Protein AF-0000000078685879 (afdb_homodimer)

Radius of gyration: 38.02 Å; Cα contacts (8 Å, |Δi|>4): 1335; chains: 2; bounding box: 64×116×94 Å

Foldseek 3Di:
DDDDPVLVQDQQNVVVVVVQVVQADPVGHGPDDCPVVAPDKDKWDFPDKDKDWDPDPPKTKIKMKTKTFPQDDPQKDFDWKKKKWFFHPDDPDPDDPDAQFWKKWKDKPPVPPVQIDIDDSVHGMDIGTPRVVVVVVCVVDNRGMDMMMMMMMTGGPDPPPDDDDPPPNVVPPDDDGRTDRIIMMTGIHGDPPVCQVVPVVVDVVLNVVQVVVVVVPPPPPPPPDPPPPCPPPFAKWKAWDKDAVVVVVCCQWFDPDRIDIQIWIGGDYDLRFHCQQVEHPVLNVLSVCVVVVPPPRDHWGKGADAAAWDWTWTDDDPDIDIDIGTRRHGDIIHTD/DDDDPVLVQDQQNVVVVVVQVVQADPVGHGPDDCPVVAPDKDKWDFPDKDKDWDPDPPKTKIKMKTKTFPQDDPQKDFDWKKKKWFFHPDDPDPDDPDAQFWKKWKDKPPVPPQQIDIDDSVHGMDIGTPRVVVVVVCVVDNRDMDIIMMMMMTGGPDPPPDDDDPPPNVVPVDDDGRTDRIIMMTGIHGDPPVCQVVDVVVDVVLNVVQVVVVVVPPPPPPPPDPPPPCPPPFAKWKAWDKDAVVVVVCCQWFDPDRIDIQIWIGGDYDLRFHCQQVEDPVLNVLSVCVVVVPPPRDHWGKGADAAAWDWTWTDDDPDIDIDIGTRRHGDIIHTD

pLDDT: mean 80.74, std 19.6, range [28.72, 98.44]

Structure (mmCIF, N/CA/C/O backbone):
data_AF-0000000078685879-model_v1
#
loop_
_entity.id
_entity.type
_entity.pdbx_description
1 polymer 'Bone morphogenetic protein 15'
#
loop_
_atom_site.group_PDB
_atom_site.id
_atom_site.type_symbol
_atom_site.label_atom_id
_atom_site.label_alt_id
_atom_site.label_comp_id
_atom_site.label_asym_id
_atom_site.label_entity_id
_atom_site.label_seq_id
_atom_site.pdbx_PDB_ins_code
_atom_site.Cartn_x
_atom_site.Cartn_y
_atom_site.Cartn_z
_atom_site.occupancy
_atom_site.B_iso_or_equiv
_atom_site.auth_seq_id
_atom_site.auth_comp_id
_atom_site.auth_asym_id
_atom_site.auth_atom_id
_atom_site.pdbx_PDB_model_num
ATOM 1 N N . ARG A 1 1 ? 10.625 -23.016 -23.234 1 69.62 1 ARG A N 1
ATOM 2 C CA . ARG A 1 1 ? 11.07 -24.219 -23.906 1 69.62 1 ARG A CA 1
ATOM 3 C C . ARG A 1 1 ? 9.891 -25.141 -24.219 1 69.62 1 ARG A C 1
ATOM 5 O O . ARG A 1 1 ? 8.93 -25.203 -23.453 1 69.62 1 ARG A O 1
ATOM 12 N N . PRO A 1 2 ? 10.086 -25.703 -25.375 1 79.94 2 PRO A N 1
ATOM 13 C CA . PRO A 1 2 ? 9.016 -26.656 -25.688 1 79.94 2 PRO A CA 1
ATOM 14 C C . PRO A 1 2 ? 8.992 -27.859 -24.734 1 79.94 2 PRO A C 1
ATOM 16 O O . PRO A 1 2 ? 10.023 -28.203 -24.141 1 79.94 2 PRO A O 1
ATOM 19 N N . LEU A 1 3 ? 7.852 -28.359 -24.578 1 85.19 3 LEU A N 1
ATOM 20 C CA . LEU A 1 3 ? 7.691 -29.531 -23.719 1 85.19 3 LEU A CA 1
ATOM 21 C C . LEU A 1 3 ? 8.43 -30.734 -24.297 1 85.19 3 LEU A C 1
ATOM 23 O O . LEU A 1 3 ? 8.438 -30.938 -25.516 1 85.19 3 LEU A O 1
ATOM 27 N N . THR A 1 4 ? 9.086 -31.516 -23.422 1 84.56 4 THR A N 1
ATOM 28 C CA . THR A 1 4 ? 9.719 -32.781 -23.828 1 84.56 4 THR A CA 1
ATOM 29 C C . THR A 1 4 ? 8.664 -33.812 -24.203 1 84.56 4 THR A C 1
ATOM 31 O O . THR A 1 4 ? 7.48 -33.625 -23.891 1 84.56 4 THR A O 1
ATOM 34 N N . ASP A 1 5 ? 9.047 -34.844 -24.875 1 85.25 5 ASP A N 1
ATOM 35 C CA . ASP A 1 5 ? 8.133 -35.906 -25.266 1 85.25 5 ASP A CA 1
ATOM 36 C C . ASP A 1 5 ? 7.535 -36.594 -24.047 1 85.25 5 ASP A C 1
ATOM 38 O O . ASP A 1 5 ? 6.363 -36.969 -24.062 1 85.25 5 ASP A O 1
ATOM 42 N N . GLU A 1 6 ? 8.383 -36.719 -23.078 1 84.19 6 GLU A N 1
ATOM 43 C CA . GLU A 1 6 ? 7.91 -37.344 -21.844 1 84.19 6 GLU A CA 1
ATOM 44 C C . GLU A 1 6 ? 6.824 -36.5 -21.188 1 84.19 6 GLU A C 1
ATOM 46 O O . GLU A 1 6 ? 5.828 -37.031 -20.688 1 84.19 6 GLU A O 1
ATOM 51 N N . GLN A 1 7 ? 7.074 -35.188 -21.297 1 85.31 7 GLN A N 1
ATOM 52 C CA . GLN A 1 7 ? 6.113 -34.281 -20.703 1 85.31 7 GLN A CA 1
ATOM 53 C C . GLN A 1 7 ? 4.816 -34.25 -21.5 1 85.31 7 GLN A C 1
ATOM 55 O O . GLN A 1 7 ? 3.729 -34.125 -20.938 1 85.31 7 GLN A O 1
ATOM 60 N N . LYS A 1 8 ? 4.914 -34.406 -22.719 1 86.12 8 LYS A N 1
ATOM 61 C CA . LYS A 1 8 ? 3.74 -34.406 -23.578 1 86.12 8 LYS A CA 1
ATOM 62 C C . LYS A 1 8 ? 2.898 -35.656 -23.359 1 86.12 8 LYS A C 1
ATOM 64 O O . LYS A 1 8 ? 1.674 -35.625 -23.5 1 86.12 8 LYS A O 1
ATOM 69 N N . ALA A 1 9 ? 3.543 -36.688 -22.969 1 86.5 9 ALA A N 1
ATOM 70 C CA . ALA A 1 9 ? 2.863 -37.938 -22.781 1 86.5 9 ALA A CA 1
ATOM 71 C C . ALA A 1 9 ? 2.279 -38.062 -21.375 1 86.5 9 ALA A C 1
ATOM 73 O O . ALA A 1 9 ? 1.441 -38.938 -21.109 1 86.5 9 ALA A O 1
ATOM 74 N N . ASP A 1 10 ? 2.693 -37.219 -20.516 1 90.56 10 ASP A N 1
ATOM 75 C CA . ASP A 1 10 ? 2.234 -37.25 -19.125 1 90.56 10 ASP A CA 1
ATOM 76 C C . ASP A 1 10 ? 0.831 -36.656 -19 1 90.56 10 ASP A C 1
ATOM 78 O O . ASP A 1 10 ? 0.648 -35.438 -19.109 1 90.56 10 ASP A O 1
ATOM 82 N N . GLN A 1 11 ? -0.161 -37.531 -18.688 1 92.75 11 GLN A N 1
ATOM 83 C CA . GLN A 1 11 ? -1.556 -37.125 -18.625 1 92.75 11 GLN A CA 1
ATOM 84 C C . GLN A 1 11 ? -1.784 -36.156 -17.469 1 92.75 11 GLN A C 1
ATOM 86 O O . GLN A 1 11 ? -2.645 -35.281 -17.531 1 92.75 11 GLN A O 1
ATOM 91 N N . ASN A 1 12 ? -0.999 -36.344 -16.406 1 94.81 12 ASN A N 1
ATOM 92 C CA . ASN A 1 12 ? -1.114 -35.438 -15.289 1 94.81 12 ASN A CA 1
ATOM 93 C C . ASN A 1 12 ? -0.731 -34 -15.688 1 94.81 12 ASN A C 1
ATOM 95 O O . ASN A 1 12 ? -1.427 -33.031 -15.336 1 94.81 12 ASN A O 1
ATOM 99 N N . LEU A 1 13 ? 0.373 -33.938 -16.375 1 94.81 13 LEU A N 1
ATOM 100 C CA . LEU A 1 13 ? 0.833 -32.625 -16.828 1 94.81 13 LEU A CA 1
ATOM 101 C C . LEU A 1 13 ? -0.151 -32.031 -17.812 1 94.81 13 LEU A C 1
ATOM 103 O O . LEU A 1 13 ? -0.404 -30.812 -17.781 1 94.81 13 LEU A O 1
ATOM 107 N N . GLN A 1 14 ? -0.696 -32.844 -18.688 1 94.75 14 GLN A N 1
ATOM 108 C CA . GLN A 1 14 ? -1.674 -32.344 -19.656 1 94.75 14 GLN A CA 1
ATOM 109 C C . GLN A 1 14 ? -2.914 -31.797 -18.953 1 94.75 14 GLN A C 1
ATOM 111 O O . GLN A 1 14 ? -3.461 -30.766 -19.344 1 94.75 14 GLN A O 1
ATOM 116 N N . PHE A 1 15 ? -3.336 -32.5 -17.969 1 96.88 15 PHE A N 1
ATOM 117 C CA . PHE A 1 15 ? -4.465 -32.062 -17.156 1 96.88 15 PHE A CA 1
ATOM 118 C C . PHE A 1 15 ? -4.176 -30.688 -16.547 1 96.88 15 PHE A C 1
ATOM 120 O O . PHE A 1 15 ? -4.973 -29.75 -16.688 1 96.88 15 PHE A O 1
ATOM 127 N N . MET A 1 16 ? -3.014 -30.562 -15.93 1 97.88 16 MET A N 1
ATOM 128 C CA . MET A 1 16 ? -2.656 -29.312 -15.25 1 97.88 16 MET A CA 1
ATOM 129 C C . MET A 1 16 ? -2.42 -28.188 -16.266 1 97.88 16 MET A C 1
ATOM 131 O O . MET A 1 16 ? -2.703 -27.031 -15.977 1 97.88 16 MET A O 1
ATOM 135 N N . MET A 1 17 ? -1.888 -28.531 -17.406 1 96.31 17 MET A N 1
ATOM 136 C CA . MET A 1 17 ? -1.727 -27.547 -18.469 1 96.31 17 MET A CA 1
ATOM 137 C C . MET A 1 17 ? -3.08 -27 -18.922 1 96.31 17 MET A C 1
ATOM 139 O O . MET A 1 17 ? -3.221 -25.812 -19.188 1 96.31 17 MET A O 1
ATOM 143 N N . SER A 1 18 ? -4.031 -27.922 -19.047 1 96.31 18 SER A N 1
ATOM 144 C CA . SER A 1 18 ? -5.383 -27.5 -19.391 1 96.31 18 SER A CA 1
ATOM 145 C C . SER A 1 18 ? -5.953 -26.562 -18.328 1 96.31 18 SER A C 1
ATOM 147 O O . SER A 1 18 ? -6.586 -25.562 -18.656 1 96.31 18 SER A O 1
ATOM 149 N N . LEU A 1 19 ? -5.723 -26.969 -17.109 1 97.19 19 LEU A N 1
ATOM 150 C CA . LEU A 1 19 ? -6.148 -26.125 -15.992 1 97.19 19 LEU A CA 1
ATOM 151 C C . LEU A 1 19 ? -5.477 -24.75 -16.062 1 97.19 19 LEU A C 1
ATOM 153 O O . LEU A 1 19 ? -6.137 -23.719 -15.914 1 97.19 19 LEU A O 1
ATOM 157 N N . TYR A 1 20 ? -4.215 -24.672 -16.266 1 97.31 20 TYR A N 1
ATOM 158 C CA . TYR A 1 20 ? -3.449 -23.438 -16.391 1 97.31 20 TYR A CA 1
ATOM 159 C C . TYR A 1 20 ? -4 -22.562 -17.5 1 97.31 20 TYR A C 1
ATOM 161 O O . TYR A 1 20 ? -4.215 -21.375 -17.312 1 97.31 20 TYR A O 1
ATOM 169 N N . ARG A 1 21 ? -4.254 -23.188 -18.688 1 97.06 21 ARG A N 1
ATOM 170 C CA . ARG A 1 21 ? -4.727 -22.453 -19.844 1 97.06 21 ARG A CA 1
ATOM 171 C C . ARG A 1 21 ? -6.102 -21.844 -19.594 1 97.06 21 ARG A C 1
ATOM 173 O O . ARG A 1 21 ? -6.441 -20.797 -20.141 1 97.06 21 ARG A O 1
ATOM 180 N N . SER A 1 22 ? -6.848 -22.422 -18.766 1 97.12 22 SER A N 1
ATOM 181 C CA . SER A 1 22 ? -8.164 -21.891 -18.438 1 97.12 22 SER A CA 1
ATOM 182 C C . SER A 1 22 ? -8.07 -20.703 -17.484 1 97.12 22 SER A C 1
ATOM 184 O O . SER A 1 22 ? -8.984 -19.891 -17.422 1 97.12 22 SER A O 1
ATOM 186 N N . ALA A 1 23 ? -6.938 -20.609 -16.781 1 97.62 23 ALA A N 1
ATOM 187 C CA . ALA A 1 23 ? -6.863 -19.641 -15.711 1 97.62 23 ALA A CA 1
ATOM 188 C C . ALA A 1 23 ? -5.867 -18.531 -16.047 1 97.62 23 ALA A C 1
ATOM 190 O O . ALA A 1 23 ? -5.859 -17.484 -15.391 1 97.62 23 ALA A O 1
ATOM 191 N N . ALA A 1 24 ? -5.031 -18.734 -17 1 97.44 24 ALA A N 1
ATOM 192 C CA . ALA A 1 24 ? -3.967 -17.781 -17.266 1 97.44 24 ALA A CA 1
ATOM 193 C C . ALA A 1 24 ? -3.875 -17.469 -18.766 1 97.44 24 ALA A C 1
ATOM 195 O O . ALA A 1 24 ? -4.129 -18.344 -19.594 1 97.44 24 ALA A O 1
ATOM 196 N N . GLU A 1 25 ? -3.535 -16.234 -19.109 1 95.94 25 GLU A N 1
ATOM 197 C CA . GLU A 1 25 ? -3.176 -15.859 -20.469 1 95.94 25 GLU A CA 1
ATOM 198 C C . GLU A 1 25 ? -1.838 -16.469 -20.875 1 95.94 25 GLU A C 1
ATOM 200 O O . GLU A 1 25 ? -1.084 -16.953 -20.031 1 95.94 25 GLU A O 1
ATOM 205 N N . PRO A 1 26 ? -1.512 -16.531 -22.141 1 92.38 26 PRO A N 1
ATOM 206 C CA . PRO A 1 26 ? -0.262 -17.141 -22.609 1 92.38 26 PRO A CA 1
ATOM 207 C C . PRO A 1 26 ? 0.973 -16.5 -21.984 1 92.38 26 PRO A C 1
ATOM 209 O O . PRO A 1 26 ? 2.014 -17.156 -21.859 1 92.38 26 PRO A O 1
ATOM 212 N N . ASP A 1 27 ? 0.774 -15.234 -21.516 1 90.44 27 ASP A N 1
ATOM 213 C CA . ASP A 1 27 ? 1.92 -14.555 -20.922 1 90.44 27 ASP A CA 1
ATOM 214 C C . ASP A 1 27 ? 1.957 -14.758 -19.406 1 90.44 27 ASP A C 1
ATOM 216 O O . ASP A 1 27 ? 2.844 -14.242 -18.734 1 90.44 27 ASP A O 1
ATOM 220 N N . GLY A 1 28 ? 1.027 -15.484 -18.891 1 94.81 28 GLY A N 1
ATOM 221 C CA . GLY A 1 28 ? 1.036 -15.82 -17.484 1 94.81 28 GLY A CA 1
ATOM 222 C C . GLY A 1 28 ? 0.093 -14.961 -16.656 1 94.81 28 GLY A C 1
ATOM 223 O O . GLY A 1 28 ? -0.086 -15.203 -15.461 1 94.81 28 GLY A O 1
ATOM 224 N N . ARG A 1 29 ? -0.523 -13.969 -17.297 1 94.88 29 ARG A N 1
ATOM 225 C CA . ARG A 1 29 ? -1.464 -13.125 -16.562 1 94.88 29 ARG A CA 1
ATOM 226 C C . ARG A 1 29 ? -2.725 -13.898 -16.188 1 94.88 29 ARG A C 1
ATOM 228 O O . ARG A 1 29 ? -3.334 -14.547 -17.047 1 94.88 29 ARG A O 1
ATOM 235 N N . PRO A 1 30 ? -3.035 -13.797 -14.891 1 96.75 30 PRO A N 1
ATOM 236 C CA . PRO A 1 30 ? -4.27 -14.492 -14.531 1 96.75 30 PRO A CA 1
ATOM 237 C C . PRO A 1 30 ? -5.504 -13.906 -15.211 1 96.75 30 PRO A C 1
ATOM 239 O O . PRO A 1 30 ? -5.648 -12.68 -15.289 1 96.75 30 PRO A O 1
ATOM 242 N N . LYS A 1 31 ? -6.348 -14.734 -15.797 1 96.69 31 LYS A N 1
ATOM 243 C CA . LYS A 1 31 ? -7.582 -14.281 -16.422 1 96.69 31 LYS A CA 1
ATOM 244 C C . LYS A 1 31 ? -8.562 -13.742 -15.383 1 96.69 31 LYS A C 1
ATOM 246 O O . LYS A 1 31 ? -9.273 -12.766 -15.648 1 96.69 31 LYS A O 1
ATOM 251 N N . GLN A 1 32 ? -8.594 -14.391 -14.242 1 94.75 32 GLN A N 1
ATOM 252 C CA . GLN A 1 32 ? -9.414 -14.023 -13.094 1 94.75 32 GLN A CA 1
ATOM 253 C C . GLN A 1 32 ? -8.68 -14.281 -11.781 1 94.75 32 GLN A C 1
ATOM 255 O O . GLN A 1 32 ? -8.023 -15.312 -11.633 1 94.75 32 GLN A O 1
ATOM 260 N N . HIS A 1 33 ? -8.797 -13.195 -10.977 1 91.69 33 HIS A N 1
ATOM 261 C CA . HIS A 1 33 ? -8.156 -13.352 -9.672 1 91.69 33 HIS A CA 1
ATOM 262 C C . HIS A 1 33 ? -8.758 -14.523 -8.906 1 91.69 33 HIS A C 1
ATOM 264 O O . HIS A 1 33 ? -9.969 -14.578 -8.688 1 91.69 33 HIS A O 1
ATOM 270 N N . ARG A 1 34 ? -7.918 -15.43 -8.562 1 92.5 34 ARG A N 1
ATOM 271 C CA . ARG A 1 34 ? -8.32 -16.594 -7.785 1 92.5 34 ARG A CA 1
ATOM 272 C C . ARG A 1 34 ? -9.5 -17.312 -8.445 1 92.5 34 ARG A C 1
ATOM 274 O O . ARG A 1 34 ? -10.516 -17.578 -7.793 1 92.5 34 ARG A O 1
ATOM 281 N N . LYS A 1 35 ? -9.312 -17.625 -9.609 1 94.12 35 LYS A N 1
ATOM 282 C CA . LYS A 1 35 ? -10.344 -18.281 -10.414 1 94.12 35 LYS A CA 1
ATOM 283 C C . LYS A 1 35 ? -10.852 -19.547 -9.742 1 94.12 35 LYS A C 1
ATOM 285 O O . LYS A 1 35 ? -12.039 -19.859 -9.789 1 94.12 35 LYS A O 1
ATOM 290 N N . PHE A 1 36 ? -10.047 -20.312 -9.078 1 94.94 36 PHE A N 1
ATOM 291 C CA . PHE A 1 36 ? -10.398 -21.609 -8.5 1 94.94 36 PHE A CA 1
ATOM 292 C C . PHE A 1 36 ? -10.734 -21.453 -7.02 1 94.94 36 PHE A C 1
ATOM 294 O O . PHE A 1 36 ? -10.859 -22.453 -6.309 1 94.94 36 PHE A O 1
ATOM 301 N N . GLY A 1 37 ? -10.797 -20.188 -6.531 1 93.5 37 GLY A N 1
ATOM 302 C CA . GLY A 1 37 ? -11.055 -19.953 -5.121 1 93.5 37 GLY A CA 1
ATOM 303 C C . GLY A 1 37 ? -9.812 -20.062 -4.262 1 93.5 37 GLY A C 1
ATOM 304 O O . GLY A 1 37 ? -9.883 -19.953 -3.035 1 93.5 37 GLY A O 1
ATOM 305 N N . SER A 1 38 ? -8.734 -20.469 -4.887 1 94.06 38 SER A N 1
ATOM 306 C CA . SER A 1 38 ? -7.438 -20.609 -4.227 1 94.06 38 SER A CA 1
ATOM 307 C C . SER A 1 38 ? -6.312 -20.047 -5.094 1 94.06 38 SER A C 1
ATOM 309 O O . SER A 1 38 ? -6.496 -19.828 -6.289 1 94.06 38 SER A O 1
ATOM 311 N N . ASN A 1 39 ? -5.168 -19.828 -4.473 1 93.06 39 ASN A N 1
ATOM 312 C CA . ASN A 1 39 ? -4.039 -19.297 -5.234 1 93.06 39 ASN A CA 1
ATOM 313 C C . ASN A 1 39 ? -3.092 -20.406 -5.68 1 93.06 39 ASN A C 1
ATOM 315 O O . ASN A 1 39 ? -2.174 -20.172 -6.465 1 93.06 39 ASN A O 1
ATOM 319 N N . THR A 1 40 ? -3.328 -21.578 -5.133 1 93.31 40 THR A N 1
ATOM 320 C CA . THR A 1 40 ? -2.484 -22.719 -5.488 1 93.31 40 THR A CA 1
ATOM 321 C C . THR A 1 40 ? -3.33 -23.953 -5.762 1 93.31 40 THR A C 1
ATOM 323 O O . THR A 1 40 ? -4.281 -24.234 -5.027 1 93.31 40 THR A O 1
ATOM 326 N N . VAL A 1 41 ? -3.107 -24.578 -6.855 1 96.31 41 VAL A N 1
ATOM 327 C CA . VAL A 1 41 ? -3.666 -25.891 -7.176 1 96.31 41 VAL A CA 1
ATOM 328 C C . VAL A 1 41 ? -2.537 -26.906 -7.336 1 96.31 41 VAL A C 1
ATOM 330 O O . VAL A 1 41 ? -1.657 -26.734 -8.18 1 96.31 41 VAL A O 1
ATOM 333 N N . ARG A 1 42 ? -2.57 -27.953 -6.543 1 95.25 42 ARG A N 1
ATOM 334 C CA . ARG A 1 42 ? -1.479 -28.922 -6.512 1 95.25 42 ARG A CA 1
ATOM 335 C C . ARG A 1 42 ? -1.972 -30.312 -6.891 1 95.25 42 ARG A C 1
ATOM 337 O O . ARG A 1 42 ? -2.902 -30.844 -6.273 1 95.25 42 ARG A O 1
ATOM 344 N N . LEU A 1 43 ? -1.432 -30.828 -7.914 1 97.12 43 LEU A N 1
ATOM 345 C CA . LEU A 1 43 ? -1.705 -32.219 -8.289 1 97.12 43 LEU A CA 1
ATOM 346 C C . LEU A 1 43 ? -0.648 -33.156 -7.715 1 97.12 43 LEU A C 1
ATOM 348 O O . LEU A 1 43 ? 0.55 -32.938 -7.926 1 97.12 43 LEU A O 1
ATOM 352 N N . LEU A 1 44 ? -1.059 -34.156 -6.961 1 95.56 44 LEU A N 1
ATOM 353 C CA . LEU A 1 44 ? -0.169 -35.125 -6.363 1 95.56 44 LEU A CA 1
ATOM 354 C C . LEU A 1 44 ? -0.278 -36.469 -7.086 1 95.56 44 LEU A C 1
ATOM 356 O O . LEU A 1 44 ? -1.362 -37.062 -7.16 1 95.56 44 LEU A O 1
ATOM 360 N N . LYS A 1 45 ? 0.823 -36.844 -7.602 1 95.19 45 LYS A N 1
ATOM 361 C CA . LYS A 1 45 ? 0.892 -38.219 -8.07 1 95.19 45 LYS A CA 1
ATOM 362 C C . LYS A 1 45 ? 1.032 -39.188 -6.898 1 95.19 45 LYS A C 1
ATOM 364 O O . LYS A 1 45 ? 1.62 -38.844 -5.871 1 95.19 45 LYS A O 1
ATOM 369 N N . PRO A 1 46 ? 0.458 -40.312 -7.059 1 95.19 46 PRO A N 1
ATOM 370 C CA . PRO A 1 46 ? 0.509 -41.25 -5.93 1 95.19 46 PRO A CA 1
ATOM 371 C C . PRO A 1 46 ? 1.928 -41.75 -5.621 1 95.19 46 PRO A C 1
ATOM 373 O O . PRO A 1 46 ? 2.734 -41.906 -6.535 1 95.19 46 PRO A O 1
ATOM 376 N N . SER A 1 47 ? 2.203 -41.938 -4.309 1 92.94 47 SER A N 1
ATOM 377 C CA . SER A 1 47 ? 3.486 -42.438 -3.861 1 92.94 47 SER A CA 1
ATOM 378 C C . SER A 1 47 ? 3.58 -43.969 -4.102 1 92.94 47 SER A C 1
ATOM 380 O O . SER A 1 47 ? 4.668 -44.5 -4.32 1 92.94 47 SER A O 1
ATOM 382 N N . ALA A 1 48 ? 2.473 -44.594 -3.957 1 94.5 48 ALA A N 1
ATOM 383 C CA . ALA A 1 48 ? 2.34 -46.031 -4.227 1 94.5 48 ALA A CA 1
ATOM 384 C C . ALA A 1 48 ? 1.015 -46.312 -4.922 1 94.5 48 ALA A C 1
ATOM 386 O O . ALA A 1 48 ? -0 -45.688 -4.648 1 94.5 48 ALA A O 1
ATOM 387 N N . SER A 1 49 ? 1.098 -47.219 -5.871 1 95.38 49 SER A N 1
ATOM 388 C CA . SER A 1 49 ? -0.125 -47.594 -6.574 1 95.38 49 SER A CA 1
ATOM 389 C C . SER A 1 49 ? -0.096 -49.062 -6.992 1 95.38 49 SER A C 1
ATOM 391 O O . SER A 1 49 ? 0.978 -49.625 -7.176 1 95.38 49 SER A O 1
ATOM 393 N N . SER A 1 50 ? -1.289 -49.688 -6.988 1 95.31 50 SER A N 1
ATOM 394 C CA . SER A 1 50 ? -1.498 -51.031 -7.52 1 95.31 50 SER A CA 1
ATOM 395 C C . SER A 1 50 ? -2.779 -51.125 -8.344 1 95.31 50 SER A C 1
ATOM 397 O O . SER A 1 50 ? -3.729 -50.375 -8.094 1 95.31 50 SER A O 1
ATOM 399 N N . VAL A 1 51 ? -2.713 -51.875 -9.312 1 92.56 51 VAL A N 1
ATOM 400 C CA . VAL A 1 51 ? -3.885 -52.031 -10.172 1 92.56 51 VAL A CA 1
ATOM 401 C C . VAL A 1 51 ? -4.188 -53.5 -10.391 1 92.56 51 VAL A C 1
ATOM 403 O O . VAL A 1 51 ? -3.271 -54.312 -10.562 1 92.56 51 VAL A O 1
ATOM 406 N N . SER A 1 52 ? -5.422 -53.844 -10.172 1 90.31 52 SER A N 1
ATOM 407 C CA . SER A 1 52 ? -5.918 -55.156 -10.555 1 90.31 52 SER A CA 1
ATOM 408 C C . SER A 1 52 ? -6.879 -55.062 -11.734 1 90.31 52 SER A C 1
ATOM 410 O O . SER A 1 52 ? -7.711 -54.156 -11.797 1 90.31 52 SER A O 1
ATOM 412 N N . TYR A 1 53 ? -6.633 -55.875 -12.727 1 88 53 TYR A N 1
ATOM 413 C CA . TYR A 1 53 ? -7.457 -55.906 -13.93 1 88 53 TYR A CA 1
ATOM 414 C C . TYR A 1 53 ? -8.203 -57.219 -14.055 1 88 53 TYR A C 1
ATOM 416 O O . TYR A 1 53 ? -7.613 -58.281 -13.898 1 88 53 TYR A O 1
ATOM 424 N N . LEU A 1 54 ? -9.438 -57.156 -14.086 1 81.12 54 LEU A N 1
ATOM 425 C CA . LEU A 1 54 ? -10.273 -58.344 -14.328 1 81.12 54 LEU A CA 1
ATOM 426 C C . LEU A 1 54 ? -11.039 -58.188 -15.641 1 81.12 54 LEU A C 1
ATOM 428 O O . LEU A 1 54 ? -11.977 -57.375 -15.727 1 81.12 54 LEU A O 1
ATOM 432 N N . PRO A 1 55 ? -10.539 -58.969 -16.703 1 75 55 PRO A N 1
ATOM 433 C CA . PRO A 1 55 ? -11.336 -58.938 -17.938 1 75 55 PRO A CA 1
ATOM 434 C C . PRO A 1 55 ? -12.719 -59.562 -17.781 1 75 55 PRO A C 1
ATOM 436 O O . PRO A 1 55 ? -12.836 -60.625 -17.172 1 75 55 PRO A O 1
ATOM 439 N N . ALA A 1 56 ? -13.727 -58.906 -17.5 1 64.31 56 ALA A N 1
ATOM 440 C CA . ALA A 1 56 ? -15.055 -59.5 -17.5 1 64.31 56 ALA A CA 1
ATOM 441 C C . ALA A 1 56 ? -15.766 -59.281 -18.828 1 64.31 56 ALA A C 1
ATOM 443 O O . ALA A 1 56 ? -16.031 -58.125 -19.203 1 64.31 56 ALA A O 1
ATOM 444 N N . SER A 1 57 ? -15.641 -59.969 -19.953 1 62.19 57 SER A N 1
ATOM 445 C CA . SER A 1 57 ? -16.328 -59.781 -21.234 1 62.19 57 SER A CA 1
ATOM 446 C C . SER A 1 57 ? -17.781 -59.406 -21.031 1 62.19 57 SER A C 1
ATOM 448 O O . SER A 1 57 ? -18.5 -60.031 -20.25 1 62.19 57 SER A O 1
ATOM 450 N N . PRO A 1 58 ? -18.172 -58.312 -21.734 1 65.44 58 PRO A N 1
ATOM 451 C CA . PRO A 1 58 ? -17.516 -57.375 -22.625 1 65.44 58 PRO A CA 1
ATOM 452 C C . PRO A 1 58 ? -16.891 -56.188 -21.891 1 65.44 58 PRO A C 1
ATOM 454 O O . PRO A 1 58 ? -16.312 -55.312 -22.516 1 65.44 58 PRO A O 1
ATOM 457 N N . ASP A 1 59 ? -17 -56.25 -20.656 1 77.44 59 ASP A N 1
ATOM 458 C CA . ASP A 1 59 ? -16.562 -55.094 -19.859 1 77.44 59 ASP A CA 1
ATOM 459 C C . ASP A 1 59 ? -15.164 -55.312 -19.281 1 77.44 59 ASP A C 1
ATOM 461 O O . ASP A 1 59 ? -14.703 -56.469 -19.188 1 77.44 59 ASP A O 1
ATOM 465 N N . HIS A 1 60 ? -14.469 -54.219 -19.188 1 85.56 60 HIS A N 1
ATOM 466 C CA . HIS A 1 60 ? -13.195 -54.25 -18.484 1 85.56 60 HIS A CA 1
ATOM 467 C C . HIS A 1 60 ? -13.336 -53.656 -17.094 1 85.56 60 HIS A C 1
ATOM 469 O O . HIS A 1 60 ? -13.953 -52.594 -16.922 1 85.56 60 HIS A O 1
ATOM 475 N N . GLN A 1 61 ? -12.898 -54.406 -16.078 1 89.5 61 GLN A N 1
ATOM 476 C CA . GLN A 1 61 ? -12.953 -53.906 -14.719 1 89.5 61 GLN A CA 1
ATOM 477 C C . GLN A 1 61 ? -11.555 -53.656 -14.172 1 89.5 61 GLN A C 1
ATOM 479 O O . GLN A 1 61 ? -10.648 -54.469 -14.336 1 89.5 61 GLN A O 1
ATOM 484 N N . TYR A 1 62 ? -11.398 -52.469 -13.68 1 91.25 62 TYR A N 1
ATOM 485 C CA . TYR A 1 62 ? -10.141 -52.094 -13.055 1 91.25 62 TYR A CA 1
ATOM 486 C C . TYR A 1 62 ? -10.344 -51.75 -11.586 1 91.25 62 TYR A C 1
ATOM 488 O O . TYR A 1 62 ? -11.336 -51.125 -11.227 1 91.25 62 TYR A O 1
ATOM 496 N N . HIS A 1 63 ? -9.43 -52.188 -10.711 1 92.56 63 HIS A N 1
ATOM 497 C CA . HIS A 1 63 ? -9.383 -51.781 -9.312 1 92.56 63 HIS A CA 1
ATOM 498 C C . HIS A 1 63 ? -8.039 -51.156 -8.961 1 92.56 63 HIS A C 1
ATOM 500 O O . HIS A 1 63 ? -7 -51.812 -9.031 1 92.56 63 HIS A O 1
ATOM 506 N N . PHE A 1 64 ? -8.125 -49.906 -8.633 1 94.88 64 PHE A N 1
ATOM 507 C CA . PHE A 1 64 ? -6.914 -49.188 -8.281 1 94.88 64 PHE A CA 1
ATOM 508 C C . PHE A 1 64 ? -6.828 -48.969 -6.773 1 94.88 64 PHE A C 1
ATOM 510 O O . PHE A 1 64 ? -7.832 -48.656 -6.125 1 94.88 64 PHE A O 1
ATOM 517 N N . SER A 1 65 ? -5.668 -49.25 -6.199 1 95.38 65 SER A N 1
ATOM 518 C CA . SER A 1 65 ? -5.312 -48.812 -4.855 1 95.38 65 SER A CA 1
ATOM 519 C C . SER A 1 65 ? -4.16 -47.812 -4.883 1 95.38 65 SER A C 1
ATOM 521 O O . SER A 1 65 ? -3.074 -48.125 -5.383 1 95.38 65 SER A O 1
ATOM 523 N N . VAL A 1 66 ? -4.453 -46.625 -4.387 1 95.62 66 VAL A N 1
ATOM 524 C CA . VAL A 1 66 ? -3.461 -45.562 -4.5 1 95.62 66 VAL A CA 1
ATOM 525 C C . VAL A 1 66 ? -3.238 -44.906 -3.135 1 95.62 66 VAL A C 1
ATOM 527 O O . VAL A 1 66 ? -4.164 -44.812 -2.324 1 95.62 66 VAL A O 1
ATOM 530 N N . GLN A 1 67 ? -1.965 -44.5 -2.949 1 94.62 67 GLN A N 1
ATOM 531 C CA . GLN A 1 67 ? -1.579 -43.812 -1.716 1 94.62 67 GLN A CA 1
ATOM 532 C C . GLN A 1 67 ? -0.931 -42.469 -2.012 1 94.62 67 GLN A C 1
ATOM 534 O O . GLN A 1 67 ? -0.097 -42.344 -2.912 1 94.62 67 GLN A O 1
ATOM 539 N N . TYR A 1 68 ? -1.412 -41.469 -1.306 1 93.69 68 TYR A N 1
ATOM 540 C CA . TYR A 1 68 ? -0.848 -40.125 -1.458 1 93.69 68 TYR A CA 1
ATOM 541 C C . TYR A 1 68 ? -0.241 -39.625 -0.148 1 93.69 68 TYR A C 1
ATOM 543 O O . TYR A 1 68 ? -0.798 -39.875 0.927 1 93.69 68 TYR A O 1
ATOM 551 N N . HIS A 1 69 ? 0.863 -38.938 -0.268 1 88.81 69 HIS A N 1
ATOM 552 C CA . HIS A 1 69 ? 1.416 -38.25 0.889 1 88.81 69 HIS A CA 1
ATOM 553 C C . HIS A 1 69 ? 0.931 -36.781 0.947 1 88.81 69 HIS A C 1
ATOM 555 O O . HIS A 1 69 ? 1.255 -36 0.07 1 88.81 69 HIS A O 1
ATOM 561 N N . LEU A 1 70 ? 0.165 -36.531 2 1 85.62 70 LEU A N 1
ATOM 562 C CA . LEU A 1 70 ? -0.373 -35.188 2.137 1 85.62 70 LEU A CA 1
ATOM 563 C C . LEU A 1 70 ? 0.599 -34.281 2.895 1 85.62 70 LEU A C 1
ATOM 565 O O . LEU A 1 70 ? 0.436 -34.062 4.098 1 85.62 70 LEU A O 1
ATOM 569 N N . ASP A 1 71 ? 1.703 -33.938 2.273 1 73.19 71 ASP A N 1
ATOM 570 C CA . ASP A 1 71 ? 2.652 -33.031 2.941 1 73.19 71 ASP A CA 1
ATOM 571 C C . ASP A 1 71 ? 2.207 -31.594 2.842 1 73.19 71 ASP A C 1
ATOM 573 O O . ASP A 1 71 ? 2.801 -30.797 2.1 1 73.19 71 ASP A O 1
ATOM 577 N N . THR A 1 72 ? 1.125 -31.328 3.48 1 69.19 72 THR A N 1
ATOM 578 C CA . THR A 1 72 ? 0.634 -29.953 3.459 1 69.19 72 THR A CA 1
ATOM 579 C C . THR A 1 72 ? 1.28 -29.125 4.57 1 69.19 72 THR A C 1
ATOM 581 O O . THR A 1 72 ? 1.477 -29.625 5.68 1 69.19 72 THR A O 1
ATOM 584 N N . LEU A 1 73 ? 1.73 -27.969 4.215 1 68.88 73 LEU A N 1
ATOM 585 C CA . LEU A 1 73 ? 2.33 -27.047 5.172 1 68.88 73 LEU A CA 1
ATOM 586 C C . LEU A 1 73 ? 1.258 -26.359 6.008 1 68.88 73 LEU A C 1
ATOM 588 O O . LEU A 1 73 ? 0.115 -26.219 5.566 1 68.88 73 LEU A O 1
ATOM 592 N N . PRO A 1 74 ? 1.66 -26.016 7.188 1 68.62 74 PRO A N 1
ATOM 593 C CA . PRO A 1 74 ? 0.719 -25.297 8.047 1 68.62 74 PRO A CA 1
ATOM 594 C C . PRO A 1 74 ? 0.157 -24.047 7.391 1 68.62 74 PRO A C 1
ATOM 596 O O . PRO A 1 74 ? -0.983 -23.656 7.664 1 68.62 74 PRO A O 1
ATOM 599 N N . SER A 1 75 ? 0.889 -23.469 6.484 1 73 75 SER A N 1
ATOM 600 C CA . SER A 1 75 ? 0.487 -22.219 5.855 1 73 75 SER A CA 1
ATOM 601 C C . SER A 1 75 ? -0.517 -22.453 4.734 1 73 75 SER A C 1
ATOM 603 O O . SER A 1 75 ? -1.095 -21.5 4.195 1 73 75 SER A O 1
ATOM 605 N N . GLU A 1 76 ? -0.762 -23.688 4.566 1 83.81 76 GLU A N 1
ATOM 606 C CA . GLU A 1 76 ? -1.668 -24.031 3.475 1 83.81 76 GLU A CA 1
ATOM 607 C C . GLU A 1 76 ? -3.043 -24.422 4 1 83.81 76 GLU A C 1
ATOM 609 O O . GLU A 1 76 ? -3.148 -25.219 4.938 1 83.81 76 GLU A O 1
ATOM 614 N N . GLN A 1 77 ? -3.988 -23.734 3.482 1 87.94 77 GLN A N 1
ATOM 615 C CA . GLN A 1 77 ? -5.363 -24.078 3.826 1 87.94 77 GLN A CA 1
ATOM 616 C C . GLN A 1 77 ? -6.055 -24.797 2.676 1 87.94 77 GLN A C 1
ATOM 618 O O . GLN A 1 77 ? -6.066 -24.312 1.543 1 87.94 77 GLN A O 1
ATOM 623 N N . LEU A 1 78 ? -6.668 -26 3.018 1 92.75 78 LEU A N 1
ATOM 624 C CA . LEU A 1 78 ? -7.359 -26.781 1.998 1 92.75 78 LEU A CA 1
ATOM 625 C C . LEU A 1 78 ? -8.719 -26.156 1.674 1 92.75 78 LEU A C 1
ATOM 627 O O . LEU A 1 78 ? -9.555 -25.984 2.562 1 92.75 78 LEU A O 1
ATOM 631 N N . VAL A 1 79 ? -8.898 -25.797 0.48 1 94.94 79 VAL A N 1
ATOM 632 C CA . VAL A 1 79 ? -10.164 -25.25 0.022 1 94.94 79 VAL A CA 1
ATOM 633 C C . VAL A 1 79 ? -11.031 -26.359 -0.571 1 94.94 79 VAL A C 1
ATOM 635 O O . VAL A 1 79 ? -12.211 -26.484 -0.235 1 94.94 79 VAL A O 1
ATOM 638 N N . ARG A 1 80 ? -10.453 -27.141 -1.414 1 96.19 80 ARG A N 1
ATOM 639 C CA . ARG A 1 80 ? -11.133 -28.219 -2.129 1 96.19 80 ARG A CA 1
ATOM 640 C C . ARG A 1 80 ? -10.156 -29.328 -2.492 1 96.19 80 ARG A C 1
ATOM 642 O O . ARG A 1 80 ? -8.953 -29.094 -2.621 1 96.19 80 ARG A O 1
ATOM 649 N N . ALA A 1 81 ? -10.68 -30.547 -2.6 1 95.62 81 ALA A N 1
ATOM 650 C CA . ALA A 1 81 ? -9.891 -31.703 -3.043 1 95.62 81 ALA A CA 1
ATOM 651 C C . ALA A 1 81 ? -10.664 -32.531 -4.055 1 95.62 81 ALA A C 1
ATOM 653 O O . ALA A 1 81 ? -11.875 -32.719 -3.912 1 95.62 81 ALA A O 1
ATOM 654 N N . SER A 1 82 ? -9.969 -33 -5.031 1 96.25 82 SER A N 1
ATOM 655 C CA . SER A 1 82 ? -10.609 -33.812 -6.062 1 96.25 82 SER A CA 1
ATOM 656 C C . SER A 1 82 ? -9.758 -35 -6.414 1 96.25 82 SER A C 1
ATOM 658 O O . SER A 1 82 ? -8.523 -34.938 -6.402 1 96.25 82 SER A O 1
ATOM 660 N N . PHE A 1 83 ? -10.445 -36.094 -6.602 1 96.62 83 PHE A N 1
ATOM 661 C CA . PHE A 1 83 ? -9.844 -37.281 -7.176 1 96.62 83 PHE A CA 1
ATOM 662 C C . PHE A 1 83 ? -9.93 -37.25 -8.695 1 96.62 83 PHE A C 1
ATOM 664 O O . PHE A 1 83 ? -11.023 -37.219 -9.266 1 96.62 83 PHE A O 1
ATOM 671 N N . VAL A 1 84 ? -8.766 -37.312 -9.383 1 97.31 84 VAL A N 1
ATOM 672 C CA . VAL A 1 84 ? -8.742 -37.125 -10.828 1 97.31 84 VAL A CA 1
ATOM 673 C C . VAL A 1 84 ? -8.609 -38.469 -11.531 1 97.31 84 VAL A C 1
ATOM 675 O O . VAL A 1 84 ? -7.609 -39.156 -11.359 1 97.31 84 VAL A O 1
ATOM 678 N N . HIS A 1 85 ? -9.602 -38.75 -12.305 1 96.44 85 HIS A N 1
ATOM 679 C CA . HIS A 1 85 ? -9.586 -39.969 -13.141 1 96.44 85 HIS A CA 1
ATOM 680 C C . HIS A 1 85 ? -9 -39.656 -14.516 1 96.44 85 HIS A C 1
ATOM 682 O O . HIS A 1 85 ? -9.469 -38.75 -15.219 1 96.44 85 HIS A O 1
ATOM 688 N N . LEU A 1 86 ? -8.031 -40.438 -14.875 1 95.5 86 LEU A N 1
ATOM 689 C CA . LEU A 1 86 ? -7.285 -40.125 -16.078 1 95.5 86 LEU A CA 1
ATOM 690 C C . LEU A 1 86 ? -7.344 -41.25 -17.078 1 95.5 86 LEU A C 1
ATOM 692 O O . LEU A 1 86 ? -7.207 -42.438 -16.703 1 95.5 86 LEU A O 1
ATOM 696 N N . ARG A 1 87 ? -7.566 -40.844 -18.328 1 92.38 87 ARG A N 1
ATOM 697 C CA . ARG A 1 87 ? -7.48 -41.812 -19.422 1 92.38 87 ARG A CA 1
ATOM 698 C C . ARG A 1 87 ? -6.051 -41.938 -19.938 1 92.38 87 ARG A C 1
ATOM 700 O O . ARG A 1 87 ? -5.301 -40.969 -19.938 1 92.38 87 ARG A O 1
ATOM 707 N N . SER A 1 88 ? -5.668 -43.125 -20.359 1 87.19 88 SER A N 1
ATOM 708 C CA . SER A 1 88 ? -4.336 -43.312 -20.922 1 87.19 88 SER A CA 1
ATOM 709 C C . SER A 1 88 ? -4.203 -42.625 -22.266 1 87.19 88 SER A C 1
ATOM 711 O O . SER A 1 88 ? -5.172 -42.531 -23.016 1 87.19 88 SER A O 1
ATOM 713 N N . ALA A 1 89 ? -3.029 -41.906 -22.438 1 77.5 89 ALA A N 1
ATOM 714 C CA . ALA A 1 89 ? -2.781 -41.219 -23.719 1 77.5 89 ALA A CA 1
ATOM 715 C C . ALA A 1 89 ? -2.842 -42.219 -24.875 1 77.5 89 ALA A C 1
ATOM 717 O O . ALA A 1 89 ? -2.422 -43.375 -24.734 1 77.5 89 ALA A O 1
ATOM 718 N N . PRO A 1 90 ? -3.592 -41.656 -25.953 1 66.06 90 PRO A N 1
ATOM 719 C CA . PRO A 1 90 ? -3.633 -42.562 -27.109 1 66.06 90 PRO A CA 1
ATOM 720 C C . PRO A 1 90 ? -2.244 -42.906 -27.641 1 66.06 90 PRO A C 1
ATOM 722 O O . PRO A 1 90 ? -1.344 -42.062 -27.609 1 66.06 90 PRO A O 1
ATOM 725 N N . ALA A 1 91 ? -1.798 -44.031 -27.578 1 58.41 91 ALA A N 1
ATOM 726 C CA . ALA A 1 91 ? -0.539 -44.406 -28.203 1 58.41 91 ALA A CA 1
ATOM 727 C C . ALA A 1 91 ? -0.387 -43.75 -29.578 1 58.41 91 ALA A C 1
ATOM 729 O O . ALA A 1 91 ? -1.379 -43.5 -30.266 1 58.41 91 ALA A O 1
ATOM 730 N N . PRO A 1 92 ? 0.783 -42.875 -29.781 1 51.5 92 PRO A N 1
ATOM 731 C CA . PRO A 1 92 ? 0.935 -42.344 -31.141 1 51.5 92 PRO A CA 1
ATOM 732 C C . PRO A 1 92 ? 0.333 -43.25 -32.188 1 51.5 92 PRO A C 1
ATOM 734 O O . PRO A 1 92 ? 0.398 -44.5 -32.062 1 51.5 92 PRO A O 1
ATOM 737 N N . PHE A 1 93 ? -0.606 -42.719 -32.969 1 44.34 93 PHE A N 1
ATOM 738 C CA . PHE A 1 93 ? -1.29 -43.406 -34.031 1 44.34 93 PHE A CA 1
ATOM 739 C C . PHE A 1 93 ? -0.287 -44.094 -34.969 1 44.34 93 PHE A C 1
ATOM 741 O O . PHE A 1 93 ? 0.469 -43.406 -35.656 1 44.34 93 PHE A O 1
ATOM 748 N N . ASN A 1 94 ? 0.352 -45.031 -35 1 39.91 94 ASN A N 1
ATOM 749 C CA . ASN A 1 94 ? 0.206 -45.625 -36.312 1 39.91 94 ASN A CA 1
ATOM 750 C C . ASN A 1 94 ? -1.208 -45.438 -36.875 1 39.91 94 ASN A C 1
ATOM 752 O O . ASN A 1 94 ? -2.15 -45.25 -36.094 1 39.91 94 ASN A O 1
ATOM 756 N N . SER A 1 95 ? -1.585 -45.375 -38.25 1 38.44 95 SER A N 1
ATOM 757 C CA . SER A 1 95 ? -2.695 -45.062 -39.156 1 38.44 95 SER A CA 1
ATOM 758 C C . SER A 1 95 ? -4.023 -45.5 -38.562 1 38.44 95 SER A C 1
ATOM 760 O O . SER A 1 95 ? -5.09 -45.156 -39.062 1 38.44 95 SER A O 1
ATOM 762 N N . SER A 1 96 ? -4.25 -46.875 -38.312 1 41.66 96 SER A N 1
ATOM 763 C CA . SER A 1 96 ? -5.535 -47.438 -38.719 1 41.66 96 SER A CA 1
ATOM 764 C C . SER A 1 96 ? -6.676 -46.844 -37.906 1 41.66 96 SER A C 1
ATOM 766 O O . SER A 1 96 ? -6.445 -46.219 -36.844 1 41.66 96 SER A O 1
ATOM 768 N N . GLN A 1 97 ? -8.062 -47.219 -38.219 1 46.38 97 GLN A N 1
ATOM 769 C CA . GLN A 1 97 ? -9.484 -47.031 -37.906 1 46.38 97 GLN A CA 1
ATOM 770 C C . GLN A 1 97 ? -9.75 -47.125 -36.406 1 46.38 97 GLN A C 1
ATOM 772 O O . GLN A 1 97 ? -10.156 -48.188 -35.938 1 46.38 97 GLN A O 1
ATOM 777 N N . GLY A 1 98 ? -8.969 -46.812 -35.469 1 52.19 98 GLY A N 1
ATOM 778 C CA . GLY A 1 98 ? -8.938 -47.219 -34.094 1 52.19 98 GLY A CA 1
ATOM 779 C C . GLY A 1 98 ? -10.234 -46.906 -33.344 1 52.19 98 GLY A C 1
ATOM 780 O O . GLY A 1 98 ? -10.914 -45.938 -33.656 1 52.19 98 GLY A O 1
ATOM 781 N N . ALA A 1 99 ? -10.953 -47.812 -32.75 1 62.38 99 ALA A N 1
ATOM 782 C CA . ALA A 1 99 ? -12.188 -47.812 -31.969 1 62.38 99 ALA A CA 1
ATOM 783 C C . ALA A 1 99 ? -12.133 -46.75 -30.875 1 62.38 99 ALA A C 1
ATOM 785 O O . ALA A 1 99 ? -11.07 -46.469 -30.312 1 62.38 99 ALA A O 1
ATOM 786 N N . PRO A 1 100 ? -13.203 -45.906 -30.875 1 75 100 PRO A N 1
ATOM 787 C CA . PRO A 1 100 ? -13.305 -44.938 -29.781 1 75 100 PRO A CA 1
ATOM 788 C C . PRO A 1 100 ? -13.031 -45.531 -28.422 1 75 100 PRO A C 1
ATOM 790 O O . PRO A 1 100 ? -13.305 -46.719 -28.203 1 75 100 PRO A O 1
ATOM 793 N N . PRO A 1 101 ? -12.352 -44.781 -27.594 1 82.56 101 PRO A N 1
ATOM 794 C CA . PRO A 1 101 ? -12.125 -45.312 -26.25 1 82.56 101 PRO A CA 1
ATOM 795 C C . PRO A 1 101 ? -13.414 -45.719 -25.547 1 82.56 101 PRO A C 1
ATOM 797 O O . PRO A 1 101 ? -14.492 -45.188 -25.875 1 82.56 101 PRO A O 1
ATOM 800 N N . PRO A 1 102 ? -13.336 -46.562 -24.625 1 87.5 102 PRO A N 1
ATOM 801 C CA . PRO A 1 102 ? -14.531 -47.031 -23.922 1 87.5 102 PRO A CA 1
ATOM 802 C C . PRO A 1 102 ? -15.078 -46.031 -22.922 1 87.5 102 PRO A C 1
ATOM 804 O O . PRO A 1 102 ? -14.352 -45.125 -22.5 1 87.5 102 PRO A O 1
ATOM 807 N N . ARG A 1 103 ? -16.359 -46.156 -22.719 1 92.19 103 ARG A N 1
ATOM 808 C CA . ARG A 1 103 ? -16.984 -45.406 -21.625 1 92.19 103 ARG A CA 1
ATOM 809 C C . ARG A 1 103 ? -16.672 -46.062 -20.281 1 92.19 103 ARG A C 1
ATOM 811 O O . ARG A 1 103 ? -16.844 -47.281 -20.125 1 92.19 103 ARG A O 1
ATOM 818 N N . CYS A 1 104 ? -16.172 -45.25 -19.391 1 93.19 104 CYS A N 1
ATOM 819 C CA . CYS A 1 104 ? -15.773 -45.844 -18.109 1 93.19 104 CYS A CA 1
ATOM 820 C C . CYS A 1 104 ? -16.562 -45.219 -16.953 1 93.19 104 CYS A C 1
ATOM 822 O O . CYS A 1 104 ? -16.719 -44 -16.922 1 93.19 104 CYS A O 1
ATOM 824 N N . ARG A 1 105 ? -17.109 -46.031 -16.078 1 93.25 105 ARG A N 1
ATOM 825 C CA . ARG A 1 105 ? -17.719 -45.594 -14.828 1 93.25 105 ARG A CA 1
ATOM 826 C C . ARG A 1 105 ? -16.781 -45.812 -13.641 1 93.25 105 ARG A C 1
ATOM 828 O O . ARG A 1 105 ? -16.188 -46.875 -13.516 1 93.25 105 ARG A O 1
ATOM 835 N N . ALA A 1 106 ? -16.656 -44.781 -12.883 1 94.19 106 ALA A N 1
ATOM 836 C CA . ALA A 1 106 ? -15.703 -44.875 -11.781 1 94.19 106 ALA A CA 1
ATOM 837 C C . ALA A 1 106 ? -16.375 -44.562 -10.445 1 94.19 106 ALA A C 1
ATOM 839 O O . ALA A 1 106 ? -17.266 -43.719 -10.359 1 94.19 106 ALA A O 1
ATOM 840 N N . ARG A 1 107 ? -15.93 -45.281 -9.414 1 93.44 107 ARG A N 1
ATOM 841 C CA . ARG A 1 107 ? -16.344 -45.062 -8.031 1 93.44 107 ARG A CA 1
ATOM 842 C C . ARG A 1 107 ? -15.141 -45.031 -7.098 1 93.44 107 ARG A C 1
ATOM 844 O O . ARG A 1 107 ? -14.203 -45.812 -7.273 1 93.44 107 ARG A O 1
ATOM 851 N N . VAL A 1 108 ? -15.156 -44.062 -6.23 1 92.94 108 VAL A N 1
ATOM 852 C CA . VAL A 1 108 ? -14.062 -43.938 -5.277 1 92.94 108 VAL A CA 1
ATOM 853 C C . VAL A 1 108 ? -14.516 -44.438 -3.9 1 92.94 108 VAL A C 1
ATOM 855 O O . VAL A 1 108 ? -15.523 -43.938 -3.377 1 92.94 108 VAL A O 1
ATOM 858 N N . ALA A 1 109 ? -13.836 -45.375 -3.424 1 80.06 109 ALA A N 1
ATOM 859 C CA . ALA A 1 109 ? -14.102 -45.812 -2.049 1 80.06 109 ALA A CA 1
ATOM 860 C C . ALA A 1 109 ? -13.375 -44.906 -1.051 1 80.06 109 ALA A C 1
ATOM 862 O O . ALA A 1 109 ? -12.258 -44.438 -1.318 1 80.06 109 ALA A O 1
ATOM 863 N N . PRO A 1 110 ? -14.023 -44.438 0.15 1 74.69 110 PRO A N 1
ATOM 864 C CA . PRO A 1 110 ? -15.234 -44.969 0.779 1 74.69 110 PRO A CA 1
ATOM 865 C C . PRO A 1 110 ? -16.484 -44.156 0.459 1 74.69 110 PRO A C 1
ATOM 867 O O . PRO A 1 110 ? -17.547 -44.406 1.015 1 74.69 110 PRO A O 1
ATOM 870 N N . LEU A 1 111 ? -16.422 -43.094 -0.448 1 81.38 111 LEU A N 1
ATOM 871 C CA . LEU A 1 111 ? -17.547 -42.188 -0.657 1 81.38 111 LEU A CA 1
ATOM 872 C C . LEU A 1 111 ? -18.766 -42.969 -1.171 1 81.38 111 LEU A C 1
ATOM 874 O O . LEU A 1 111 ? -19.891 -42.438 -1.106 1 81.38 111 LEU A O 1
ATOM 878 N N . GLY A 1 112 ? -18.641 -44.094 -1.556 1 76.38 112 GLY A N 1
ATOM 879 C CA . GLY A 1 112 ? -19.75 -44.938 -1.977 1 76.38 112 GLY A CA 1
ATOM 880 C C . GLY A 1 112 ? -20.359 -44.5 -3.303 1 76.38 112 GLY A C 1
ATOM 881 O O . GLY A 1 112 ? -19.625 -44.125 -4.223 1 76.38 112 GLY A O 1
ATOM 882 N N . ARG A 1 113 ? -21.703 -44.531 -3.492 1 78 113 ARG A N 1
ATOM 883 C CA . ARG A 1 113 ? -22.406 -44.312 -4.754 1 78 113 ARG A CA 1
ATOM 884 C C . ARG A 1 113 ? -22.422 -42.812 -5.125 1 78 113 ARG A C 1
ATOM 886 O O . ARG A 1 113 ? -22.562 -42.469 -6.301 1 78 113 ARG A O 1
ATOM 893 N N . GLU A 1 114 ? -22.25 -42.031 -4.148 1 80.31 114 GLU A N 1
ATOM 894 C CA . GLU A 1 114 ? -22.297 -40.594 -4.371 1 80.31 114 GLU A CA 1
ATOM 895 C C . GLU A 1 114 ? -21.078 -40.125 -5.172 1 80.31 114 GLU A C 1
ATOM 897 O O . GLU A 1 114 ? -21.094 -39.031 -5.762 1 80.31 114 GLU A O 1
ATOM 902 N N . SER A 1 115 ? -20.109 -41.062 -5.242 1 83.12 115 SER A N 1
ATOM 903 C CA . SER A 1 115 ? -18.875 -40.656 -5.914 1 83.12 115 SER A CA 1
ATOM 904 C C . SER A 1 115 ? -18.875 -41.094 -7.375 1 83.12 115 SER A C 1
ATOM 906 O O . SER A 1 115 ? -17.906 -40.844 -8.102 1 83.12 115 SER A O 1
ATOM 908 N N . LEU A 1 116 ? -19.969 -41.688 -7.828 1 88.38 116 LEU A N 1
ATOM 909 C CA . LEU A 1 116 ? -19.984 -42.25 -9.172 1 88.38 116 LEU A CA 1
ATOM 910 C C . LEU A 1 116 ? -19.812 -41.156 -10.219 1 88.38 116 LEU A C 1
ATOM 912 O O . LEU A 1 116 ? -20.516 -40.156 -10.18 1 88.38 116 LEU A O 1
ATOM 916 N N . VAL A 1 117 ? -18.812 -41.406 -11.055 1 93.81 117 VAL A N 1
ATOM 917 C CA . VAL A 1 117 ? -18.578 -40.469 -12.172 1 93.81 117 VAL A CA 1
ATOM 918 C C . VAL A 1 117 ? -18.359 -41.25 -13.461 1 93.81 117 VAL A C 1
ATOM 920 O O . VAL A 1 117 ? -18.062 -42.469 -13.414 1 93.81 117 VAL A O 1
ATOM 923 N N . VAL A 1 118 ? -18.594 -40.594 -14.578 1 94.38 118 VAL A N 1
ATOM 924 C CA . VAL A 1 118 ? -18.453 -41.25 -15.875 1 94.38 118 VAL A CA 1
ATOM 925 C C . VAL A 1 118 ? -17.375 -40.531 -16.688 1 94.38 118 VAL A C 1
ATOM 927 O O . VAL A 1 118 ? -17.359 -39.312 -16.781 1 94.38 118 VAL A O 1
ATOM 930 N N . LEU A 1 119 ? -16.516 -41.344 -17.141 1 94.12 119 LEU A N 1
ATOM 931 C CA . LEU A 1 119 ? -15.523 -40.875 -18.109 1 94.12 119 LEU A CA 1
ATOM 932 C C . LEU A 1 119 ? -15.953 -41.219 -19.531 1 94.12 119 LEU A C 1
ATOM 934 O O . LEU A 1 119 ? -15.797 -42.375 -19.969 1 94.12 119 LEU A O 1
ATOM 938 N N . GLU A 1 120 ? -16.469 -40.188 -20.234 1 92.69 120 GLU A N 1
ATOM 939 C CA . GLU A 1 120 ? -16.953 -40.375 -21.594 1 92.69 120 GLU A CA 1
ATOM 940 C C . GLU A 1 120 ? -15.789 -40.625 -22.562 1 92.69 120 GLU A C 1
ATOM 942 O O . GLU A 1 120 ? -14.664 -40.188 -22.297 1 92.69 120 GLU A O 1
ATOM 947 N N . PRO A 1 121 ? -16.062 -41.188 -23.672 1 87.81 121 PRO A N 1
ATOM 948 C CA . PRO A 1 121 ? -14.992 -41.531 -24.625 1 87.81 121 PRO A CA 1
ATOM 949 C C . PRO A 1 121 ? -14.195 -40.312 -25.062 1 87.81 121 PRO A C 1
ATOM 951 O O . PRO A 1 121 ? -12.992 -40.406 -25.297 1 87.81 121 PRO A O 1
ATOM 954 N N . HIS A 1 122 ? -14.844 -39.156 -25.047 1 89.06 122 HIS A N 1
ATOM 955 C CA . HIS A 1 122 ? -14.164 -37.969 -25.547 1 89.06 122 HIS A CA 1
ATOM 956 C C . HIS A 1 122 ? -13.406 -37.25 -24.422 1 89.06 122 HIS A C 1
ATOM 958 O O . HIS A 1 122 ? -12.625 -36.344 -24.688 1 89.06 122 HIS A O 1
ATOM 964 N N . GLN A 1 123 ? -13.68 -37.688 -23.234 1 92.44 123 GLN A N 1
ATOM 965 C CA . GLN A 1 123 ? -13.062 -37.031 -22.078 1 92.44 123 GLN A CA 1
ATOM 966 C C . GLN A 1 123 ? -11.727 -37.688 -21.734 1 92.44 123 GLN A C 1
ATOM 968 O O . GLN A 1 123 ? -11.609 -38.906 -21.688 1 92.44 123 GLN A O 1
ATOM 973 N N . ARG A 1 124 ? -10.781 -36.844 -21.531 1 93.19 124 ARG A N 1
ATOM 974 C CA . ARG A 1 124 ? -9.469 -37.344 -21.141 1 93.19 124 ARG A CA 1
ATOM 975 C C . ARG A 1 124 ? -9.359 -37.5 -19.625 1 93.19 124 ARG A C 1
ATOM 977 O O . ARG A 1 124 ? -8.508 -38.25 -19.125 1 93.19 124 ARG A O 1
ATOM 984 N N . TRP A 1 125 ? -10.148 -36.812 -18.922 1 95.88 125 TRP A N 1
ATOM 985 C CA . TRP A 1 125 ? -10.141 -36.844 -17.453 1 95.88 125 TRP A CA 1
ATOM 986 C C . TRP A 1 125 ? -11.492 -36.438 -16.891 1 95.88 125 TRP A C 1
ATOM 988 O O . TRP A 1 125 ? -12.336 -35.875 -17.609 1 95.88 125 TRP A O 1
ATOM 998 N N . THR A 1 126 ? -11.766 -36.75 -15.711 1 95.5 126 THR A N 1
ATOM 999 C CA . THR A 1 126 ? -12.906 -36.312 -14.914 1 95.5 126 THR A CA 1
ATOM 1000 C C . THR A 1 126 ? -12.555 -36.281 -13.43 1 95.5 126 THR A C 1
ATOM 1002 O O . THR A 1 126 ? -11.531 -36.844 -13.023 1 95.5 126 THR A O 1
ATOM 1005 N N . GLU A 1 127 ? -13.336 -35.531 -12.695 1 95.88 127 GLU A N 1
ATOM 1006 C CA . GLU A 1 127 ? -12.992 -35.312 -11.297 1 95.88 127 GLU A CA 1
ATOM 1007 C C . GLU A 1 127 ? -14.117 -35.781 -10.375 1 95.88 127 GLU A C 1
ATOM 1009 O O . GLU A 1 127 ? -15.289 -35.719 -10.734 1 95.88 127 GLU A O 1
ATOM 1014 N N . THR A 1 128 ? -13.727 -36.312 -9.25 1 95.5 128 THR A N 1
ATOM 1015 C CA . THR A 1 128 ? -14.641 -36.594 -8.148 1 95.5 128 THR A CA 1
ATOM 1016 C C . THR A 1 128 ? -14.289 -35.781 -6.926 1 95.5 128 THR A C 1
ATOM 1018 O O . THR A 1 128 ? -13.148 -35.781 -6.465 1 95.5 128 THR A O 1
ATOM 1021 N N . ASP A 1 129 ? -15.266 -35.031 -6.43 1 94.75 129 ASP A N 1
ATOM 1022 C CA . ASP A 1 129 ? -15.031 -34.219 -5.246 1 94.75 129 ASP A CA 1
ATOM 1023 C C . ASP A 1 129 ? -14.867 -35.094 -4.004 1 94.75 129 ASP A C 1
ATOM 1025 O O . ASP A 1 129 ? -15.758 -35.875 -3.656 1 94.75 129 ASP A O 1
ATOM 1029 N N . ILE A 1 130 ? -13.75 -34.969 -3.383 1 94.56 130 ILE A N 1
ATOM 1030 C CA . ILE A 1 130 ? -13.508 -35.781 -2.18 1 94.56 130 ILE A CA 1
ATOM 1031 C C . ILE A 1 130 ? -13.078 -34.844 -1.038 1 94.56 130 ILE A C 1
ATOM 1033 O O . ILE A 1 130 ? -12.266 -35.25 -0.195 1 94.56 130 ILE A O 1
ATOM 1037 N N . THR A 1 131 ? -13.438 -33.594 -1.009 1 93.75 131 THR A N 1
ATOM 1038 C CA . THR A 1 131 ? -13.047 -32.562 -0.052 1 93.75 131 THR A CA 1
ATOM 1039 C C . THR A 1 131 ? -13.328 -33 1.377 1 93.75 131 THR A C 1
ATOM 1041 O O . THR A 1 131 ? -12.461 -32.906 2.248 1 93.75 131 THR A O 1
ATOM 1044 N N . ALA A 1 132 ? -14.516 -33.469 1.607 1 91.31 132 ALA A N 1
ATOM 1045 C CA . ALA A 1 132 ? -14.922 -33.875 2.947 1 91.31 132 ALA A CA 1
ATOM 1046 C C . ALA A 1 132 ? -14.031 -35 3.48 1 91.31 132 ALA A C 1
ATOM 1048 O O . ALA A 1 132 ? -13.648 -34.969 4.652 1 91.31 132 ALA A O 1
ATOM 1049 N N . HIS A 1 133 ? -13.75 -35.906 2.607 1 90.62 133 HIS A N 1
ATOM 1050 C CA . HIS A 1 133 ? -12.938 -37.062 3.018 1 90.62 133 HIS A CA 1
ATOM 1051 C C . HIS A 1 133 ? -11.523 -36.625 3.385 1 90.62 133 HIS A C 1
ATOM 1053 O O . HIS A 1 133 ? -10.969 -37.062 4.391 1 90.62 133 HIS A O 1
ATOM 1059 N N . VAL A 1 134 ? -10.945 -35.812 2.539 1 91.12 134 VAL A N 1
ATOM 1060 C CA . VAL A 1 134 ? -9.586 -35.344 2.783 1 91.12 134 VAL A CA 1
ATOM 1061 C C . VAL A 1 134 ? -9.555 -34.5 4.062 1 91.12 134 VAL A C 1
ATOM 1063 O O . VAL A 1 134 ? -8.625 -34.625 4.863 1 91.12 134 VAL A O 1
ATOM 1066 N N . ARG A 1 135 ? -10.5 -33.656 4.293 1 89.56 135 ARG A N 1
ATOM 1067 C CA . ARG A 1 135 ? -10.57 -32.812 5.492 1 89.56 135 ARG A CA 1
ATOM 1068 C C . ARG A 1 135 ? -10.641 -33.688 6.75 1 89.56 135 ARG A C 1
ATOM 1070 O O . ARG A 1 135 ? -9.969 -33.406 7.742 1 89.56 135 ARG A O 1
ATOM 1077 N N . GLN A 1 136 ? -11.469 -34.625 6.664 1 86.56 136 GLN A N 1
ATOM 1078 C CA . GLN A 1 136 ? -11.617 -35.562 7.793 1 86.56 136 GLN A CA 1
ATOM 1079 C C . GLN A 1 136 ? -10.297 -36.25 8.109 1 86.56 136 GLN A C 1
ATOM 1081 O O . GLN A 1 136 ? -9.93 -36.406 9.281 1 86.56 136 GLN A O 1
ATOM 1086 N N . ARG A 1 137 ? -9.664 -36.625 7.09 1 84.5 137 ARG A N 1
ATOM 1087 C CA . ARG A 1 137 ? -8.391 -37.312 7.277 1 84.5 137 ARG A CA 1
ATOM 1088 C C . ARG A 1 137 ? -7.348 -36.375 7.871 1 84.5 137 ARG A C 1
ATOM 1090 O O . ARG A 1 137 ? -6.539 -36.781 8.711 1 84.5 137 ARG A O 1
ATOM 1097 N N . GLN A 1 138 ? -7.301 -35.188 7.398 1 83 138 GLN A N 1
ATOM 1098 C CA . GLN A 1 138 ? -6.355 -34.188 7.902 1 83 138 GLN A CA 1
ATOM 1099 C C . GLN A 1 138 ? -6.594 -33.906 9.383 1 83 138 GLN A C 1
ATOM 1101 O O . GLN A 1 138 ? -5.648 -33.656 10.133 1 83 138 GLN A O 1
ATOM 1106 N N . ASP A 1 139 ? -7.809 -33.875 9.727 1 79.5 139 ASP A N 1
ATOM 1107 C CA . ASP A 1 139 ? -8.164 -33.656 11.125 1 79.5 139 ASP A CA 1
ATOM 1108 C C . ASP A 1 139 ? -7.719 -34.812 12.008 1 79.5 139 ASP A C 1
ATOM 1110 O O . ASP A 1 139 ? -7.285 -34.594 13.148 1 79.5 139 ASP A O 1
ATOM 1114 N N . GLN A 1 140 ? -7.797 -35.969 11.516 1 79.12 140 GLN A N 1
ATOM 1115 C CA . GLN A 1 140 ? -7.5 -37.188 12.305 1 79.12 140 GLN A CA 1
ATOM 1116 C C . GLN A 1 140 ? -6 -37.438 12.375 1 79.12 140 GLN A C 1
ATOM 1118 O O . GLN A 1 140 ? -5.473 -37.812 13.422 1 79.12 140 GLN A O 1
ATOM 1123 N N . SER A 1 141 ? -5.301 -37.25 11.258 1 76.12 141 SER A N 1
ATOM 1124 C CA . SER A 1 141 ? -3.867 -37.5 11.18 1 76.12 141 SER A CA 1
ATOM 1125 C C . SER A 1 141 ? -3.182 -36.469 10.258 1 76.12 141 SER A C 1
ATOM 1127 O O . SER A 1 141 ? -2.953 -36.75 9.078 1 76.12 141 SER A O 1
ATOM 1129 N N . PRO A 1 142 ? -2.822 -35.406 10.914 1 70.12 142 PRO A N 1
ATOM 1130 C CA . PRO A 1 142 ? -2.146 -34.406 10.078 1 70.12 142 PRO A CA 1
ATOM 1131 C C . PRO A 1 142 ? -0.837 -34.938 9.484 1 70.12 142 PRO A C 1
ATOM 1133 O O . PRO A 1 142 ? -0.042 -35.562 10.188 1 70.12 142 PRO A O 1
ATOM 1136 N N . GLY A 1 143 ? -0.631 -34.781 8.203 1 68.88 143 GLY A N 1
ATOM 1137 C CA . GLY A 1 143 ? 0.6 -35.125 7.504 1 68.88 143 GLY A CA 1
ATOM 1138 C C . GLY A 1 143 ? 0.701 -36.594 7.148 1 68.88 143 GLY A C 1
ATOM 1139 O O . GLY A 1 143 ? 1.755 -37.062 6.711 1 68.88 143 GLY A O 1
ATOM 1140 N N . GLY A 1 144 ? -0.329 -37.281 7.258 1 76.69 144 GLY A N 1
ATOM 1141 C CA . GLY A 1 144 ? -0.237 -38.719 6.988 1 76.69 144 GLY A CA 1
ATOM 1142 C C . GLY A 1 144 ? -0.564 -39.062 5.551 1 76.69 144 GLY A C 1
ATOM 1143 O O . GLY A 1 144 ? -0.716 -38.188 4.707 1 76.69 144 GLY A O 1
ATOM 1144 N N . ALA A 1 145 ? -0.44 -40.344 5.301 1 87.25 145 ALA A N 1
ATOM 1145 C CA . ALA A 1 145 ? -0.732 -40.875 3.971 1 87.25 145 ALA A CA 1
ATOM 1146 C C . ALA A 1 145 ? -2.23 -41.094 3.785 1 87.25 145 ALA A C 1
ATOM 1148 O O . ALA A 1 145 ? -2.932 -41.469 4.73 1 87.25 145 ALA A O 1
ATOM 1149 N N . LEU A 1 146 ? -2.736 -40.688 2.701 1 91.19 146 LEU A N 1
ATOM 1150 C CA . LEU A 1 146 ? -4.121 -40.938 2.309 1 91.19 146 LEU A CA 1
ATOM 1151 C C . LEU A 1 146 ? -4.199 -42.094 1.322 1 91.19 146 LEU A C 1
ATOM 1153 O O . LEU A 1 146 ? -3.557 -42.062 0.271 1 91.19 146 LEU A O 1
ATOM 1157 N N . THR A 1 147 ? -4.926 -43.094 1.736 1 92 147 THR A N 1
ATOM 1158 C CA . THR A 1 147 ? -5.117 -44.25 0.854 1 92 147 THR A CA 1
ATOM 1159 C C . THR A 1 147 ? -6.527 -44.25 0.272 1 92 147 THR A C 1
ATOM 1161 O O . THR A 1 147 ? -7.508 -44.125 1.004 1 92 147 THR A O 1
ATOM 1164 N N . LEU A 1 148 ? -6.598 -44.375 -1.009 1 93.25 148 LEU A N 1
ATOM 1165 C CA . LEU A 1 148 ? -7.887 -44.406 -1.693 1 93.25 148 LEU A CA 1
ATOM 1166 C C . LEU A 1 148 ? -7.953 -45.625 -2.637 1 93.25 148 LEU A C 1
ATOM 1168 O O . LEU A 1 148 ? -6.922 -46.094 -3.102 1 93.25 148 LEU A O 1
ATOM 1172 N N . THR A 1 149 ? -9.125 -46.188 -2.803 1 94.06 149 THR A N 1
ATOM 1173 C CA . THR A 1 149 ? -9.375 -47.219 -3.781 1 94.06 149 THR A CA 1
ATOM 1174 C C . THR A 1 149 ? -10.445 -46.781 -4.781 1 94.06 149 THR A C 1
ATOM 1176 O O . THR A 1 149 ? -11.422 -46.156 -4.406 1 94.06 149 THR A O 1
ATOM 1179 N N . ALA A 1 150 ? -10.195 -47.031 -6 1 94.44 150 ALA A N 1
ATOM 1180 C CA . ALA A 1 150 ? -11.148 -46.688 -7.051 1 94.44 150 ALA A CA 1
ATOM 1181 C C . ALA A 1 150 ? -11.453 -47.906 -7.938 1 94.44 150 ALA A C 1
ATOM 1183 O O . ALA A 1 150 ? -10.555 -48.688 -8.258 1 94.44 150 ALA A O 1
ATOM 1184 N N . GLN A 1 151 ? -12.68 -48.031 -8.227 1 93.06 151 GLN A N 1
ATOM 1185 C CA . GLN A 1 151 ? -13.125 -49.094 -9.125 1 93.06 151 GLN A CA 1
ATOM 1186 C C . GLN A 1 151 ? -13.648 -48.5 -10.438 1 93.06 151 GLN A C 1
ATOM 1188 O O . GLN A 1 151 ? -14.391 -47.531 -10.438 1 93.06 151 GLN A O 1
ATOM 1193 N N . TYR A 1 152 ? -13.172 -49.125 -11.547 1 92.69 152 TYR A N 1
ATOM 1194 C CA . TYR A 1 152 ? -13.609 -48.688 -12.867 1 92.69 152 TYR A CA 1
ATOM 1195 C C . TYR A 1 152 ? -14.258 -49.844 -13.641 1 92.69 152 TYR A C 1
ATOM 1197 O O . TYR A 1 152 ? -13.789 -50.969 -13.578 1 92.69 152 TYR A O 1
ATOM 1205 N N . ARG A 1 153 ? -15.32 -49.5 -14.227 1 91.31 153 ARG A N 1
ATOM 1206 C CA . ARG A 1 153 ? -15.945 -50.406 -15.203 1 91.31 153 ARG A CA 1
ATOM 1207 C C . ARG A 1 153 ? -16.016 -49.719 -16.578 1 91.31 153 ARG A C 1
ATOM 1209 O O . ARG A 1 153 ? -16.734 -48.75 -16.75 1 91.31 153 ARG A O 1
ATOM 1216 N N . CYS A 1 154 ? -15.258 -50.281 -17.5 1 90.62 154 CYS A N 1
ATOM 1217 C CA . CYS A 1 154 ? -15.18 -49.688 -18.828 1 90.62 154 CYS A CA 1
ATOM 1218 C C . CYS A 1 154 ? -15.859 -50.594 -19.859 1 90.62 154 CYS A C 1
ATOM 1220 O O . CYS A 1 154 ? -15.539 -51.781 -19.953 1 90.62 154 CYS A O 1
ATOM 1222 N N . THR A 1 155 ? -16.781 -49.969 -20.562 1 87.12 155 THR A N 1
ATOM 1223 C CA . THR A 1 155 ? -17.547 -50.719 -21.547 1 87.12 155 THR A CA 1
ATOM 1224 C C . THR A 1 155 ? -17.25 -50.219 -22.953 1 87.12 155 THR A C 1
ATOM 1226 O O . THR A 1 155 ? -17.297 -49 -23.203 1 87.12 155 THR A O 1
ATOM 1229 N N . ALA A 1 156 ? -16.859 -51.094 -23.859 1 77.38 156 ALA A N 1
ATOM 1230 C CA . ALA A 1 156 ? -16.594 -50.719 -25.25 1 77.38 156 ALA A CA 1
ATOM 1231 C C . ALA A 1 156 ? -17.891 -50.375 -25.984 1 77.38 156 ALA A C 1
ATOM 1233 O O . ALA A 1 156 ? -18.953 -50.938 -25.672 1 77.38 156 ALA A O 1
ATOM 1234 N N . PRO A 1 157 ? -17.875 -49.219 -26.766 1 69.75 157 PRO A N 1
ATOM 1235 C CA . PRO A 1 157 ? -19.109 -48.906 -27.516 1 69.75 157 PRO A CA 1
ATOM 1236 C C . PRO A 1 157 ? -19.594 -50.094 -28.328 1 69.75 157 PRO A C 1
ATOM 1238 O O . PRO A 1 157 ? -18.797 -50.938 -28.766 1 69.75 157 PRO A O 1
ATOM 1241 N N . MET A 1 158 ? -20.797 -50.5 -28.016 1 56.22 158 MET A N 1
ATOM 1242 C CA . MET A 1 158 ? -21.406 -51.531 -28.812 1 56.22 158 MET A CA 1
ATOM 1243 C C . MET A 1 158 ? -21.172 -51.312 -30.297 1 56.22 158 MET A C 1
ATOM 1245 O O . MET A 1 158 ? -21.453 -50.219 -30.812 1 56.22 158 MET A O 1
ATOM 1249 N N . ALA A 1 159 ? -20.219 -51.75 -30.984 1 51.06 159 ALA A N 1
ATOM 1250 C CA . ALA A 1 159 ? -20.188 -51.75 -32.438 1 51.06 159 ALA A CA 1
ATOM 1251 C C . ALA A 1 159 ? -21.578 -52 -33.031 1 51.06 159 ALA A C 1
ATOM 1253 O O . ALA A 1 159 ? -22.359 -52.781 -32.469 1 51.06 159 ALA A O 1
ATOM 1254 N N . ALA A 1 160 ? -22.188 -51.062 -33.781 1 47.06 160 ALA A N 1
ATOM 1255 C CA . ALA A 1 160 ? -23.281 -51.5 -34.656 1 47.06 160 ALA A CA 1
ATOM 1256 C C . ALA A 1 160 ? -23.047 -52.906 -35.188 1 47.06 160 ALA A C 1
ATOM 1258 O O . ALA A 1 160 ? -21.922 -53.281 -35.5 1 47.06 160 ALA A O 1
ATOM 1259 N N . GLN A 1 161 ? -24.016 -53.844 -34.969 1 40.5 161 GLN A N 1
ATOM 1260 C CA . GLN A 1 161 ? -24.156 -55.156 -35.594 1 40.5 161 GLN A CA 1
ATOM 1261 C C . GLN A 1 161 ? -23.812 -55.094 -37.094 1 40.5 161 GLN A C 1
ATOM 1263 O O . GLN A 1 161 ? -24.234 -55.969 -37.875 1 40.5 161 GLN A O 1
ATOM 1268 N N . GLY A 1 162 ? -23.578 -54.031 -37.844 1 38.28 162 GLY A N 1
ATOM 1269 C CA . GLY A 1 162 ? -23.562 -54.531 -39.219 1 38.28 162 GLY A CA 1
ATOM 1270 C C . GLY A 1 162 ? -22.672 -55.75 -39.406 1 38.28 162 GLY A C 1
ATOM 1271 O O . GLY A 1 162 ? -22.125 -56.281 -38.438 1 38.28 162 GLY A O 1
ATOM 1272 N N . GLY A 1 163 ? -21.812 -55.875 -40.656 1 38.31 163 GLY A N 1
ATOM 1273 C CA . GLY A 1 163 ? -21.281 -57.062 -41.312 1 38.31 163 GLY A CA 1
ATOM 1274 C C . GLY A 1 163 ? -20.438 -57.906 -40.375 1 38.31 163 GLY A C 1
ATOM 1275 O O . GLY A 1 163 ? -20.094 -57.5 -39.281 1 38.31 163 GLY A O 1
ATOM 1276 N N . GLY A 1 164 ? -20.078 -59.312 -40.781 1 39.47 164 GLY A N 1
ATOM 1277 C CA . GLY A 1 164 ? -19.469 -60.594 -40.406 1 39.47 164 GLY A CA 1
ATOM 1278 C C . GLY A 1 164 ? -18.172 -60.438 -39.656 1 39.47 164 GLY A C 1
ATOM 1279 O O . GLY A 1 164 ? -17.547 -61.438 -39.312 1 39.47 164 GLY A O 1
ATOM 1280 N N . GLY A 1 165 ? -17.281 -59.562 -40.125 1 39.09 165 GLY A N 1
ATOM 1281 C CA . GLY A 1 165 ? -15.945 -59.812 -39.625 1 39.09 165 GLY A CA 1
ATOM 1282 C C . GLY A 1 165 ? -15.828 -59.594 -38.125 1 39.09 165 GLY A C 1
ATOM 1283 O O . GLY A 1 165 ? -16.453 -58.719 -37.562 1 39.09 165 GLY A O 1
ATOM 1284 N N . LEU A 1 166 ? -15.906 -60.781 -37.344 1 39.03 166 LEU A N 1
ATOM 1285 C CA . LEU A 1 166 ? -15.586 -60.844 -35.938 1 39.03 166 LEU A CA 1
ATOM 1286 C C . LEU A 1 166 ? -14.656 -59.688 -35.562 1 39.03 166 LEU A C 1
ATOM 1288 O O . LEU A 1 166 ? -13.57 -59.562 -36.125 1 39.03 166 LEU A O 1
ATOM 1292 N N . PRO A 1 167 ? -15.266 -58.562 -35.438 1 41.31 167 PRO A N 1
ATOM 1293 C CA . PRO A 1 167 ? -14.258 -57.625 -34.969 1 41.31 167 PRO A CA 1
ATOM 1294 C C . PRO A 1 167 ? -13.305 -58.219 -33.938 1 41.31 167 PRO A C 1
ATOM 1296 O O . PRO A 1 167 ? -13.688 -59.125 -33.219 1 41.31 167 PRO A O 1
ATOM 1299 N N . ARG A 1 168 ? -12.094 -58.625 -34.438 1 40.12 168 ARG A N 1
ATOM 1300 C CA . ARG A 1 168 ? -11.062 -59.062 -33.5 1 40.12 168 ARG A CA 1
ATOM 1301 C C . ARG A 1 168 ? -11.297 -58.469 -32.125 1 40.12 168 ARG A C 1
ATOM 1303 O O . ARG A 1 168 ? -11.586 -57.281 -31.984 1 40.12 168 ARG A O 1
ATOM 1310 N N . PRO A 1 169 ? -11.883 -59.438 -31.297 1 38.72 169 PRO A N 1
ATOM 1311 C CA . PRO A 1 169 ? -12.055 -59 -29.906 1 38.72 169 PRO A CA 1
ATOM 1312 C C . PRO A 1 169 ? -11.094 -57.875 -29.5 1 38.72 169 PRO A C 1
ATOM 1314 O O . PRO A 1 169 ? -9.93 -57.875 -29.906 1 38.72 169 PRO A O 1
ATOM 1317 N N . TRP A 1 170 ? -11.688 -56.719 -29.562 1 37.38 170 TRP A N 1
ATOM 1318 C CA . TRP A 1 170 ? -10.961 -55.719 -28.797 1 37.38 170 TRP A CA 1
ATOM 1319 C C . TRP A 1 170 ? -10.172 -56.344 -27.656 1 37.38 170 TRP A C 1
ATOM 1321 O O . TRP A 1 170 ? -9.508 -55.656 -26.891 1 37.38 170 TRP A O 1
ATOM 1331 N N . ALA A 1 171 ? -10.555 -57.688 -27.438 1 39.22 171 ALA A N 1
ATOM 1332 C CA . ALA A 1 171 ? -9.867 -58.406 -26.375 1 39.22 171 ALA A CA 1
ATOM 1333 C C . ALA A 1 171 ? -8.352 -58.344 -26.562 1 39.22 171 ALA A C 1
ATOM 1335 O O . ALA A 1 171 ? -7.602 -58.25 -25.578 1 39.22 171 ALA A O 1
ATOM 1336 N N . GLN A 1 172 ? -7.832 -58.969 -27.688 1 36.62 172 GLN A N 1
ATOM 1337 C CA . GLN A 1 172 ? -6.406 -59.25 -27.828 1 36.62 172 GLN A CA 1
ATOM 1338 C C . GLN A 1 172 ? -5.602 -57.938 -27.875 1 36.62 172 GLN A C 1
ATOM 1340 O O . GLN A 1 172 ? -4.379 -57.969 -28.047 1 36.62 172 GLN A O 1
ATOM 1345 N N . ARG A 1 173 ? -6.195 -57 -28.531 1 40.44 173 ARG A N 1
ATOM 1346 C CA . ARG A 1 173 ? -5.227 -55.938 -28.469 1 40.44 173 ARG A CA 1
ATOM 1347 C C . ARG A 1 173 ? -4.781 -55.656 -27.047 1 40.44 173 ARG A C 1
ATOM 1349 O O . ARG A 1 173 ? -5.605 -55.344 -26.172 1 40.44 173 ARG A O 1
ATOM 1356 N N . ARG A 1 174 ? -3.846 -56.312 -26.75 1 39.94 174 ARG A N 1
ATOM 1357 C CA . ARG A 1 174 ? -3.129 -56.469 -25.5 1 39.94 174 ARG A CA 1
ATOM 1358 C C . ARG A 1 174 ? -3.539 -55.406 -24.5 1 39.94 174 ARG A C 1
ATOM 1360 O O . ARG A 1 174 ? -4.34 -54.531 -24.812 1 39.94 174 ARG A O 1
ATOM 1367 N N . GLY A 1 175 ? -2.432 -54.969 -23.703 1 42.06 175 GLY A N 1
ATOM 1368 C CA . GLY A 1 175 ? -1.814 -54.438 -22.5 1 42.06 175 GLY A CA 1
ATOM 1369 C C . GLY A 1 175 ? -2.195 -53 -22.234 1 42.06 175 GLY A C 1
ATOM 1370 O O . GLY A 1 175 ? -1.603 -52.344 -21.375 1 42.06 175 GLY A O 1
ATOM 1371 N N . GLY A 1 176 ? -2.662 -52.25 -23.141 1 51.75 176 GLY A N 1
ATOM 1372 C CA . GLY A 1 176 ? -2.545 -50.812 -22.875 1 51.75 176 GLY A CA 1
ATOM 1373 C C . GLY A 1 176 ? -3.574 -50.312 -21.891 1 51.75 176 GLY A C 1
ATOM 1374 O O . GLY A 1 176 ? -4.762 -50.625 -22 1 51.75 176 GLY A O 1
ATOM 1375 N N . GLN A 1 177 ? -3.328 -50.219 -20.656 1 70.81 177 GLN A N 1
ATOM 1376 C CA . GLN A 1 177 ? -4.086 -49.625 -19.562 1 70.81 177 GLN A CA 1
ATOM 1377 C C . GLN A 1 177 ? -4.887 -48.406 -20.047 1 70.81 177 GLN A C 1
ATOM 1379 O O . GLN A 1 177 ? -4.34 -47.531 -20.703 1 70.81 177 GLN A O 1
ATOM 1384 N N . HIS A 1 178 ? -6.344 -48.656 -20.297 1 83.31 178 HIS A N 1
ATOM 1385 C CA . HIS A 1 178 ? -7.266 -47.594 -20.688 1 83.31 178 HIS A CA 1
ATOM 1386 C C . HIS A 1 178 ? -7.195 -46.406 -19.719 1 83.31 178 HIS A C 1
ATOM 1388 O O . HIS A 1 178 ? -7.598 -45.312 -20.062 1 83.31 178 HIS A O 1
ATOM 1394 N N . LEU A 1 179 ? -6.762 -46.812 -18.625 1 91.31 179 LEU A N 1
ATOM 1395 C CA . LEU A 1 179 ? -6.789 -45.812 -17.562 1 91.31 179 LEU A CA 1
ATOM 1396 C C . LEU A 1 179 ? -5.398 -45.625 -16.969 1 91.31 179 LEU A C 1
ATOM 1398 O O . LEU A 1 179 ? -4.59 -46.531 -16.922 1 91.31 179 LEU A O 1
ATOM 1402 N N . GLU A 1 180 ? -5.117 -44.375 -16.672 1 93.38 180 GLU A N 1
ATOM 1403 C CA . GLU A 1 180 ? -3.922 -44.031 -15.898 1 93.38 180 GLU A CA 1
ATOM 1404 C C . GLU A 1 180 ? -4.215 -44.031 -14.398 1 93.38 180 GLU A C 1
ATOM 1406 O O . GLU A 1 180 ? -5.371 -43.938 -13.992 1 93.38 180 GLU A O 1
ATOM 1411 N N . VAL A 1 181 ? -3.125 -44.219 -13.648 1 94.94 181 VAL A N 1
ATOM 1412 C CA . VAL A 1 181 ? -3.289 -44.156 -12.203 1 94.94 181 VAL A CA 1
ATOM 1413 C C . VAL A 1 181 ? -3.879 -42.812 -11.812 1 94.94 181 VAL A C 1
ATOM 1415 O O . VAL A 1 181 ? -3.391 -41.75 -12.25 1 94.94 181 VAL A O 1
ATOM 1418 N N . PRO A 1 182 ? -4.914 -42.75 -11.055 1 96.06 182 PRO A N 1
ATOM 1419 C CA . PRO A 1 182 ? -5.539 -41.5 -10.672 1 96.06 182 PRO A CA 1
ATOM 1420 C C . PRO A 1 182 ? -4.637 -40.625 -9.781 1 96.06 182 PRO A C 1
ATOM 1422 O O . PRO A 1 182 ? -3.76 -41.156 -9.094 1 96.06 182 PRO A O 1
ATOM 1425 N N . SER A 1 183 ? -4.859 -39.375 -9.852 1 97.19 183 SER A N 1
ATOM 1426 C CA . SER A 1 183 ? -4.09 -38.406 -9.055 1 97.19 183 SER A CA 1
ATOM 1427 C C . SER A 1 183 ? -4.996 -37.625 -8.109 1 97.19 183 SER A C 1
ATOM 1429 O O . SER A 1 183 ? -6.223 -37.719 -8.211 1 97.19 183 SER A O 1
ATOM 1431 N N . LEU A 1 184 ? -4.359 -37 -7.148 1 96.44 184 LEU A N 1
ATOM 1432 C CA . LEU A 1 184 ? -5.074 -36.188 -6.18 1 96.44 184 LEU A CA 1
ATOM 1433 C C . LEU A 1 184 ? -4.848 -34.688 -6.449 1 96.44 184 LEU A C 1
ATOM 1435 O O . LEU A 1 184 ? -3.707 -34.25 -6.574 1 96.44 184 LEU A O 1
ATOM 1439 N N . LEU A 1 185 ? -5.887 -34 -6.598 1 97.12 185 LEU A N 1
ATOM 1440 C CA . LEU A 1 185 ? -5.836 -32.562 -6.844 1 97.12 185 LEU A CA 1
ATOM 1441 C C . LEU A 1 185 ? -6.246 -31.781 -5.602 1 97.12 185 LEU A C 1
ATOM 1443 O O . LEU A 1 185 ? -7.344 -31.969 -5.074 1 97.12 185 LEU A O 1
ATOM 1447 N N . LEU A 1 186 ? -5.379 -30.922 -5.152 1 96.12 186 LEU A N 1
ATOM 1448 C CA . LEU A 1 186 ? -5.652 -30.125 -3.965 1 96.12 186 LEU A CA 1
ATOM 1449 C C . LEU A 1 186 ? -5.715 -28.641 -4.312 1 96.12 186 LEU A C 1
ATOM 1451 O O . LEU A 1 186 ? -4.797 -28.109 -4.941 1 96.12 186 LEU A O 1
ATOM 1455 N N . TYR A 1 187 ? -6.781 -28 -4 1 96.19 187 TYR A N 1
ATOM 1456 C CA . TYR A 1 187 ? -6.895 -26.531 -4.047 1 96.19 187 TYR A CA 1
ATOM 1457 C C . TYR A 1 187 ? -6.531 -25.922 -2.705 1 96.19 187 TYR A C 1
ATOM 1459 O O . TYR A 1 187 ? -7.223 -26.125 -1.708 1 96.19 187 TYR A O 1
ATOM 1467 N N . LEU A 1 188 ? -5.438 -25.141 -2.73 1 93.69 188 LEU A N 1
ATOM 1468 C CA . LEU A 1 188 ? -4.844 -24.672 -1.481 1 93.69 188 LEU A CA 1
ATOM 1469 C C . LEU A 1 188 ? -4.711 -23.156 -1.473 1 93.69 188 LEU A C 1
ATOM 1471 O O . LEU A 1 188 ? -4.453 -22.547 -2.514 1 93.69 188 LEU A O 1
ATOM 1475 N N . GLU A 1 189 ? -4.98 -22.609 -0.345 1 91.5 189 GLU A N 1
ATOM 1476 C CA . GLU A 1 189 ? -4.672 -21.203 -0.107 1 91.5 189 GLU A CA 1
ATOM 1477 C C . GLU A 1 189 ? -3.387 -21.047 0.701 1 91.5 189 GLU A C 1
ATOM 1479 O O . GLU A 1 189 ? -3.316 -21.469 1.854 1 91.5 189 GLU A O 1
ATOM 1484 N N . GLU A 1 190 ? -2.496 -20.578 0.02 1 83.69 190 GLU A N 1
ATOM 1485 C CA . GLU A 1 190 ? -1.216 -20.359 0.687 1 83.69 190 GLU A CA 1
ATOM 1486 C C . GLU A 1 190 ? -1.082 -18.922 1.159 1 83.69 190 GLU A C 1
ATOM 1488 O O . GLU A 1 190 ? -1.416 -17.984 0.425 1 83.69 190 GLU A O 1
ATOM 1493 N N . GLU A 1 191 ? -0.884 -18.844 2.439 1 74.38 191 GLU A N 1
ATOM 1494 C CA . GLU A 1 191 ? -0.681 -17.484 2.953 1 74.38 191 GLU A CA 1
ATOM 1495 C C . GLU A 1 191 ? 0.59 -16.859 2.383 1 74.38 191 GLU A C 1
ATOM 1497 O O . GLU A 1 191 ? 1.542 -17.578 2.055 1 74.38 191 GLU A O 1
ATOM 1502 N N . ARG A 1 192 ? 0.603 -15.594 2.098 1 59.69 192 ARG A N 1
ATOM 1503 C CA . ARG A 1 192 ? 1.464 -14.672 1.365 1 59.69 192 ARG A CA 1
ATOM 1504 C C . ARG A 1 192 ? 2.92 -14.82 1.795 1 59.69 192 ARG A C 1
ATOM 1506 O O . ARG A 1 192 ? 3.752 -13.961 1.497 1 59.69 192 ARG A O 1
ATOM 1513 N N . ASP A 1 193 ? 3.244 -15.992 2.375 1 55.91 193 ASP A N 1
ATOM 1514 C CA . ASP A 1 193 ? 4.652 -15.781 2.705 1 55.91 193 ASP A CA 1
ATOM 1515 C C . ASP A 1 193 ? 5.527 -15.859 1.457 1 55.91 193 ASP A C 1
ATOM 1517 O O . ASP A 1 193 ? 5.828 -16.953 0.97 1 55.91 193 ASP A O 1
ATOM 1521 N N . GLY A 1 194 ? 5.328 -14.961 0.413 1 50.91 194 GLY A N 1
ATOM 1522 C CA . GLY A 1 194 ? 5.918 -14.766 -0.902 1 50.91 194 GLY A CA 1
ATOM 1523 C C . GLY A 1 194 ? 7.227 -15.516 -1.089 1 50.91 194 GLY A C 1
ATOM 1524 O O . GLY A 1 194 ? 7.617 -15.82 -2.219 1 50.91 194 GLY A O 1
ATOM 1525 N N . ASN A 1 195 ? 8.062 -15.617 -0.06 1 54.53 195 ASN A N 1
ATOM 1526 C CA . ASN A 1 195 ? 9.461 -15.906 -0.35 1 54.53 195 ASN A CA 1
ATOM 1527 C C . ASN A 1 195 ? 9.742 -17.406 -0.286 1 54.53 195 ASN A C 1
ATOM 1529 O O . ASN A 1 195 ? 10.828 -17.859 -0.655 1 54.53 195 ASN A O 1
ATOM 1533 N N . VAL A 1 196 ? 8.758 -18.125 0.108 1 58.09 196 VAL A N 1
ATOM 1534 C CA . VAL A 1 196 ? 9.086 -19.516 0.369 1 58.09 196 VAL A CA 1
ATOM 1535 C C . VAL A 1 196 ? 9.305 -20.25 -0.953 1 58.09 196 VAL A C 1
ATOM 1537 O O . VAL A 1 196 ? 10.242 -21.031 -1.088 1 58.09 196 VAL A O 1
ATOM 1540 N N . TRP A 1 197 ? 8.523 -19.906 -1.933 1 59.56 197 TRP A N 1
ATOM 1541 C CA . TRP A 1 197 ? 8.609 -20.641 -3.189 1 59.56 197 TRP A CA 1
ATOM 1542 C C . TRP A 1 197 ? 9.938 -20.359 -3.891 1 59.56 197 TRP A C 1
ATOM 1544 O O . TRP A 1 197 ? 10.438 -21.203 -4.641 1 59.56 197 TRP A O 1
ATOM 1554 N N . MET A 1 198 ? 10.453 -19.141 -3.6 1 63.06 198 MET A N 1
ATOM 1555 C CA . MET A 1 198 ? 11.711 -18.781 -4.242 1 63.06 198 MET A CA 1
ATOM 1556 C C . MET A 1 198 ? 12.883 -19.516 -3.6 1 63.06 198 MET A C 1
ATOM 1558 O O . MET A 1 198 ? 13.891 -19.766 -4.254 1 63.06 198 MET A O 1
ATOM 1562 N N . GLY A 1 199 ? 12.656 -19.75 -2.318 1 60.38 199 GLY A N 1
ATOM 1563 C CA . GLY A 1 199 ? 13.688 -20.531 -1.65 1 60.38 199 GLY A CA 1
ATOM 1564 C C . GLY A 1 199 ? 13.969 -21.859 -2.338 1 60.38 199 GLY A C 1
ATOM 1565 O O . GLY A 1 199 ? 15.125 -22.266 -2.443 1 60.38 199 GLY A O 1
ATOM 1566 N N . ASP A 1 200 ? 12.93 -22.469 -2.754 1 59.81 200 ASP A N 1
ATOM 1567 C CA . ASP A 1 200 ? 13.094 -23.734 -3.441 1 59.81 200 ASP A CA 1
ATOM 1568 C C . ASP A 1 200 ? 13.805 -23.562 -4.777 1 59.81 200 ASP A C 1
ATOM 1570 O O . ASP A 1 200 ? 14.492 -24.469 -5.254 1 59.81 200 ASP A O 1
ATOM 1574 N N . LEU A 1 201 ? 13.625 -22.359 -5.227 1 61.94 201 LEU A N 1
ATOM 1575 C CA . LEU A 1 201 ? 14.203 -22.062 -6.531 1 61.94 201 LEU A CA 1
ATOM 1576 C C . LEU A 1 201 ? 15.664 -21.641 -6.398 1 61.94 201 LEU A C 1
ATOM 1578 O O . LEU A 1 201 ? 16.5 -22.031 -7.215 1 61.94 201 LEU A O 1
ATOM 1582 N N . LEU A 1 202 ? 15.914 -20.828 -5.387 1 63.31 202 LEU A N 1
ATOM 1583 C CA . LEU A 1 202 ? 17.25 -20.234 -5.254 1 63.31 202 LEU A CA 1
ATOM 1584 C C . LEU A 1 202 ? 18.188 -21.188 -4.531 1 63.31 202 LEU A C 1
ATOM 1586 O O . LEU A 1 202 ? 19.406 -21.016 -4.574 1 63.31 202 LEU A O 1
ATOM 1590 N N . GLY A 1 203 ? 17.719 -22.344 -4.117 1 58.16 203 GLY A N 1
ATOM 1591 C CA . GLY A 1 203 ? 18.562 -23.344 -3.465 1 58.16 203 GLY A CA 1
ATOM 1592 C C . GLY A 1 203 ? 18.5 -23.266 -1.951 1 58.16 203 GLY A C 1
ATOM 1593 O O . GLY A 1 203 ? 18.047 -22.266 -1.391 1 58.16 203 GLY A O 1
ATOM 1594 N N . PRO A 1 204 ? 18.797 -24.422 -1.286 1 55.97 204 PRO A N 1
ATOM 1595 C CA . PRO A 1 204 ? 18.688 -24.562 0.168 1 55.97 204 PRO A CA 1
ATOM 1596 C C . PRO A 1 204 ? 19.469 -23.5 0.923 1 55.97 204 PRO A C 1
ATOM 1598 O O . PRO A 1 204 ? 19.047 -23.047 1.991 1 55.97 204 PRO A O 1
ATOM 1601 N N . GLU A 1 205 ? 20.547 -23.172 0.476 1 53.59 205 GLU A N 1
ATOM 1602 C CA . GLU A 1 205 ? 21.375 -22.203 1.178 1 53.59 205 GLU A CA 1
ATOM 1603 C C . GLU A 1 205 ? 20.688 -20.844 1.257 1 53.59 205 GLU A C 1
ATOM 1605 O O . GLU A 1 205 ? 20.719 -20.188 2.299 1 53.59 205 GLU A O 1
ATOM 1610 N N . GLN A 1 206 ? 20.047 -20.547 0.185 1 56.47 206 GLN A N 1
ATOM 1611 C CA . GLN A 1 206 ? 19.391 -19.234 0.125 1 56.47 206 GLN A CA 1
ATOM 1612 C C . GLN A 1 206 ? 18.125 -19.219 0.961 1 56.47 206 GLN A C 1
ATOM 1614 O O . GLN A 1 206 ? 17.797 -18.219 1.589 1 56.47 206 GLN A O 1
ATOM 1619 N N . ARG A 1 207 ? 17.594 -20.422 1.139 1 57.81 207 ARG A N 1
ATOM 1620 C CA . ARG A 1 207 ? 16.406 -20.594 1.982 1 57.81 207 ARG A CA 1
ATOM 1621 C C . ARG A 1 207 ? 16.75 -20.391 3.453 1 57.81 207 ARG A C 1
ATOM 1623 O O . ARG A 1 207 ? 16.016 -19.734 4.188 1 57.81 207 ARG A O 1
ATOM 1630 N N . ARG A 1 208 ? 17.828 -21.047 3.805 1 55.03 208 ARG A N 1
ATOM 1631 C CA . ARG A 1 208 ? 18.266 -20.953 5.195 1 55.03 208 ARG A CA 1
ATOM 1632 C C . ARG A 1 208 ? 18.609 -19.516 5.559 1 55.03 208 ARG A C 1
ATOM 1634 O O . ARG A 1 208 ? 18.297 -19.047 6.656 1 55.03 208 ARG A O 1
ATOM 1641 N N . ARG A 1 209 ? 19.188 -18.906 4.652 1 55.19 209 ARG A N 1
ATOM 1642 C CA . ARG A 1 209 ? 19.641 -17.547 4.918 1 55.19 209 ARG A CA 1
ATOM 1643 C C . ARG A 1 209 ? 18.469 -16.578 5.016 1 55.19 209 ARG A C 1
ATOM 1645 O O . ARG A 1 209 ? 18.469 -15.672 5.852 1 55.19 209 ARG A O 1
ATOM 1652 N N . ARG A 1 210 ? 17.469 -16.797 4.332 1 56.47 210 ARG A N 1
ATOM 1653 C CA . ARG A 1 210 ? 16.312 -15.922 4.297 1 56.47 210 ARG A CA 1
ATOM 1654 C C . ARG A 1 210 ? 15.477 -16.078 5.566 1 56.47 210 ARG A C 1
ATOM 1656 O O . ARG A 1 210 ? 14.93 -15.086 6.078 1 56.47 210 ARG A O 1
ATOM 1663 N N . ARG A 1 211 ? 15.383 -17.344 6.074 1 54.34 211 ARG A N 1
ATOM 1664 C CA . ARG A 1 211 ? 14.641 -17.625 7.297 1 54.34 211 ARG A CA 1
ATOM 1665 C C . ARG A 1 211 ? 15.359 -17.062 8.516 1 54.34 211 ARG A C 1
ATOM 1667 O O . ARG A 1 211 ? 14.719 -16.594 9.461 1 54.34 211 ARG A O 1
ATOM 1674 N N . ARG A 1 212 ? 16.625 -17.281 8.609 1 49.91 212 ARG A N 1
ATOM 1675 C CA . ARG A 1 212 ? 17.406 -16.859 9.766 1 49.91 212 ARG A CA 1
ATOM 1676 C C . ARG A 1 212 ? 17.328 -15.352 9.953 1 49.91 212 ARG A C 1
ATOM 1678 O O . ARG A 1 212 ? 17.375 -14.859 11.086 1 49.91 212 ARG A O 1
ATOM 1685 N N . SER A 1 213 ? 17.234 -14.688 8.867 1 49.06 213 SER A N 1
ATOM 1686 C CA . SER A 1 213 ? 17.281 -13.234 8.992 1 49.06 213 SER A CA 1
ATOM 1687 C C . SER A 1 213 ? 15.969 -12.688 9.547 1 49.06 213 SER A C 1
ATOM 1689 O O . SER A 1 213 ? 15.922 -11.562 10.047 1 49.06 213 SER A O 1
ATOM 1691 N N . ASN A 1 214 ? 14.82 -13.43 9.328 1 46.28 214 ASN A N 1
ATOM 1692 C CA . ASN A 1 214 ? 13.609 -12.945 9.984 1 46.28 214 ASN A CA 1
ATOM 1693 C C . ASN A 1 214 ? 13.758 -12.922 11.5 1 46.28 214 ASN A C 1
ATOM 1695 O O . ASN A 1 214 ? 13.164 -12.086 12.172 1 46.28 214 ASN A O 1
ATOM 1699 N N . GLU A 1 215 ? 14.359 -13.953 12 1 43.09 215 GLU A N 1
ATOM 1700 C CA . GLU A 1 215 ? 14.547 -14 13.445 1 43.09 215 GLU A CA 1
ATOM 1701 C C . GLU A 1 215 ? 15.43 -12.852 13.93 1 43.09 215 GLU A C 1
ATOM 1703 O O . GLU A 1 215 ? 15.242 -12.336 15.031 1 43.09 215 GLU A O 1
ATOM 1708 N N . ASP A 1 216 ? 16.375 -12.57 13.172 1 38.16 216 ASP A N 1
ATOM 1709 C CA . ASP A 1 216 ? 17.344 -11.586 13.672 1 38.16 216 ASP A CA 1
ATOM 1710 C C . ASP A 1 216 ? 16.828 -10.164 13.469 1 38.16 216 ASP A C 1
ATOM 1712 O O . ASP A 1 216 ? 17.484 -9.195 13.852 1 38.16 216 ASP A O 1
ATOM 1716 N N . SER A 1 217 ? 15.891 -10.062 12.633 1 37.06 217 SER A N 1
ATOM 1717 C CA . SER A 1 217 ? 15.555 -8.664 12.414 1 37.06 217 SER A CA 1
ATOM 1718 C C . SER A 1 217 ? 14.875 -8.062 13.648 1 37.06 217 SER A C 1
ATOM 1720 O O . SER A 1 217 ? 14.305 -6.977 13.578 1 37.06 217 SER A O 1
ATOM 1722 N N . VAL A 1 218 ? 14.492 -8.898 14.672 1 31.59 218 VAL A N 1
ATOM 1723 C CA . VAL A 1 218 ? 14.25 -8.125 15.891 1 31.59 218 VAL A CA 1
ATOM 1724 C C . VAL A 1 218 ? 15.5 -7.309 16.234 1 31.59 218 VAL A C 1
ATOM 1726 O O . VAL A 1 218 ? 16.609 -7.836 16.234 1 31.59 218 VAL A O 1
ATOM 1729 N N . ILE A 1 219 ? 15.391 -6.008 16.375 1 33.16 219 ILE A N 1
ATOM 1730 C CA . ILE A 1 219 ? 16.359 -4.996 16.797 1 33.16 219 ILE A CA 1
ATOM 1731 C C . ILE A 1 219 ? 17.188 -5.523 17.969 1 33.16 219 ILE A C 1
ATOM 1733 O O . ILE A 1 219 ? 16.859 -5.262 19.125 1 33.16 219 ILE A O 1
ATOM 1737 N N . SER A 1 220 ? 17.266 -6.828 18.25 1 28.72 220 SER A N 1
ATOM 1738 C CA . SER A 1 220 ? 18.156 -6.918 19.391 1 28.72 220 SER A CA 1
ATOM 1739 C C . SER A 1 220 ? 19.516 -6.285 19.094 1 28.72 220 SER A C 1
ATOM 1741 O O . SER A 1 220 ? 20.031 -6.414 17.984 1 28.72 220 SER A O 1
ATOM 1743 N N . ASN A 1 221 ? 19.828 -5.176 19.875 1 29.55 221 ASN A N 1
ATOM 1744 C CA . ASN A 1 221 ? 21.125 -4.613 20.219 1 29.55 221 ASN A CA 1
ATOM 1745 C C . ASN A 1 221 ? 22.156 -5.711 20.516 1 29.55 221 ASN A C 1
ATOM 1747 O O . ASN A 1 221 ? 23 -5.562 21.406 1 29.55 221 ASN A O 1
ATOM 1751 N N . ILE A 1 222 ? 21.781 -6.984 20.422 1 28.72 222 ILE A N 1
ATOM 1752 C CA . ILE A 1 222 ? 22.828 -7.789 21.016 1 28.72 222 ILE A CA 1
ATOM 1753 C C . ILE A 1 222 ? 24.141 -7.617 20.234 1 28.72 222 ILE A C 1
ATOM 1755 O O . ILE A 1 222 ? 24.141 -7.711 19.016 1 28.72 222 ILE A O 1
ATOM 1759 N N . PRO A 1 223 ? 25.219 -7.195 21 1 31.22 223 PRO A N 1
ATOM 1760 C CA . PRO A 1 223 ? 26.609 -7.066 20.547 1 31.22 223 PRO A CA 1
ATOM 1761 C C . PRO A 1 223 ? 27.109 -8.32 19.844 1 31.22 223 PRO A C 1
ATOM 1763 O O . PRO A 1 223 ? 27.109 -9.406 20.438 1 31.22 223 PRO A O 1
ATOM 1766 N N . SER A 1 224 ? 26.656 -8.75 18.75 1 29.67 224 SER A N 1
ATOM 1767 C CA . SER A 1 224 ? 27.328 -9.898 18.156 1 29.67 224 SER A CA 1
ATOM 1768 C C . SER A 1 224 ? 28.844 -9.766 18.266 1 29.67 224 SER A C 1
ATOM 1770 O O . SER A 1 224 ? 29.391 -8.656 18.281 1 29.67 224 SER A O 1
ATOM 1772 N N . SER A 1 225 ? 29.516 -10.773 18.828 1 30.67 225 SER A N 1
ATOM 1773 C CA . SER A 1 225 ? 30.953 -10.984 18.781 1 30.67 225 SER A CA 1
ATOM 1774 C C . SER A 1 225 ? 31.516 -10.688 17.391 1 30.67 225 SER A C 1
ATOM 1776 O O . SER A 1 225 ? 30.797 -10.812 16.391 1 30.67 225 SER A O 1
ATOM 1778 N N . LYS A 1 226 ? 32.781 -10.07 17.234 1 33.31 226 LYS A N 1
ATOM 1779 C CA . LYS A 1 226 ? 33.688 -9.594 16.203 1 33.31 226 LYS A CA 1
ATOM 1780 C C . LYS A 1 226 ? 33.969 -10.68 15.172 1 33.31 226 LYS A C 1
ATOM 1782 O O . LYS A 1 226 ? 35.125 -11.109 15.008 1 33.31 226 LYS A O 1
ATOM 1787 N N . ARG A 1 227 ? 33.281 -11.789 15.062 1 33.31 227 ARG A N 1
ATOM 1788 C CA . ARG A 1 227 ? 33.906 -12.508 13.953 1 33.31 227 ARG A CA 1
ATOM 1789 C C . ARG A 1 227 ? 33.875 -11.672 12.68 1 33.31 227 ARG A C 1
ATOM 1791 O O . ARG A 1 227 ? 32.875 -10.992 12.406 1 33.31 227 ARG A O 1
ATOM 1798 N N . SER A 1 228 ? 34.969 -11.266 12.023 1 35.81 228 SER A N 1
ATOM 1799 C CA . SER A 1 228 ? 35.438 -10.461 10.898 1 35.81 228 SER A CA 1
ATOM 1800 C C . SER A 1 228 ? 34.594 -10.719 9.648 1 35.81 228 SER A C 1
ATOM 1802 O O . SER A 1 228 ? 35.031 -10.406 8.531 1 35.81 228 SER A O 1
ATOM 1804 N N . GLY A 1 229 ? 33.719 -11.648 9.609 1 36.62 229 GLY A N 1
ATOM 1805 C CA . GLY A 1 229 ? 33.125 -11.672 8.281 1 36.62 229 GLY A CA 1
ATOM 1806 C C . GLY A 1 229 ? 32.531 -10.344 7.867 1 36.62 229 GLY A C 1
ATOM 1807 O O . GLY A 1 229 ? 31.953 -9.641 8.688 1 36.62 229 GLY A O 1
ATOM 1808 N N . GLY A 1 230 ? 33.156 -9.633 6.844 1 37.5 230 GLY A N 1
ATOM 1809 C CA . GLY A 1 230 ? 32.812 -8.312 6.332 1 37.5 230 GLY A CA 1
ATOM 1810 C C . GLY A 1 230 ? 31.328 -8.07 6.25 1 37.5 230 GLY A C 1
ATOM 1811 O O . GLY A 1 230 ? 30.641 -8.727 5.473 1 37.5 230 GLY A O 1
ATOM 1812 N N . THR A 1 231 ? 30.656 -8.07 7.156 1 44.66 231 THR A N 1
ATOM 1813 C CA . THR A 1 231 ? 29.312 -7.488 7.043 1 44.66 231 THR A CA 1
ATOM 1814 C C . THR A 1 231 ? 29.328 -6.324 6.055 1 44.66 231 THR A C 1
ATOM 1816 O O . THR A 1 231 ? 30.047 -5.344 6.246 1 44.66 231 THR A O 1
ATOM 1819 N N . PRO A 1 232 ? 29.078 -6.617 4.719 1 51.78 232 PRO A N 1
ATOM 1820 C CA . PRO A 1 232 ? 29.281 -5.527 3.762 1 51.78 232 PRO A CA 1
ATOM 1821 C C . PRO A 1 232 ? 28.719 -4.195 4.258 1 51.78 232 PRO A C 1
ATOM 1823 O O . PRO A 1 232 ? 27.578 -4.133 4.719 1 51.78 232 PRO A O 1
ATOM 1826 N N . LYS A 1 233 ? 29.547 -3.184 4.781 1 59.81 233 LYS A N 1
ATOM 1827 C CA . LYS A 1 233 ? 29.531 -1.846 5.371 1 59.81 233 LYS A CA 1
ATOM 1828 C C . LYS A 1 233 ? 28.453 -0.979 4.723 1 59.81 233 LYS A C 1
ATOM 1830 O O . LYS A 1 233 ? 27.891 -0.093 5.367 1 59.81 233 LYS A O 1
ATOM 1835 N N . ASN A 1 234 ? 27.859 -1.345 3.516 1 86.19 234 ASN A N 1
ATOM 1836 C CA . ASN A 1 234 ? 26.938 -0.348 2.982 1 86.19 234 ASN A CA 1
ATOM 1837 C C . ASN A 1 234 ? 25.609 -0.98 2.545 1 86.19 234 ASN A C 1
ATOM 1839 O O . ASN A 1 234 ? 25.234 -0.899 1.373 1 86.19 234 ASN A O 1
ATOM 1843 N N . ARG A 1 235 ? 24.969 -1.663 3.693 1 92.19 235 ARG A N 1
ATOM 1844 C CA . ARG A 1 235 ? 23.688 -2.322 3.396 1 92.19 235 ARG A CA 1
ATOM 1845 C C . ARG A 1 235 ? 22.531 -1.336 3.467 1 92.19 235 ARG A C 1
ATOM 1847 O O . ARG A 1 235 ? 22.594 -0.341 4.191 1 92.19 235 ARG A O 1
ATOM 1854 N N . CYS A 1 236 ? 21.531 -1.678 2.744 1 96.56 236 CYS A N 1
ATOM 1855 C CA . CYS A 1 236 ? 20.297 -0.884 2.725 1 96.56 236 CYS A CA 1
ATOM 1856 C C . CYS A 1 236 ? 19.719 -0.741 4.129 1 96.56 236 CYS A C 1
ATOM 1858 O O . CYS A 1 236 ? 19.344 -1.733 4.754 1 96.56 236 CYS A O 1
ATOM 1860 N N . ARG A 1 237 ? 19.688 0.461 4.578 1 96.5 237 ARG A N 1
ATOM 1861 C CA . ARG A 1 237 ? 19.156 0.707 5.918 1 96.5 237 ARG A CA 1
ATOM 1862 C C . ARG A 1 237 ? 18.625 2.133 6.043 1 96.5 237 ARG A C 1
ATOM 1864 O O . ARG A 1 237 ? 18.844 2.961 5.156 1 96.5 237 ARG A O 1
ATOM 1871 N N . LEU A 1 238 ? 17.969 2.322 7.16 1 97 238 LEU A N 1
ATOM 1872 C CA . LEU A 1 238 ? 17.375 3.619 7.469 1 97 238 LEU A CA 1
ATOM 1873 C C . LEU A 1 238 ? 18.406 4.555 8.086 1 97 238 LEU A C 1
ATOM 1875 O O . LEU A 1 238 ? 19.172 4.145 8.961 1 97 238 LEU A O 1
ATOM 1879 N N . HIS A 1 239 ? 18.484 5.812 7.617 1 96.62 239 HIS A N 1
ATOM 1880 C CA . HIS A 1 239 ? 19.391 6.836 8.133 1 96.62 239 HIS A CA 1
ATOM 1881 C C . HIS A 1 239 ? 18.609 8.047 8.633 1 96.62 239 HIS A C 1
ATOM 1883 O O . HIS A 1 239 ? 17.531 8.352 8.141 1 96.62 239 HIS A O 1
ATOM 1889 N N . SER A 1 240 ? 19.109 8.688 9.617 1 94.56 240 SER A N 1
ATOM 1890 C CA . SER A 1 240 ? 18.516 9.906 10.148 1 94.56 240 SER A CA 1
ATOM 1891 C C . SER A 1 240 ? 19.156 11.148 9.539 1 94.56 240 SER A C 1
ATOM 1893 O O . SER A 1 240 ? 20.312 11.117 9.125 1 94.56 240 SER A O 1
ATOM 1895 N N . PHE A 1 241 ? 18.375 12.18 9.383 1 91.06 241 PHE A N 1
ATOM 1896 C CA . PHE A 1 241 ? 18.812 13.477 8.883 1 91.06 241 PHE A CA 1
ATOM 1897 C C . PHE A 1 241 ? 17.922 14.594 9.43 1 91.06 241 PHE A C 1
ATOM 1899 O O . PHE A 1 241 ? 16.766 14.727 9.023 1 91.06 241 PHE A O 1
ATOM 1906 N N . ARG A 1 242 ? 18.469 15.359 10.312 1 91.75 242 ARG A N 1
ATOM 1907 C CA . ARG A 1 242 ? 17.688 16.422 10.938 1 91.75 242 ARG A CA 1
ATOM 1908 C C . ARG A 1 242 ? 17.938 17.766 10.258 1 91.75 242 ARG A C 1
ATOM 1910 O O . ARG A 1 242 ? 19.078 18.094 9.938 1 91.75 242 ARG A O 1
ATOM 1917 N N . LEU A 1 243 ? 16.828 18.438 9.992 1 88.75 243 LEU A N 1
ATOM 1918 C CA . LEU A 1 243 ? 16.969 19.781 9.43 1 88.75 243 LEU A CA 1
ATOM 1919 C C . LEU A 1 243 ? 15.812 20.672 9.875 1 88.75 243 LEU A C 1
ATOM 1921 O O . LEU A 1 243 ? 14.781 20.172 10.344 1 88.75 243 LEU A O 1
ATOM 1925 N N . SER A 1 244 ? 16.094 21.969 9.758 1 87.56 244 SER A N 1
ATOM 1926 C CA . SER A 1 244 ? 15.023 22.922 9.992 1 87.56 244 SER A CA 1
ATOM 1927 C C . SER A 1 244 ? 14.359 23.344 8.68 1 87.56 244 SER A C 1
ATOM 1929 O O . SER A 1 244 ? 14.984 23.281 7.617 1 87.56 244 SER A O 1
ATOM 1931 N N . PHE A 1 245 ? 13.133 23.719 8.758 1 85 245 PHE A N 1
ATOM 1932 C CA . PHE A 1 245 ? 12.445 24.172 7.555 1 85 245 PHE A CA 1
ATOM 1933 C C . PHE A 1 245 ? 13.07 25.453 7.023 1 85 245 PHE A C 1
ATOM 1935 O O . PHE A 1 245 ? 12.938 25.781 5.844 1 85 245 PHE A O 1
ATOM 1942 N N . ASP A 1 246 ? 13.75 26.094 7.953 1 83.38 246 ASP A N 1
ATOM 1943 C CA . ASP A 1 246 ? 14.484 27.281 7.523 1 83.38 246 ASP A CA 1
ATOM 1944 C C . ASP A 1 246 ? 15.578 26.922 6.523 1 83.38 246 ASP A C 1
ATOM 1946 O O . ASP A 1 246 ? 15.836 27.672 5.578 1 83.38 246 ASP A O 1
ATOM 1950 N N . GLU A 1 247 ? 16.172 25.812 6.73 1 84.62 247 GLU A N 1
ATOM 1951 C CA . GLU A 1 247 ? 17.25 25.328 5.855 1 84.62 247 GLU A CA 1
ATOM 1952 C C . GLU A 1 247 ? 16.703 25 4.465 1 84.62 247 GLU A C 1
ATOM 1954 O O . GLU A 1 247 ? 17.453 25.031 3.484 1 84.62 247 GLU A O 1
ATOM 1959 N N . LEU A 1 248 ? 15.422 24.766 4.395 1 82.44 248 LEU A N 1
ATOM 1960 C CA . LEU A 1 248 ? 14.789 24.469 3.117 1 82.44 248 LEU A CA 1
ATOM 1961 C C . LEU A 1 248 ? 14.203 25.719 2.482 1 82.44 248 LEU A C 1
ATOM 1963 O O . LEU A 1 248 ? 13.641 25.672 1.385 1 82.44 248 LEU A O 1
ATOM 1967 N N . GLY A 1 249 ? 14.344 26.797 3.254 1 80.19 249 GLY A N 1
ATOM 1968 C CA . GLY A 1 249 ? 13.773 28.047 2.773 1 80.19 249 GLY A CA 1
ATOM 1969 C C . GLY A 1 249 ? 12.289 28.188 3.066 1 80.19 249 GLY A C 1
ATOM 1970 O O . GLY A 1 249 ? 11.617 29.047 2.496 1 80.19 249 GLY A O 1
ATOM 1971 N N . TRP A 1 250 ? 11.805 27.328 3.904 1 83.81 250 TRP A N 1
ATOM 1972 C CA . TRP A 1 250 ? 10.367 27.281 4.168 1 83.81 250 TRP A CA 1
ATOM 1973 C C . TRP A 1 250 ? 10.055 27.812 5.559 1 83.81 250 TRP A C 1
ATOM 1975 O O . TRP A 1 250 ? 8.93 27.656 6.055 1 83.81 250 TRP A O 1
ATOM 1985 N N . GLY A 1 251 ? 10.953 28.406 6.188 1 81.56 251 GLY A N 1
ATOM 1986 C CA . GLY A 1 251 ? 10.828 28.844 7.57 1 81.56 251 GLY A CA 1
ATOM 1987 C C . GLY A 1 251 ? 9.734 29.875 7.766 1 81.56 251 GLY A C 1
ATOM 1988 O O . GLY A 1 251 ? 9.18 30 8.859 1 81.56 251 GLY A O 1
ATOM 1989 N N . HIS A 1 252 ? 9.469 30.688 6.742 1 81.19 252 HIS A N 1
ATOM 1990 C CA . HIS A 1 252 ? 8.445 31.719 6.844 1 81.19 252 HIS A CA 1
ATOM 1991 C C . HIS A 1 252 ? 7.047 31.109 6.793 1 81.19 252 HIS A C 1
ATOM 1993 O O . HIS A 1 252 ? 6.074 31.75 7.207 1 81.19 252 HIS A O 1
ATOM 1999 N N . TYR A 1 253 ? 7.055 29.969 6.281 1 84 253 TYR A N 1
ATOM 2000 C CA . TYR A 1 253 ? 5.777 29.281 6.086 1 84 253 TYR A CA 1
ATOM 2001 C C . TYR A 1 253 ? 5.508 28.297 7.223 1 84 253 TYR A C 1
ATOM 2003 O O . TYR A 1 253 ? 4.402 28.266 7.762 1 84 253 TYR A O 1
ATOM 2011 N N . PHE A 1 254 ? 6.543 27.594 7.676 1 88.69 254 PHE A N 1
ATOM 2012 C CA . PHE A 1 254 ? 6.387 26.562 8.695 1 88.69 254 PHE A CA 1
ATOM 2013 C C . PHE A 1 254 ? 6.707 27.109 10.078 1 88.69 254 PHE A C 1
ATOM 2015 O O . PHE A 1 254 ? 7.781 27.672 10.289 1 88.69 254 PHE A O 1
ATOM 2022 N N . ILE A 1 255 ? 5.754 26.969 10.961 1 91.38 255 ILE A N 1
ATOM 2023 C CA . ILE A 1 255 ? 5.938 27.422 12.336 1 91.38 255 ILE A CA 1
ATOM 2024 C C . ILE A 1 255 ? 6.363 26.25 13.219 1 91.38 255 ILE A C 1
ATOM 2026 O O . ILE A 1 255 ? 7.234 26.406 14.078 1 91.38 255 ILE A O 1
ATOM 2030 N N . ALA A 1 256 ? 5.703 25.156 13.062 1 93.31 256 ALA A N 1
ATOM 2031 C CA . ALA A 1 256 ? 5.996 23.953 13.828 1 93.31 256 ALA A CA 1
ATOM 2032 C C . ALA A 1 256 ? 5.875 22.703 12.961 1 93.31 256 ALA A C 1
ATOM 2034 O O . ALA A 1 256 ? 5.07 22.656 12.031 1 93.31 256 ALA A O 1
ATOM 2035 N N . PRO A 1 257 ? 6.691 21.625 13.203 1 93.62 257 PRO A N 1
ATOM 2036 C CA . PRO A 1 257 ? 7.715 21.562 14.25 1 93.62 257 PRO A CA 1
ATOM 2037 C C . PRO A 1 257 ? 8.984 22.328 13.891 1 93.62 257 PRO A C 1
ATOM 2039 O O . PRO A 1 257 ? 9.188 22.672 12.719 1 93.62 257 PRO A O 1
ATOM 2042 N N . PRO A 1 258 ? 9.828 22.672 14.906 1 89.75 258 PRO A N 1
ATOM 2043 C CA . PRO A 1 258 ? 11.039 23.438 14.625 1 89.75 258 PRO A CA 1
ATOM 2044 C C . PRO A 1 258 ? 12.102 22.609 13.898 1 89.75 258 PRO A C 1
ATOM 2046 O O . PRO A 1 258 ? 12.914 23.156 13.156 1 89.75 258 PRO A O 1
ATOM 2049 N N . VAL A 1 259 ? 12.117 21.328 14.219 1 91 259 VAL A N 1
ATOM 2050 C CA . VAL A 1 259 ? 13.078 20.422 13.594 1 91 259 VAL A CA 1
ATOM 2051 C C . VAL A 1 259 ? 12.336 19.281 12.914 1 91 259 VAL A C 1
ATOM 2053 O O . VAL A 1 259 ? 11.367 18.75 13.461 1 91 259 VAL A O 1
ATOM 2056 N N . TYR A 1 260 ? 12.812 18.953 11.734 1 90.56 260 TYR A N 1
ATOM 2057 C CA . TYR A 1 260 ? 12.227 17.906 10.906 1 90.56 260 TYR A CA 1
ATOM 2058 C C . TYR A 1 260 ? 13.258 16.828 10.586 1 90.56 260 TYR A C 1
ATOM 2060 O O . TYR A 1 260 ? 14.367 17.141 10.141 1 90.56 260 TYR A O 1
ATOM 2068 N N . ASN A 1 261 ? 12.906 15.594 10.93 1 94.38 261 ASN A N 1
ATOM 2069 C CA . ASN A 1 261 ? 13.727 14.445 10.562 1 94.38 261 ASN A CA 1
ATOM 2070 C C . ASN A 1 261 ? 12.984 13.516 9.609 1 94.38 261 ASN A C 1
ATOM 2072 O O . ASN A 1 261 ? 12.297 12.586 10.039 1 94.38 261 ASN A O 1
ATOM 2076 N N . PRO A 1 262 ? 13.148 13.742 8.336 1 94.75 262 PRO A N 1
ATOM 2077 C CA . PRO A 1 262 ? 12.445 12.883 7.375 1 94.75 262 PRO A CA 1
ATOM 2078 C C . PRO A 1 262 ? 13.008 11.469 7.328 1 94.75 262 PRO A C 1
ATOM 2080 O O . PRO A 1 262 ? 12.32 10.539 6.914 1 94.75 262 PRO A O 1
ATOM 2083 N N . ARG A 1 263 ? 14.258 11.266 7.793 1 96.69 263 ARG A N 1
ATOM 2084 C CA . ARG A 1 263 ? 15 10.023 7.605 1 96.69 263 ARG A CA 1
ATOM 2085 C C . ARG A 1 263 ? 15.047 9.633 6.133 1 96.69 263 ARG A C 1
ATOM 2087 O O . ARG A 1 263 ? 14.43 10.281 5.289 1 96.69 263 ARG A O 1
ATOM 2094 N N . PHE A 1 264 ? 15.883 8.758 5.758 1 97 264 PHE A N 1
ATOM 2095 C CA . PHE A 1 264 ? 15.984 8.305 4.375 1 97 264 PHE A CA 1
ATOM 2096 C C . PHE A 1 264 ? 16.656 6.938 4.305 1 97 264 PHE A C 1
ATOM 2098 O O . PHE A 1 264 ? 17.281 6.5 5.266 1 97 264 PHE A O 1
ATOM 2105 N N . CYS A 1 265 ? 16.375 6.219 3.24 1 97.44 265 CYS A N 1
ATOM 2106 C CA . CYS A 1 265 ? 16.953 4.898 3.027 1 97.44 265 CYS A CA 1
ATOM 2107 C C . CYS A 1 265 ? 18.141 4.965 2.061 1 97.44 265 CYS A C 1
ATOM 2109 O O . CYS A 1 265 ? 18.062 5.656 1.043 1 97.44 265 CYS A O 1
ATOM 2111 N N . GLN A 1 266 ? 19.203 4.305 2.414 1 96.62 266 GLN A N 1
ATOM 2112 C CA . GLN A 1 266 ? 20.406 4.266 1.578 1 96.62 266 GLN A CA 1
ATOM 2113 C C . GLN A 1 266 ? 21.219 3.002 1.839 1 96.62 266 GLN A C 1
ATOM 2115 O O . GLN A 1 266 ? 21.188 2.461 2.947 1 96.62 266 GLN A O 1
ATOM 2120 N N . GLY A 1 267 ? 21.984 2.645 0.834 1 96.25 267 GLY A N 1
ATOM 2121 C CA . GLY A 1 267 ? 22.828 1.457 0.917 1 96.25 267 GLY A CA 1
ATOM 2122 C C . GLY A 1 267 ? 22.562 0.469 -0.206 1 96.25 267 GLY A C 1
ATOM 2123 O O . GLY A 1 267 ? 21.703 0.695 -1.053 1 96.25 267 GLY A O 1
ATOM 2124 N N . ASN A 1 268 ? 23.297 -0.642 -0.183 1 94.81 268 ASN A N 1
ATOM 2125 C CA . ASN A 1 268 ? 23.172 -1.658 -1.224 1 94.81 268 ASN A CA 1
ATOM 2126 C C . ASN A 1 268 ? 22.203 -2.768 -0.818 1 94.81 268 ASN A C 1
ATOM 2128 O O . ASN A 1 268 ? 22.203 -3.205 0.334 1 94.81 268 ASN A O 1
ATOM 2132 N N . CYS A 1 269 ? 21.359 -3.146 -1.757 1 95.19 269 CYS A N 1
ATOM 2133 C CA . CYS A 1 269 ? 20.516 -4.312 -1.543 1 95.19 269 CYS A CA 1
ATOM 2134 C C . CYS A 1 269 ? 21.312 -5.602 -1.679 1 95.19 269 CYS A C 1
ATOM 2136 O O . CYS A 1 269 ? 22.047 -5.781 -2.646 1 95.19 269 CYS A O 1
ATOM 2138 N N . PRO A 1 270 ? 21.156 -6.438 -0.75 1 89.94 270 PRO A N 1
ATOM 2139 C CA . PRO A 1 270 ? 21.938 -7.68 -0.793 1 89.94 270 PRO A CA 1
ATOM 2140 C C . PRO A 1 270 ? 21.438 -8.648 -1.868 1 89.94 270 PRO A C 1
ATOM 2142 O O . PRO A 1 270 ? 20.344 -8.477 -2.398 1 89.94 270 PRO A O 1
ATOM 2145 N N . ARG A 1 271 ? 22.266 -9.617 -2.111 1 84.62 271 ARG A N 1
ATOM 2146 C CA . ARG A 1 271 ? 21.922 -10.641 -3.1 1 84.62 271 ARG A CA 1
ATOM 2147 C C . ARG A 1 271 ? 20.734 -11.477 -2.643 1 84.62 271 ARG A C 1
ATOM 2149 O O . ARG A 1 271 ? 19.906 -11.891 -3.459 1 84.62 271 ARG A O 1
ATOM 2156 N N . VAL A 1 272 ? 20.766 -11.719 -1.372 1 83.12 272 VAL A N 1
ATOM 2157 C CA . VAL A 1 272 ? 19.641 -12.43 -0.783 1 83.12 272 VAL A CA 1
ATOM 2158 C C . VAL A 1 272 ? 18.766 -11.445 -0.004 1 83.12 272 VAL A C 1
ATOM 2160 O O . VAL A 1 272 ? 19.172 -10.938 1.043 1 83.12 272 VAL A O 1
ATOM 2163 N N . LEU A 1 273 ? 17.562 -11.25 -0.597 1 87.19 273 LEU A N 1
ATOM 2164 C CA . LEU A 1 273 ? 16.641 -10.336 0.052 1 87.19 273 LEU A CA 1
ATOM 2165 C C . LEU A 1 273 ? 15.844 -11.047 1.142 1 87.19 273 LEU A C 1
ATOM 2167 O O . LEU A 1 273 ? 14.914 -11.805 0.846 1 87.19 273 LEU A O 1
ATOM 2171 N N . HIS A 1 274 ? 16.203 -10.797 2.32 1 80.62 274 HIS A N 1
ATOM 2172 C CA . HIS A 1 274 ? 15.539 -11.453 3.436 1 80.62 274 HIS A CA 1
ATOM 2173 C C . HIS A 1 274 ? 14.141 -10.883 3.65 1 80.62 274 HIS A C 1
ATOM 2175 O O . HIS A 1 274 ? 13.805 -9.828 3.098 1 80.62 274 HIS A O 1
ATOM 2181 N N . TYR A 1 275 ? 13.359 -11.555 4.559 1 79.88 275 TYR A N 1
ATOM 2182 C CA . TYR A 1 275 ? 11.969 -11.195 4.777 1 79.88 275 TYR A CA 1
ATOM 2183 C C . TYR A 1 275 ? 11.844 -9.812 5.398 1 79.88 275 TYR A C 1
ATOM 2185 O O . TYR A 1 275 ? 10.859 -9.109 5.172 1 79.88 275 TYR A O 1
ATOM 2193 N N . GLY A 1 276 ? 12.812 -9.359 6.059 1 83.69 276 GLY A N 1
ATOM 2194 C CA . GLY A 1 276 ? 12.781 -8.078 6.742 1 83.69 276 GLY A CA 1
ATOM 2195 C C . GLY A 1 276 ? 12.664 -6.902 5.793 1 83.69 276 GLY A C 1
ATOM 2196 O O . GLY A 1 276 ? 12.211 -5.824 6.184 1 83.69 276 GLY A O 1
ATOM 2197 N N . TYR A 1 277 ? 13.055 -7.094 4.547 1 90.69 277 TYR A N 1
ATOM 2198 C CA . TYR A 1 277 ? 12.977 -6.027 3.557 1 90.69 277 TYR A CA 1
ATOM 2199 C C . TYR A 1 277 ? 11.57 -5.93 2.971 1 90.69 277 TYR A C 1
ATOM 2201 O O . TYR A 1 277 ? 11.242 -4.949 2.301 1 90.69 277 TYR A O 1
ATOM 2209 N N . HIS A 1 278 ? 10.797 -6.945 3.242 1 90.5 278 HIS A N 1
ATOM 2210 C CA . HIS A 1 278 ? 9.445 -6.949 2.695 1 90.5 278 HIS A CA 1
ATOM 2211 C C . HIS A 1 278 ? 9.461 -6.699 1.189 1 90.5 278 HIS A C 1
ATOM 2213 O O . HIS A 1 278 ? 8.625 -5.957 0.671 1 90.5 278 HIS A O 1
ATOM 2219 N N . SER A 1 279 ? 10.43 -7.227 0.541 1 93.38 279 SER A N 1
ATOM 2220 C CA . SER A 1 279 ? 10.578 -7.008 -0.895 1 93.38 279 SER A CA 1
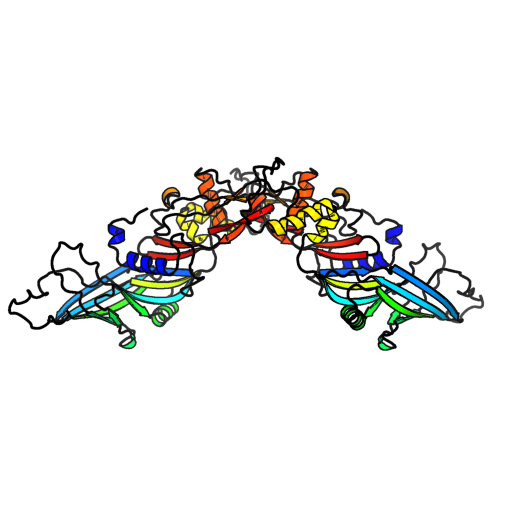ATOM 2221 C C . SER A 1 279 ? 9.562 -7.832 -1.686 1 93.38 279 SER A C 1
ATOM 2223 O O . SER A 1 279 ? 9.258 -8.969 -1.318 1 93.38 279 SER A O 1
ATOM 2225 N N . PRO A 1 280 ? 9.016 -7.219 -2.777 1 93.44 280 PRO A N 1
ATOM 2226 C CA . PRO A 1 280 ? 8.148 -8 -3.658 1 93.44 280 PRO A CA 1
ATOM 2227 C C . PRO A 1 280 ? 8.898 -9.094 -4.406 1 93.44 280 PRO A C 1
ATOM 2229 O O . PRO A 1 280 ? 10.133 -9.07 -4.477 1 93.44 280 PRO A O 1
ATOM 2232 N N . ASN A 1 281 ? 8.18 -10.109 -4.926 1 89.81 281 ASN A N 1
ATOM 2233 C CA . ASN A 1 281 ? 8.781 -11.156 -5.75 1 89.81 281 ASN A CA 1
ATOM 2234 C C . ASN A 1 281 ? 9.562 -10.562 -6.918 1 89.81 281 ASN A C 1
ATOM 2236 O O . ASN A 1 281 ? 10.609 -11.094 -7.297 1 89.81 281 ASN A O 1
ATOM 2240 N N . HIS A 1 282 ? 9.039 -9.508 -7.426 1 94.88 282 HIS A N 1
ATOM 2241 C CA . HIS A 1 282 ? 9.695 -8.828 -8.539 1 94.88 282 HIS A CA 1
ATOM 2242 C C . HIS A 1 282 ? 11.125 -8.445 -8.18 1 94.88 282 HIS A C 1
ATOM 2244 O O . HIS A 1 282 ? 12.039 -8.617 -8.992 1 94.88 282 HIS A O 1
ATOM 2250 N N . ALA A 1 283 ? 11.32 -7.941 -6.965 1 95.5 283 ALA A N 1
ATOM 2251 C CA . ALA A 1 283 ? 12.641 -7.504 -6.535 1 95.5 283 ALA A CA 1
ATOM 2252 C C . ALA A 1 283 ? 13.602 -8.688 -6.434 1 95.5 283 ALA A C 1
ATOM 2254 O O . ALA A 1 283 ? 14.789 -8.555 -6.742 1 95.5 283 ALA A O 1
ATOM 2255 N N . ILE A 1 284 ? 13.141 -9.742 -5.961 1 89.56 284 ILE A N 1
ATOM 2256 C CA . ILE A 1 284 ? 13.961 -10.953 -5.863 1 89.56 284 ILE A CA 1
ATOM 2257 C C . ILE A 1 284 ? 14.406 -11.391 -7.254 1 89.56 284 ILE A C 1
ATOM 2259 O O . ILE A 1 284 ? 15.586 -11.664 -7.48 1 89.56 284 ILE A O 1
ATOM 2263 N N . ILE A 1 285 ? 13.453 -11.43 -8.156 1 89.62 285 ILE A N 1
ATOM 2264 C CA . ILE A 1 285 ? 13.75 -11.836 -9.523 1 89.62 285 ILE A CA 1
ATOM 2265 C C . ILE A 1 285 ? 14.711 -10.844 -10.164 1 89.62 285 ILE A C 1
ATOM 2267 O O . ILE A 1 285 ? 15.664 -11.242 -10.844 1 89.62 285 ILE A O 1
ATOM 2271 N N . GLN A 1 286 ? 14.414 -9.578 -9.953 1 93.75 286 GLN A N 1
ATOM 2272 C CA . GLN A 1 286 ? 15.289 -8.547 -10.492 1 93.75 286 GLN A CA 1
ATOM 2273 C C . GLN A 1 286 ? 16.719 -8.703 -9.969 1 93.75 286 GLN A C 1
ATOM 2275 O O . GLN A 1 286 ? 17.672 -8.453 -10.695 1 93.75 286 GLN A O 1
ATOM 2280 N N . THR A 1 287 ? 16.875 -9.008 -8.695 1 92.25 287 THR A N 1
ATOM 2281 C CA . THR A 1 287 ? 18.188 -9.25 -8.109 1 92.25 287 THR A CA 1
ATOM 2282 C C . THR A 1 287 ? 18.906 -10.391 -8.828 1 92.25 287 THR A C 1
ATOM 2284 O O . THR A 1 287 ? 20.078 -10.266 -9.18 1 92.25 287 THR A O 1
ATOM 2287 N N . VAL A 1 288 ? 18.188 -11.453 -9.055 1 88.06 288 VAL A N 1
ATOM 2288 C CA . VAL A 1 288 ? 18.766 -12.617 -9.719 1 88.06 288 VAL A CA 1
ATOM 2289 C C . VAL A 1 288 ? 19.203 -12.242 -11.133 1 88.06 288 VAL A C 1
ATOM 2291 O O . VAL A 1 288 ? 20.297 -12.578 -11.562 1 88.06 288 VAL A O 1
ATOM 2294 N N . ILE A 1 289 ? 18.344 -11.57 -11.859 1 91.56 289 ILE A N 1
ATOM 2295 C CA . ILE A 1 289 ? 18.625 -11.18 -13.234 1 91.56 289 ILE A CA 1
ATOM 2296 C C . ILE A 1 289 ? 19.859 -10.289 -13.273 1 91.56 289 ILE A C 1
ATOM 2298 O O . ILE A 1 289 ? 20.766 -10.492 -14.102 1 91.56 289 ILE A O 1
ATOM 2302 N N . SER A 1 290 ? 19.812 -9.297 -12.398 1 92.44 290 SER A N 1
ATOM 2303 C CA . SER A 1 290 ? 20.953 -8.375 -12.344 1 92.44 290 SER A CA 1
ATOM 2304 C C . SER A 1 290 ? 22.25 -9.109 -12.023 1 92.44 290 SER A C 1
ATOM 2306 O O . SER A 1 290 ? 23.297 -8.82 -12.617 1 92.44 290 SER A O 1
ATOM 2308 N N . ASP A 1 291 ? 22.25 -10.039 -11.125 1 88.69 291 ASP A N 1
ATOM 2309 C CA . ASP A 1 291 ? 23.422 -10.805 -10.711 1 88.69 291 ASP A CA 1
ATOM 2310 C C . ASP A 1 291 ? 23.938 -11.664 -11.859 1 88.69 291 ASP A C 1
ATOM 2312 O O . ASP A 1 291 ? 25.156 -11.875 -11.984 1 88.69 291 ASP A O 1
ATOM 2316 N N . LEU A 1 292 ? 23.016 -12.18 -12.633 1 87.38 292 LEU A N 1
ATOM 2317 C CA . LEU A 1 292 ? 23.375 -13.016 -13.766 1 87.38 292 LEU A CA 1
ATOM 2318 C C . LEU A 1 292 ? 23.922 -12.18 -14.922 1 87.38 292 LEU A C 1
ATOM 2320 O O . LEU A 1 292 ? 24.562 -12.703 -15.828 1 87.38 292 LEU A O 1
ATOM 2324 N N . GLY A 1 293 ? 23.594 -10.859 -14.875 1 87 293 GLY A N 1
ATOM 2325 C CA . GLY A 1 293 ? 24.078 -9.969 -15.922 1 87 293 GLY A CA 1
ATOM 2326 C C . GLY A 1 293 ? 23.328 -10.117 -17.234 1 87 293 GLY A C 1
ATOM 2327 O O . GLY A 1 293 ? 23.891 -9.922 -18.297 1 87 293 GLY A O 1
ATOM 2328 N N . VAL A 1 294 ? 22.141 -10.641 -17.016 1 81.38 294 VAL A N 1
ATOM 2329 C CA . VAL A 1 294 ? 21.312 -10.82 -18.203 1 81.38 294 VAL A CA 1
ATOM 2330 C C . VAL A 1 294 ? 20.578 -9.516 -18.531 1 81.38 294 VAL A C 1
ATOM 2332 O O . VAL A 1 294 ? 19.797 -9.023 -17.719 1 81.38 294 VAL A O 1
ATOM 2335 N N . GLY A 1 295 ? 20.891 -8.898 -19.594 1 79 295 GLY A N 1
ATOM 2336 C CA . GLY A 1 295 ? 20.25 -7.656 -20 1 79 295 GLY A CA 1
ATOM 2337 C C . GLY A 1 295 ? 20.734 -6.449 -19.219 1 79 295 GLY A C 1
ATOM 2338 O O . GLY A 1 295 ? 21.703 -6.535 -18.469 1 79 295 GLY A O 1
ATOM 2339 N N . ASP A 1 296 ? 20.281 -5.234 -19.422 1 87.25 296 ASP A N 1
ATOM 2340 C CA . ASP A 1 296 ? 20.609 -3.984 -18.75 1 87.25 296 ASP A CA 1
ATOM 2341 C C . ASP A 1 296 ? 19.625 -3.686 -17.609 1 87.25 296 ASP A C 1
ATOM 2343 O O . ASP A 1 296 ? 19.172 -2.547 -17.469 1 87.25 296 ASP A O 1
ATOM 2347 N N . VAL A 1 297 ? 19.328 -4.855 -16.859 1 93 297 VAL A N 1
ATOM 2348 C CA . VAL A 1 297 ? 18.391 -4.672 -15.758 1 93 297 VAL A CA 1
ATOM 2349 C C . VAL A 1 297 ? 19.141 -4.25 -14.5 1 93 297 VAL A C 1
ATOM 2351 O O . VAL A 1 297 ? 20.062 -4.945 -14.055 1 93 297 VAL A O 1
ATOM 2354 N N . PRO A 1 298 ? 18.844 -3.129 -13.953 1 94.69 298 PRO A N 1
ATOM 2355 C CA . PRO A 1 298 ? 19.562 -2.666 -12.758 1 94.69 298 PRO A CA 1
ATOM 2356 C C . PRO A 1 298 ? 19.219 -3.484 -11.516 1 94.69 298 PRO A C 1
ATOM 2358 O O . PRO A 1 298 ? 18.188 -4.156 -11.477 1 94.69 298 PRO A O 1
ATOM 2361 N N . PRO A 1 299 ? 20.141 -3.5 -10.508 1 95.62 299 PRO A N 1
ATOM 2362 C CA . PRO A 1 299 ? 19.766 -4.082 -9.219 1 95.62 299 PRO A CA 1
ATOM 2363 C C . PRO A 1 299 ? 18.656 -3.293 -8.523 1 95.62 299 PRO A C 1
ATOM 2365 O O . PRO A 1 299 ? 18.391 -2.143 -8.883 1 95.62 299 PRO A O 1
ATOM 2368 N N . PRO A 1 300 ? 17.984 -3.949 -7.586 1 96.94 300 PRO A N 1
ATOM 2369 C CA . PRO A 1 300 ? 16.984 -3.203 -6.816 1 96.94 300 PRO A CA 1
ATOM 2370 C C . PRO A 1 300 ? 17.594 -2.027 -6.051 1 96.94 300 PRO A C 1
ATOM 2372 O O . PRO A 1 300 ? 18.781 -2.031 -5.746 1 96.94 300 PRO A O 1
ATOM 2375 N N . SER A 1 301 ? 16.734 -1.038 -5.801 1 97.75 301 SER A N 1
ATOM 2376 C CA . SER A 1 301 ? 17.172 0.153 -5.074 1 97.75 301 SER A CA 1
ATOM 2377 C C . SER A 1 301 ? 16.672 0.128 -3.631 1 97.75 301 SER A C 1
ATOM 2379 O O . SER A 1 301 ? 15.609 -0.434 -3.344 1 97.75 301 SER A O 1
ATOM 2381 N N . CYS A 1 302 ? 17.484 0.696 -2.801 1 97.88 302 CYS A N 1
ATOM 2382 C CA . CYS A 1 302 ? 17.094 0.881 -1.407 1 97.88 302 CYS A CA 1
ATOM 2383 C C . CYS A 1 302 ? 16.172 2.088 -1.25 1 97.88 302 CYS A C 1
ATOM 2385 O O . CYS A 1 302 ? 16.609 3.227 -1.443 1 97.88 302 CYS A O 1
ATOM 2387 N N . VAL A 1 303 ? 14.898 1.83 -0.933 1 98.44 303 VAL A N 1
ATOM 2388 C CA . VAL A 1 303 ? 13.922 2.912 -0.86 1 98.44 303 VAL A CA 1
ATOM 2389 C C . VAL A 1 303 ? 13.039 2.725 0.367 1 98.44 303 VAL A C 1
ATOM 2391 O O . VAL A 1 303 ? 12.984 1.635 0.943 1 98.44 303 VAL A O 1
ATOM 2394 N N . PRO A 1 304 ? 12.336 3.725 0.818 1 98.25 304 PRO A N 1
ATOM 2395 C CA . PRO A 1 304 ? 11.438 3.557 1.959 1 98.25 304 PRO A CA 1
ATOM 2396 C C . PRO A 1 304 ? 10.305 2.564 1.68 1 98.25 304 PRO A C 1
ATOM 2398 O O . PRO A 1 304 ? 9.766 2.535 0.571 1 98.25 304 PRO A O 1
ATOM 2401 N N . TYR A 1 305 ? 10.031 1.803 2.674 1 97.06 305 TYR A N 1
ATOM 2402 C CA . TYR A 1 305 ? 8.93 0.85 2.619 1 97.06 305 TYR A CA 1
ATOM 2403 C C . TYR A 1 305 ? 7.652 1.463 3.176 1 97.06 305 TYR A C 1
ATOM 2405 O O . TYR A 1 305 ? 6.621 1.478 2.5 1 97.06 305 TYR A O 1
ATOM 2413 N N . LYS A 1 306 ? 7.777 1.916 4.375 1 97.31 306 LYS A N 1
ATOM 2414 C CA . LYS A 1 306 ? 6.656 2.539 5.07 1 97.31 306 LYS A CA 1
ATOM 2415 C C . LYS A 1 306 ? 6.984 3.977 5.465 1 97.31 306 LYS A C 1
ATOM 2417 O O . LYS A 1 306 ? 8.148 4.324 5.648 1 97.31 306 LYS A O 1
ATOM 2422 N N . TYR A 1 307 ? 5.898 4.762 5.555 1 97.06 307 TYR A N 1
ATOM 2423 C CA . TYR A 1 307 ? 6.035 6.16 5.938 1 97.06 307 TYR A CA 1
ATOM 2424 C C . TYR A 1 307 ? 5.188 6.477 7.164 1 97.06 307 TYR A C 1
ATOM 2426 O O . TYR A 1 307 ? 4.223 5.762 7.457 1 97.06 307 TYR A O 1
ATOM 2434 N N . MET A 1 308 ? 5.57 7.492 7.816 1 96.19 308 MET A N 1
ATOM 2435 C CA . MET A 1 308 ? 4.777 8.039 8.914 1 96.19 308 MET A CA 1
ATOM 2436 C C . MET A 1 308 ? 4.285 9.445 8.586 1 96.19 308 MET A C 1
ATOM 2438 O O . MET A 1 308 ? 4.961 10.188 7.875 1 96.19 308 MET A O 1
ATOM 2442 N N . PRO A 1 309 ? 3.135 9.742 9.086 1 94.81 309 PRO A N 1
ATOM 2443 C CA . PRO A 1 309 ? 2.635 11.102 8.891 1 94.81 309 PRO A CA 1
ATOM 2444 C C . PRO A 1 309 ? 3.307 12.117 9.812 1 94.81 309 PRO A C 1
ATOM 2446 O O . PRO A 1 309 ? 4.023 11.727 10.742 1 94.81 309 PRO A O 1
ATOM 2449 N N . MET A 1 310 ? 3.137 13.344 9.531 1 94.31 310 MET A N 1
ATOM 2450 C CA . MET A 1 310 ? 3.619 14.445 10.359 1 94.31 310 MET A CA 1
ATOM 2451 C C . MET A 1 310 ? 2.6 15.586 10.406 1 94.31 310 MET A C 1
ATOM 2453 O O . MET A 1 310 ? 1.97 15.898 9.391 1 94.31 310 MET A O 1
ATOM 2457 N N . SER A 1 311 ? 2.469 16.109 11.594 1 95.69 311 SER A N 1
ATOM 2458 C CA . SER A 1 311 ? 1.66 17.328 11.75 1 95.69 311 SER A CA 1
ATOM 2459 C C . SER A 1 311 ? 2.516 18.578 11.633 1 95.69 311 SER A C 1
ATOM 2461 O O . SER A 1 311 ? 3.633 18.625 12.156 1 95.69 311 SER A O 1
ATOM 2463 N N . VAL A 1 312 ? 1.922 19.547 10.969 1 93.81 312 VAL A N 1
ATOM 2464 C CA . VAL A 1 312 ? 2.654 20.797 10.805 1 93.81 312 VAL A CA 1
ATOM 2465 C C . VAL A 1 312 ? 1.729 21.969 11.094 1 93.81 312 VAL A C 1
ATOM 2467 O O . VAL A 1 312 ? 0.505 21.844 11.008 1 93.81 312 VAL A O 1
ATOM 2470 N N . LEU A 1 313 ? 2.299 23.031 11.602 1 95.06 313 LEU A N 1
ATOM 2471 C CA . LEU A 1 313 ? 1.64 24.328 11.758 1 95.06 313 LEU A CA 1
ATOM 2472 C C . LEU A 1 313 ? 2.211 25.344 10.773 1 95.06 313 LEU A C 1
ATOM 2474 O O . LEU A 1 313 ? 3.416 25.609 10.781 1 95.06 313 LEU A O 1
ATOM 2478 N N . VAL A 1 314 ? 1.34 25.844 9.93 1 92 314 VAL A N 1
ATOM 2479 C CA . VAL A 1 314 ? 1.813 26.734 8.883 1 92 314 VAL A CA 1
ATOM 2480 C C . VAL A 1 314 ? 1.048 28.062 8.945 1 92 314 VAL A C 1
ATOM 2482 O O . VAL A 1 314 ? -0.104 28.094 9.383 1 92 314 VAL A O 1
ATOM 2485 N N . VAL A 1 315 ? 1.741 29.156 8.609 1 90.38 315 VAL A N 1
ATOM 2486 C CA . VAL A 1 315 ? 1.135 30.484 8.586 1 90.38 315 VAL A CA 1
ATOM 2487 C C . VAL A 1 315 ? 1.278 31.078 7.191 1 90.38 315 VAL A C 1
ATOM 2489 O O . VAL A 1 315 ? 2.35 31.016 6.582 1 90.38 315 VAL A O 1
ATOM 2492 N N . HIS A 1 316 ? 0.225 31.484 6.574 1 83.75 316 HIS A N 1
ATOM 2493 C CA . HIS A 1 316 ? 0.222 32.156 5.289 1 83.75 316 HIS A CA 1
ATOM 2494 C C . HIS A 1 316 ? -0.832 33.281 5.25 1 83.75 316 HIS A C 1
ATOM 2496 O O . HIS A 1 316 ? -2.029 33 5.344 1 83.75 316 HIS A O 1
ATOM 2502 N N . LYS A 1 317 ? -0.383 34.469 5.102 1 81.44 317 LYS A N 1
ATOM 2503 C CA . LYS A 1 317 ? -1.283 35.625 5.055 1 81.44 317 LYS A CA 1
ATOM 2504 C C . LYS A 1 317 ? -2.191 35.656 6.281 1 81.44 317 LYS A C 1
ATOM 2506 O O . LYS A 1 317 ? -1.711 35.625 7.418 1 81.44 317 LYS A O 1
ATOM 2511 N N . LYS A 1 318 ? -3.479 35.594 6.09 1 86.62 318 LYS A N 1
ATOM 2512 C CA . LYS A 1 318 ? -4.43 35.719 7.188 1 86.62 318 LYS A CA 1
ATOM 2513 C C . LYS A 1 318 ? -4.941 34.344 7.637 1 86.62 318 LYS A C 1
ATOM 2515 O O . LYS A 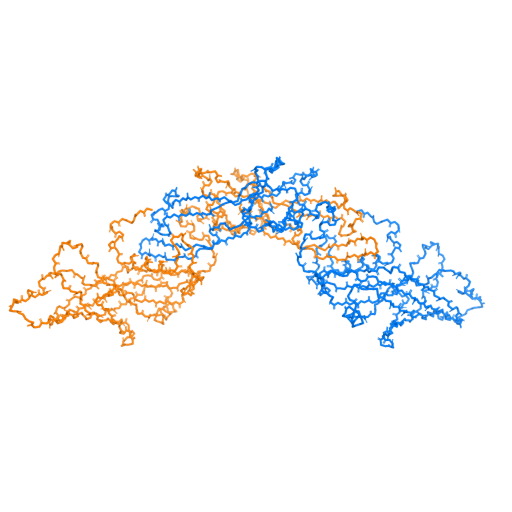1 318 ? -6.055 34.25 8.156 1 86.62 318 LYS A O 1
ATOM 2520 N N . LYS A 1 319 ? -4.039 33.375 7.352 1 91.56 319 LYS A N 1
ATOM 2521 C CA . LYS A 1 319 ? -4.449 32.031 7.699 1 91.56 319 LYS A CA 1
ATOM 2522 C C . LYS A 1 319 ? -3.375 31.312 8.523 1 91.56 319 LYS A C 1
ATOM 2524 O O . LYS A 1 319 ? -2.18 31.484 8.266 1 91.56 319 LYS A O 1
ATOM 2529 N N . VAL A 1 320 ? -3.77 30.656 9.516 1 94.31 320 VAL A N 1
ATOM 2530 C CA . VAL A 1 320 ? -2.932 29.719 10.258 1 94.31 320 VAL A CA 1
ATOM 2531 C C . VAL A 1 320 ? -3.531 28.312 10.18 1 94.31 320 VAL A C 1
ATOM 2533 O O . VAL A 1 320 ? -4.707 28.109 10.484 1 94.31 320 VAL A O 1
ATOM 2536 N N . GLU A 1 321 ? -2.67 27.359 9.773 1 94.25 321 GLU A N 1
ATOM 2537 C CA . GLU A 1 321 ? -3.24 26.047 9.523 1 94.25 321 GLU A CA 1
ATOM 2538 C C . GLU A 1 321 ? -2.443 24.953 10.242 1 94.25 321 GLU A C 1
ATOM 2540 O O . GLU A 1 321 ? -1.211 24.984 10.242 1 94.25 321 GLU A O 1
ATOM 2545 N N . TYR A 1 322 ? -3.229 24.125 10.883 1 95.62 322 TYR A N 1
ATOM 2546 C CA . TYR A 1 322 ? -2.736 22.812 11.297 1 95.62 322 TYR A CA 1
ATOM 2547 C C . TYR A 1 322 ? -3.025 21.766 10.242 1 95.62 322 TYR A C 1
ATOM 2549 O O . TYR A 1 322 ? -4.164 21.625 9.789 1 95.62 322 TYR A O 1
ATOM 2557 N N . ARG A 1 323 ? -1.955 21.016 9.875 1 93.25 323 ARG A N 1
ATOM 2558 C CA . ARG A 1 323 ? -2.143 19.984 8.859 1 93.25 323 ARG A CA 1
ATOM 2559 C C . ARG A 1 323 ? -1.473 18.688 9.281 1 93.25 323 ARG A C 1
ATOM 2561 O O . ARG A 1 323 ? -0.363 18.688 9.812 1 93.25 323 ARG A O 1
ATOM 2568 N N . GLU A 1 324 ? -2.215 17.656 9.078 1 93.75 324 GLU A N 1
ATOM 2569 C CA . GLU A 1 324 ? -1.612 16.328 9.141 1 93.75 324 GLU A CA 1
ATOM 2570 C C . GLU A 1 324 ? -1.219 15.828 7.754 1 93.75 324 GLU A C 1
ATOM 2572 O O . GLU A 1 324 ? -2.082 15.484 6.941 1 93.75 324 GLU A O 1
ATOM 2577 N N . LEU A 1 325 ? 0.047 15.734 7.52 1 91 325 LEU A N 1
ATOM 2578 C CA . LEU A 1 325 ? 0.564 15.352 6.211 1 91 325 LEU A CA 1
ATOM 2579 C C . LEU A 1 325 ? 1 13.891 6.203 1 91 325 LEU A C 1
ATOM 2581 O O . LEU A 1 325 ? 1.731 13.453 7.094 1 91 325 LEU A O 1
ATOM 2585 N N . GLU A 1 326 ? 0.593 13.211 5.168 1 91.44 326 GLU A N 1
ATOM 2586 C CA . GLU A 1 326 ? 0.934 11.797 5.07 1 91.44 326 GLU A CA 1
ATOM 2587 C C . GLU A 1 326 ? 2.314 11.602 4.449 1 91.44 326 GLU A C 1
ATOM 2589 O O . GLU A 1 326 ? 2.832 12.5 3.783 1 91.44 326 GLU A O 1
ATOM 2594 N N . ASP A 1 327 ? 2.939 10.469 4.746 1 94.06 327 ASP A N 1
ATOM 2595 C CA . ASP A 1 327 ? 4.156 10 4.086 1 94.06 327 ASP A CA 1
ATOM 2596 C C . ASP A 1 327 ? 5.258 11.055 4.16 1 94.06 327 ASP A C 1
ATOM 2598 O O . ASP A 1 327 ? 5.875 11.391 3.146 1 94.06 327 ASP A O 1
ATOM 2602 N N . MET A 1 328 ? 5.469 11.547 5.316 1 94 328 MET A N 1
ATOM 2603 C CA . MET A 1 328 ? 6.438 12.625 5.5 1 94 328 MET A CA 1
ATOM 2604 C C . MET A 1 328 ? 7.77 12.078 6 1 94 328 MET A C 1
ATOM 2606 O O . MET A 1 328 ? 8.82 12.68 5.746 1 94 328 MET A O 1
ATOM 2610 N N . VAL A 1 329 ? 7.691 10.938 6.711 1 96.56 329 VAL A N 1
ATOM 2611 C CA . VAL A 1 329 ? 8.891 10.406 7.355 1 96.56 329 VAL A CA 1
ATOM 2612 C C . VAL A 1 329 ? 9.055 8.93 6.996 1 96.56 329 VAL A C 1
ATOM 2614 O O . VAL A 1 329 ? 8.125 8.133 7.148 1 96.56 329 VAL A O 1
ATOM 2617 N N . ALA A 1 330 ? 10.227 8.57 6.555 1 97.81 330 ALA A N 1
ATOM 2618 C CA . ALA A 1 330 ? 10.492 7.16 6.285 1 97.81 330 ALA A CA 1
ATOM 2619 C C . ALA A 1 330 ? 10.586 6.363 7.582 1 97.81 330 ALA A C 1
ATOM 2621 O O . ALA A 1 330 ? 11.297 6.754 8.508 1 97.81 330 ALA A O 1
ATOM 2622 N N . GLU A 1 331 ? 9.891 5.258 7.613 1 97.25 331 GLU A N 1
ATOM 2623 C CA . GLU A 1 331 ? 9.859 4.441 8.82 1 97.25 331 GLU A CA 1
ATOM 2624 C C . GLU A 1 331 ? 10.734 3.199 8.672 1 97.25 331 GLU A C 1
ATOM 2626 O O . GLU A 1 331 ? 11.305 2.719 9.656 1 97.25 331 GLU A O 1
ATOM 2631 N N . SER A 1 332 ? 10.773 2.654 7.516 1 97.5 332 SER A N 1
ATOM 2632 C CA . SER A 1 332 ? 11.539 1.448 7.211 1 97.5 332 SER A CA 1
ATOM 2633 C C . SER A 1 332 ? 11.969 1.42 5.746 1 97.5 332 SER A C 1
ATOM 2635 O O . SER A 1 332 ? 11.523 2.248 4.949 1 97.5 332 SER A O 1
ATOM 2637 N N . CYS A 1 333 ? 12.906 0.514 5.477 1 97.69 333 CYS A N 1
ATOM 2638 C CA . CYS A 1 333 ? 13.438 0.445 4.121 1 97.69 333 CYS A CA 1
ATOM 2639 C C . CYS A 1 333 ? 13.125 -0.901 3.479 1 97.69 333 CYS A C 1
ATOM 2641 O O . CYS A 1 333 ? 12.812 -1.869 4.176 1 97.69 333 CYS A O 1
ATOM 2643 N N . THR A 1 334 ? 13.109 -0.908 2.201 1 97.62 334 THR A N 1
ATOM 2644 C CA . THR A 1 334 ? 12.922 -2.1 1.382 1 97.62 334 THR A CA 1
ATOM 2645 C C . THR A 1 334 ? 13.797 -2.041 0.132 1 97.62 334 THR A C 1
ATOM 2647 O O . THR A 1 334 ? 14.406 -1.012 -0.157 1 97.62 334 THR A O 1
ATOM 2650 N N . CYS A 1 335 ? 13.953 -3.131 -0.475 1 96.75 335 CYS A N 1
ATOM 2651 C CA . CYS A 1 335 ? 14.633 -3.207 -1.767 1 96.75 335 CYS A CA 1
ATOM 2652 C C . CYS A 1 335 ? 13.625 -3.449 -2.889 1 96.75 335 CYS A C 1
ATOM 2654 O O . CYS A 1 335 ? 12.875 -4.426 -2.859 1 96.75 335 CYS A O 1
ATOM 2656 N N . ARG A 1 336 ? 13.633 -2.469 -3.867 1 96.56 336 ARG A N 1
ATOM 2657 C CA . ARG A 1 336 ? 12.695 -2.549 -4.98 1 96.56 336 ARG A CA 1
ATOM 2658 C C . ARG A 1 336 ? 13.383 -2.236 -6.305 1 96.56 336 ARG A C 1
ATOM 2660 O O . ARG A 1 336 ? 14.406 -1.55 -6.328 1 96.56 336 ARG A O 1
ATOM 2667 N N . ARG B 1 1 ? 13.273 27.594 14.211 1 69.12 1 ARG B N 1
ATOM 2668 C CA . ARG B 1 1 ? 13.555 28.969 14.617 1 69.12 1 ARG B CA 1
ATOM 2669 C C . ARG B 1 1 ? 12.594 29.422 15.711 1 69.12 1 ARG B C 1
ATOM 2671 O O . ARG B 1 1 ? 11.43 29.031 15.719 1 69.12 1 ARG B O 1
ATOM 2678 N N . PRO B 1 2 ? 13.219 30.172 16.547 1 79.75 2 PRO B N 1
ATOM 2679 C CA . PRO B 1 2 ? 12.328 30.703 17.594 1 79.75 2 PRO B CA 1
ATOM 2680 C C . PRO B 1 2 ? 11.289 31.672 17.031 1 79.75 2 PRO B C 1
ATOM 2682 O O . PRO B 1 2 ? 11.516 32.281 15.977 1 79.75 2 PRO B O 1
ATOM 2685 N N . LEU B 1 3 ? 10.203 31.688 17.672 1 85.19 3 LEU B N 1
ATOM 2686 C CA . LEU B 1 3 ? 9.133 32.594 17.25 1 85.19 3 LEU B CA 1
ATOM 2687 C C . LEU B 1 3 ? 9.562 34.031 17.406 1 85.19 3 LEU B C 1
ATOM 2689 O O . LEU B 1 3 ? 10.242 34.406 18.375 1 85.19 3 LEU B O 1
ATOM 2693 N N . THR B 1 4 ? 9.195 34.875 16.422 1 84.56 4 THR B N 1
ATOM 2694 C CA . THR B 1 4 ? 9.422 36.312 16.516 1 84.56 4 THR B CA 1
ATOM 2695 C C . THR B 1 4 ? 8.539 36.938 17.609 1 84.56 4 THR B C 1
ATOM 2697 O O . THR B 1 4 ? 7.586 36.312 18.062 1 84.56 4 THR B O 1
ATOM 2700 N N . ASP B 1 5 ? 8.836 38.125 18.016 1 85 5 ASP B N 1
ATOM 2701 C CA . ASP B 1 5 ? 8.047 38.812 19.031 1 85 5 ASP B CA 1
ATOM 2702 C C . ASP B 1 5 ? 6.625 39.062 18.547 1 85 5 ASP B C 1
ATOM 2704 O O . ASP B 1 5 ? 5.672 39 19.328 1 85 5 ASP B O 1
ATOM 2708 N N . GLU B 1 6 ? 6.574 39.375 17.281 1 84.06 6 GLU B N 1
ATOM 2709 C CA . GLU B 1 6 ? 5.254 39.594 16.703 1 84.06 6 GLU B CA 1
ATOM 2710 C C . GLU B 1 6 ? 4.41 38.344 16.75 1 84.06 6 GLU B C 1
ATOM 2712 O O . GLU B 1 6 ? 3.213 38.375 17.047 1 84.06 6 GLU B O 1
ATOM 2717 N N . GLN B 1 7 ? 5.125 37.25 16.484 1 85.06 7 GLN B N 1
ATOM 2718 C CA . GLN B 1 7 ? 4.43 35.969 16.5 1 85.06 7 GLN B CA 1
ATOM 2719 C C . GLN B 1 7 ? 4.031 35.562 17.922 1 85.06 7 GLN B C 1
ATOM 2721 O O . GLN B 1 7 ? 2.963 35 18.125 1 85.06 7 GLN B O 1
ATOM 2726 N N . LYS B 1 8 ? 4.789 35.906 18.812 1 85.94 8 LYS B N 1
ATOM 2727 C CA . LYS B 1 8 ? 4.496 35.594 20.219 1 85.94 8 LYS B CA 1
ATOM 2728 C C . LYS B 1 8 ? 3.311 36.406 20.719 1 85.94 8 LYS B C 1
ATOM 2730 O O . LYS B 1 8 ? 2.553 35.938 21.578 1 85.94 8 LYS B O 1
ATOM 2735 N N . ALA B 1 9 ? 3.148 37.531 20.156 1 86.38 9 ALA B N 1
ATOM 2736 C CA . ALA B 1 9 ? 2.088 38.438 20.609 1 86.38 9 ALA B CA 1
ATOM 2737 C C . ALA B 1 9 ? 0.777 38.125 19.891 1 86.38 9 ALA B C 1
ATOM 2739 O O . ALA B 1 9 ? -0.288 38.594 20.312 1 86.38 9 ALA B O 1
ATOM 2740 N N . ASP B 1 10 ? 0.848 37.406 18.844 1 90.56 10 ASP B N 1
ATOM 2741 C CA . ASP B 1 10 ? -0.336 37.062 18.062 1 90.56 10 ASP B CA 1
ATOM 2742 C C . ASP B 1 10 ? -1.181 36 18.734 1 90.56 10 ASP B C 1
ATOM 2744 O O . ASP B 1 10 ? -0.801 34.844 18.766 1 90.56 10 ASP B O 1
ATOM 2748 N N . GLN B 1 11 ? -2.381 36.406 19.219 1 92.69 11 GLN B N 1
ATOM 2749 C CA . GLN B 1 11 ? -3.244 35.5 19.969 1 92.69 11 GLN B CA 1
ATOM 2750 C C . GLN B 1 11 ? -3.758 34.344 19.078 1 92.69 11 GLN B C 1
ATOM 2752 O O . GLN B 1 11 ? -3.988 33.25 19.547 1 92.69 11 GLN B O 1
ATOM 2757 N N . ASN B 1 12 ? -3.932 34.688 17.812 1 94.81 12 ASN B N 1
ATOM 2758 C CA . ASN B 1 12 ? -4.363 33.656 16.875 1 94.81 12 ASN B CA 1
ATOM 2759 C C . ASN B 1 12 ? -3.324 32.531 16.766 1 94.81 12 ASN B C 1
ATOM 2761 O O . ASN B 1 12 ? -3.67 31.344 16.797 1 94.81 12 ASN B O 1
ATOM 2765 N N . LEU B 1 13 ? -2.119 32.969 16.609 1 94.81 13 LEU B N 1
ATOM 2766 C CA . LEU B 1 13 ? -1.039 32 16.516 1 94.81 13 LEU B CA 1
ATOM 2767 C C . LEU B 1 13 ? -0.895 31.203 17.812 1 94.81 13 LEU B C 1
ATOM 2769 O O . LEU B 1 13 ? -0.645 30 17.781 1 94.81 13 LEU B O 1
ATOM 2773 N N . GLN B 1 14 ? -1.026 31.875 18.938 1 94.69 14 GLN B N 1
ATOM 2774 C CA . GLN B 1 14 ? -0.937 31.188 20.219 1 94.69 14 GLN B CA 1
ATOM 2775 C C . GLN B 1 14 ? -2.039 30.141 20.359 1 94.69 14 GLN B C 1
ATOM 2777 O O . GLN B 1 14 ? -1.8 29.047 20.875 1 94.69 14 GLN B O 1
ATOM 2782 N N . PHE B 1 15 ? -3.203 30.516 19.938 1 96.94 15 PHE B N 1
ATOM 2783 C CA . PHE B 1 15 ? -4.316 29.578 19.953 1 96.94 15 PHE B CA 1
ATOM 2784 C C . PHE B 1 15 ? -3.99 28.344 19.125 1 96.94 15 PHE B C 1
ATOM 2786 O O . PHE B 1 15 ? -4.129 27.203 19.594 1 96.94 15 PHE B O 1
ATOM 2793 N N . MET B 1 16 ? -3.514 28.547 17.906 1 97.88 16 MET B N 1
ATOM 2794 C CA . MET B 1 16 ? -3.221 27.453 17 1 97.88 16 MET B CA 1
ATOM 2795 C C . MET B 1 16 ? -2.025 26.641 17.5 1 97.88 16 MET B C 1
ATOM 2797 O O . MET B 1 16 ? -1.969 25.422 17.297 1 97.88 16 MET B O 1
ATOM 2801 N N . MET B 1 17 ? -1.076 27.312 18.094 1 96.25 17 MET B N 1
ATOM 2802 C CA . MET B 1 17 ? 0.052 26.594 18.703 1 96.25 17 MET B CA 1
ATOM 2803 C C . MET B 1 17 ? -0.417 25.672 19.812 1 96.25 17 MET B C 1
ATOM 2805 O O . MET B 1 17 ? 0.084 24.547 19.938 1 96.25 17 MET B O 1
ATOM 2809 N N . SER B 1 18 ? -1.34 26.188 20.625 1 96.31 18 SER B N 1
ATOM 2810 C CA . SER B 1 18 ? -1.909 25.344 21.656 1 96.31 18 SER B CA 1
ATOM 2811 C C . SER B 1 18 ? -2.621 24.125 21.062 1 96.31 18 SER B C 1
ATOM 2813 O O . SER B 1 18 ? -2.496 23.016 21.578 1 96.31 18 SER B O 1
ATOM 2815 N N . LEU B 1 19 ? -3.361 24.406 20.031 1 97.19 19 LEU B N 1
ATOM 2816 C CA . LEU B 1 19 ? -4.035 23.312 19.312 1 97.19 19 LEU B CA 1
ATOM 2817 C C . LEU B 1 19 ? -3.025 22.312 18.766 1 97.19 19 LEU B C 1
ATOM 2819 O O . LEU B 1 19 ? -3.197 21.109 18.938 1 97.19 19 LEU B O 1
ATOM 2823 N N . TYR B 1 20 ? -1.988 22.734 18.156 1 97.38 20 TYR B N 1
ATOM 2824 C CA . TYR B 1 20 ? -0.925 21.891 17.609 1 97.38 20 TYR B CA 1
ATOM 2825 C C . TYR B 1 20 ? -0.304 21.031 18.703 1 97.38 20 TYR B C 1
ATOM 2827 O O . TYR B 1 20 ? -0.135 19.828 18.531 1 97.38 20 TYR B O 1
ATOM 2835 N N . ARG B 1 21 ? 0.016 21.672 19.859 1 97.12 21 ARG B N 1
ATOM 2836 C CA . ARG B 1 21 ? 0.672 20.969 20.953 1 97.12 21 ARG B CA 1
ATOM 2837 C C . ARG B 1 21 ? -0.226 19.875 21.516 1 97.12 21 ARG B C 1
ATOM 2839 O O . ARG B 1 21 ? 0.264 18.859 22.031 1 97.12 21 ARG B O 1
ATOM 2846 N N . SER B 1 22 ? -1.461 20.047 21.422 1 97.19 22 SER B N 1
ATOM 2847 C CA . SER B 1 22 ? -2.395 19.031 21.906 1 97.19 22 SER B CA 1
ATOM 2848 C C . SER B 1 22 ? -2.475 17.844 20.953 1 97.19 22 SER B C 1
ATOM 2850 O O . SER B 1 22 ? -2.852 16.75 21.359 1 97.19 22 SER B O 1
ATOM 2852 N N . ALA B 1 23 ? -2.076 18.078 19.703 1 97.69 23 ALA B N 1
ATOM 2853 C CA . ALA B 1 23 ? -2.33 17.047 18.688 1 97.69 23 ALA B CA 1
ATOM 2854 C C . ALA B 1 23 ? -1.026 16.438 18.188 1 97.69 23 ALA B C 1
ATOM 2856 O O . ALA B 1 23 ? -1.033 15.391 17.547 1 97.69 23 ALA B O 1
ATOM 2857 N N . ALA B 1 24 ? 0.071 17.062 18.438 1 97.44 24 ALA B N 1
ATOM 2858 C CA . ALA B 1 24 ? 1.338 16.609 17.875 1 97.44 24 ALA B CA 1
ATOM 2859 C C . ALA B 1 24 ? 2.432 16.562 18.938 1 97.44 24 ALA B C 1
ATOM 2861 O O . ALA B 1 24 ? 2.441 17.391 19.859 1 97.44 24 ALA B O 1
ATOM 2862 N N . GLU B 1 25 ? 3.33 15.609 18.844 1 96.06 25 GLU B N 1
ATOM 2863 C CA . GLU B 1 25 ? 4.559 15.578 19.625 1 96.06 25 GLU B CA 1
ATOM 2864 C C . GLU B 1 25 ? 5.52 16.688 19.188 1 96.06 25 GLU B C 1
ATOM 2866 O O . GLU B 1 25 ? 5.348 17.281 18.125 1 96.06 25 GLU B O 1
ATOM 2871 N N . PRO B 1 26 ? 6.508 17.031 19.984 1 92.62 26 PRO B N 1
ATOM 2872 C CA . PRO B 1 26 ? 7.445 18.094 19.656 1 92.62 26 PRO B CA 1
ATOM 2873 C C . PRO B 1 26 ? 8.148 17.875 18.312 1 92.62 26 PRO B C 1
ATOM 2875 O O . PRO B 1 26 ? 8.555 18.844 17.656 1 92.62 26 PRO B O 1
ATOM 2878 N N . ASP B 1 27 ? 8.188 16.578 17.922 1 90.69 27 ASP B N 1
ATOM 2879 C CA . ASP B 1 27 ? 8.875 16.281 16.656 1 90.69 27 ASP B CA 1
ATOM 2880 C C . ASP B 1 27 ? 7.891 16.281 15.492 1 90.69 27 ASP B C 1
ATOM 2882 O O . ASP B 1 27 ? 8.281 16.031 14.352 1 90.69 27 ASP B O 1
ATOM 2886 N N . GLY B 1 28 ? 6.656 16.531 15.75 1 95 28 GLY B N 1
ATOM 2887 C CA . GLY B 1 28 ? 5.668 16.656 14.695 1 95 28 GLY B CA 1
ATOM 2888 C C . GLY B 1 28 ? 4.816 15.414 14.523 1 95 28 GLY B C 1
ATOM 2889 O O . GLY B 1 28 ? 3.867 15.414 13.734 1 95 28 GLY B O 1
ATOM 2890 N N . ARG B 1 29 ? 5.145 14.359 15.266 1 94.94 29 ARG B N 1
ATOM 2891 C CA . ARG B 1 29 ? 4.348 13.141 15.164 1 94.94 29 ARG B CA 1
ATOM 2892 C C . ARG B 1 29 ? 2.957 13.352 15.758 1 94.94 29 ARG B C 1
ATOM 2894 O O . ARG B 1 29 ? 2.822 13.836 16.891 1 94.94 29 ARG B O 1
ATOM 2901 N N . PRO B 1 30 ? 1.981 12.969 14.93 1 96.88 30 PRO B N 1
ATOM 2902 C CA . PRO B 1 30 ? 0.639 13.109 15.5 1 96.88 30 PRO B CA 1
ATOM 2903 C C . PRO B 1 30 ? 0.416 12.211 16.719 1 96.88 30 PRO B C 1
ATOM 2905 O O . PRO B 1 30 ? 0.804 11.039 16.703 1 96.88 30 PRO B O 1
ATOM 2908 N N . LYS B 1 31 ? -0.129 12.742 17.797 1 96.81 31 LYS B N 1
ATOM 2909 C CA . LYS B 1 31 ? -0.44 11.961 18.984 1 96.81 31 LYS B CA 1
ATOM 2910 C C . LYS B 1 31 ? -1.56 10.961 18.703 1 96.81 31 LYS B C 1
ATOM 2912 O O . LYS B 1 31 ? -1.541 9.836 19.219 1 96.81 31 LYS B O 1
ATOM 2917 N N . GLN B 1 32 ? -2.514 11.398 17.906 1 94.88 32 GLN B N 1
ATOM 2918 C CA . GLN B 1 32 ? -3.658 10.602 17.484 1 94.88 32 GLN B CA 1
ATOM 2919 C C . GLN B 1 32 ? -4.051 10.938 16.047 1 94.88 32 GLN B C 1
ATOM 2921 O O . GLN B 1 32 ? -4.066 12.109 15.656 1 94.88 32 GLN B O 1
ATOM 2926 N N . HIS B 1 33 ? -4.238 9.789 15.344 1 91.81 33 HIS B N 1
ATOM 2927 C CA . HIS B 1 33 ? -4.652 10 13.961 1 91.81 33 HIS B CA 1
ATOM 2928 C C . HIS B 1 33 ? -5.977 10.758 13.891 1 91.81 33 HIS B C 1
ATOM 2930 O O . HIS B 1 33 ? -6.973 10.328 14.469 1 91.81 33 HIS B O 1
ATOM 2936 N N . ARG B 1 34 ? -5.938 11.836 13.219 1 92.62 34 ARG B N 1
ATOM 2937 C CA . ARG B 1 34 ? -7.129 12.664 13.023 1 92.62 34 ARG B CA 1
ATOM 2938 C C . ARG B 1 34 ? -7.801 12.977 14.359 1 92.62 34 ARG B C 1
ATOM 2940 O O . ARG B 1 34 ? -9.008 12.766 14.516 1 92.62 34 ARG B O 1
ATOM 2947 N N . LYS B 1 35 ? -7.07 13.492 15.195 1 94.31 35 LYS B N 1
ATOM 2948 C CA . LYS B 1 35 ? -7.527 13.82 16.547 1 94.31 35 LYS B CA 1
ATOM 2949 C C . LYS B 1 35 ? -8.766 14.719 16.5 1 94.31 35 LYS B C 1
ATOM 2951 O O . LYS B 1 35 ? -9.68 14.57 17.312 1 94.31 35 LYS B O 1
ATOM 2956 N N . PHE B 1 36 ? -8.891 15.617 15.586 1 95.06 36 PHE B N 1
ATOM 2957 C CA . PHE B 1 36 ? -9.961 16.609 15.523 1 95.06 36 PHE B CA 1
ATOM 2958 C C . PHE B 1 36 ? -11.055 16.156 14.562 1 95.06 36 PHE B C 1
ATOM 2960 O O . PHE B 1 36 ? -11.938 16.938 14.211 1 95.06 36 PHE B O 1
ATOM 2967 N N . GLY B 1 37 ? -10.93 14.906 14.062 1 93.69 37 GLY B N 1
ATOM 2968 C CA . GLY B 1 37 ? -11.891 14.398 13.094 1 93.69 37 GLY B CA 1
ATOM 2969 C C . GLY B 1 37 ? -11.594 14.844 11.672 1 93.69 37 GLY B C 1
ATOM 2970 O O . GLY B 1 37 ? -12.359 14.547 10.75 1 93.69 37 GLY B O 1
ATOM 2971 N N . SER B 1 38 ? -10.609 15.664 11.539 1 94.12 38 SER B N 1
ATOM 2972 C CA . SER B 1 38 ? -10.164 16.188 10.25 1 94.12 38 SER B CA 1
ATOM 2973 C C . SER B 1 38 ? -8.641 16.203 10.148 1 94.12 38 SER B C 1
ATOM 2975 O O . SER B 1 38 ? -7.949 16.062 11.164 1 94.12 38 SER B O 1
ATOM 2977 N N . ASN B 1 39 ? -8.133 16.344 8.93 1 93.12 39 ASN B N 1
ATOM 2978 C CA . ASN B 1 39 ? -6.688 16.359 8.758 1 93.12 39 ASN B CA 1
ATOM 2979 C C . ASN B 1 39 ? -6.156 17.797 8.664 1 93.12 39 ASN B C 1
ATOM 2981 O O . ASN B 1 39 ? -4.945 18.016 8.672 1 93.12 39 ASN B O 1
ATOM 2985 N N . THR B 1 40 ? -7.086 18.719 8.547 1 93.44 40 THR B N 1
ATOM 2986 C CA . THR B 1 40 ? -6.691 20.109 8.453 1 93.44 40 THR B CA 1
ATOM 2987 C C . THR B 1 40 ? -7.57 20.984 9.352 1 93.44 40 THR B C 1
ATOM 2989 O O . THR B 1 40 ? -8.789 20.797 9.406 1 93.44 40 THR B O 1
ATOM 2992 N N . VAL B 1 41 ? -6.961 21.797 10.125 1 96.31 41 VAL B N 1
ATOM 2993 C CA . VAL B 1 41 ? -7.633 22.844 10.891 1 96.31 41 VAL B CA 1
ATOM 2994 C C . VAL B 1 41 ? -7.117 24.219 10.461 1 96.31 41 VAL B C 1
ATOM 2996 O O . VAL B 1 41 ? -5.918 24.484 10.555 1 96.31 41 VAL B O 1
ATOM 2999 N N . ARG B 1 42 ? -8.023 25.047 10 1 95.31 42 ARG B N 1
ATOM 3000 C CA . ARG B 1 42 ? -7.633 26.328 9.43 1 95.31 42 ARG B CA 1
ATOM 3001 C C . ARG B 1 42 ? -8.258 27.484 10.211 1 95.31 42 ARG B C 1
ATOM 3003 O O . ARG B 1 42 ? -9.477 27.547 10.367 1 95.31 42 ARG B O 1
ATOM 3010 N N . LEU B 1 43 ? -7.441 28.312 10.742 1 97.12 43 LEU B N 1
ATOM 3011 C CA . LEU B 1 43 ? -7.91 29.531 11.383 1 97.12 43 LEU B CA 1
ATOM 3012 C C . LEU B 1 43 ? -7.871 30.703 10.406 1 97.12 43 LEU B C 1
ATOM 3014 O O . LEU B 1 43 ? -6.832 30.984 9.805 1 97.12 43 LEU B O 1
ATOM 3018 N N . LEU B 1 44 ? -8.992 31.359 10.211 1 95.62 44 LEU B N 1
ATOM 3019 C CA . LEU B 1 44 ? -9.102 32.5 9.32 1 95.62 44 LEU B CA 1
ATOM 3020 C C . LEU B 1 44 ? -9.219 33.812 10.125 1 95.62 44 LEU B C 1
ATOM 3022 O O . LEU B 1 44 ? -10.141 33.938 10.93 1 95.62 44 LEU B O 1
ATOM 3026 N N . LYS B 1 45 ? -8.266 34.625 9.898 1 95.12 45 LYS B N 1
ATOM 3027 C CA . LYS B 1 45 ? -8.438 35.969 10.398 1 95.12 45 LYS B CA 1
ATOM 3028 C C . LYS B 1 45 ? -9.414 36.75 9.523 1 95.12 45 LYS B C 1
ATOM 3030 O O . LYS B 1 45 ? -9.508 36.531 8.32 1 95.12 45 LYS B O 1
ATOM 3035 N N . PRO B 1 46 ? -10.133 37.625 10.148 1 95.19 46 PRO B N 1
ATOM 3036 C CA . PRO B 1 46 ? -11.133 38.344 9.359 1 95.19 46 PRO B CA 1
ATOM 3037 C C . PRO B 1 46 ? -10.508 39.281 8.305 1 95.19 46 PRO B C 1
ATOM 3039 O O . PRO B 1 46 ? -9.453 39.844 8.547 1 95.19 46 PRO B O 1
ATOM 3042 N N . SER B 1 47 ? -11.188 39.375 7.152 1 92.94 47 SER B N 1
ATOM 3043 C CA . SER B 1 47 ? -10.766 40.25 6.086 1 92.94 47 SER B CA 1
ATOM 3044 C C . SER B 1 47 ? -11.102 41.719 6.41 1 92.94 47 SER B C 1
ATOM 3046 O O . SER B 1 47 ? -10.406 42.625 5.984 1 92.94 47 SER B O 1
ATOM 3048 N N . ALA B 1 48 ? -12.195 41.875 7.066 1 94.56 48 ALA B N 1
ATOM 3049 C CA . ALA B 1 48 ? -12.648 43.188 7.547 1 94.56 48 ALA B CA 1
ATOM 3050 C C . ALA B 1 48 ? -13.258 43.062 8.938 1 94.56 48 ALA B C 1
ATOM 3052 O O . ALA B 1 48 ? -13.898 42.062 9.266 1 94.56 48 ALA B O 1
ATOM 3053 N N . SER B 1 49 ? -12.945 44.031 9.75 1 95.44 49 SER B N 1
ATOM 3054 C CA . SER B 1 49 ? -13.508 44.031 11.094 1 95.44 49 SER B CA 1
ATOM 3055 C C . SER B 1 49 ? -13.766 45.438 11.594 1 95.44 49 SER B C 1
ATOM 3057 O O . SER B 1 49 ? -13.117 46.375 11.148 1 95.44 49 SER B O 1
ATOM 3059 N N . SER B 1 50 ? -14.836 45.594 12.406 1 95.25 50 SER B N 1
ATOM 3060 C CA . SER B 1 50 ? -15.141 46.812 13.125 1 95.25 50 SER B CA 1
ATOM 3061 C C . SER B 1 50 ? -15.562 46.531 14.562 1 95.25 50 SER B C 1
ATOM 3063 O O . SER B 1 50 ? -16.094 45.469 14.859 1 95.25 50 SER B O 1
ATOM 3065 N N . VAL B 1 51 ? -15.203 47.406 15.383 1 92.44 51 VAL B N 1
ATOM 3066 C CA . VAL B 1 51 ? -15.555 47.219 16.781 1 92.44 51 VAL B CA 1
ATOM 3067 C C . VAL B 1 51 ? -16.172 48.5 17.328 1 92.44 51 VAL B C 1
ATOM 3069 O O . VAL B 1 51 ? -15.734 49.594 17 1 92.44 51 VAL B O 1
ATOM 3072 N N . SER B 1 52 ? -17.297 48.312 17.953 1 90.06 52 SER B N 1
ATOM 3073 C CA . SER B 1 52 ? -17.906 49.406 18.734 1 90.06 52 SER B CA 1
ATOM 3074 C C . SER B 1 52 ? -17.812 49.125 20.234 1 90.06 52 SER B C 1
ATOM 3076 O O . SER B 1 52 ? -18.016 48 20.672 1 90.06 52 SER B O 1
ATOM 3078 N N . TYR B 1 53 ? -17.328 50.125 20.953 1 87.69 53 TYR B N 1
ATOM 3079 C CA . TYR B 1 53 ? -17.172 50 22.406 1 87.69 53 TYR B CA 1
ATOM 3080 C C . TYR B 1 53 ? -18.109 50.969 23.125 1 87.69 53 TYR B C 1
ATOM 3082 O O . TYR B 1 53 ? -18.188 52.156 22.781 1 87.69 53 TYR B O 1
ATOM 3090 N N . LEU B 1 54 ? -18.922 50.469 23.891 1 80.62 54 LEU B N 1
ATOM 3091 C CA . LEU B 1 54 ? -19.797 51.281 24.75 1 80.62 54 LEU B CA 1
ATOM 3092 C C . LEU B 1 54 ? -19.484 51.031 26.219 1 80.62 54 LEU B C 1
ATOM 3094 O O . LEU B 1 54 ? -19.797 49.969 26.766 1 80.62 54 LEU B O 1
ATOM 3098 N N . PRO B 1 55 ? -18.75 52.094 26.844 1 74 55 PRO B N 1
ATOM 3099 C CA . PRO B 1 55 ? -18.531 51.906 28.281 1 74 55 PRO B CA 1
ATOM 3100 C C . PRO B 1 55 ? -19.828 51.969 29.078 1 74 55 PRO B C 1
ATOM 3102 O O . PRO B 1 55 ? -20.688 52.812 28.812 1 74 55 PRO B O 1
ATOM 3105 N N . ALA B 1 56 ? -20.469 50.969 29.406 1 64 56 ALA B N 1
ATOM 3106 C CA . ALA B 1 56 ? -21.594 51.062 30.328 1 64 56 ALA B CA 1
ATOM 3107 C C . ALA B 1 56 ? -21.188 50.75 31.75 1 64 56 ALA B C 1
ATOM 3109 O O . ALA B 1 56 ? -20.672 49.656 32.031 1 64 56 ALA B O 1
ATOM 3110 N N . SER B 1 57 ? -20.656 51.562 32.625 1 62 57 SER B N 1
ATOM 3111 C CA . SER B 1 57 ? -20.281 51.344 34.031 1 62 57 SER B CA 1
ATOM 3112 C C . SER B 1 57 ? -21.266 50.406 34.719 1 62 57 SER B C 1
ATOM 3114 O O . SER B 1 57 ? -22.484 50.625 34.656 1 62 57 SER B O 1
ATOM 3116 N N . PRO B 1 58 ? -20.719 49.344 35.375 1 64.69 58 PRO B N 1
ATOM 3117 C CA . PRO B 1 58 ? -19.344 48.844 35.531 1 64.69 58 PRO B CA 1
ATOM 3118 C C . PRO B 1 58 ? -18.938 47.875 34.406 1 64.69 58 PRO B C 1
ATOM 3120 O O . PRO B 1 58 ? -17.812 47.375 34.406 1 64.69 58 PRO B O 1
ATOM 3123 N N . ASP B 1 59 ? -19.797 47.719 33.531 1 77 59 ASP B N 1
ATOM 3124 C CA . ASP B 1 59 ? -19.562 46.719 32.5 1 77 59 ASP B CA 1
ATOM 3125 C C . ASP B 1 59 ? -19.016 47.344 31.219 1 77 59 ASP B C 1
ATOM 3127 O O . ASP B 1 59 ? -19.172 48.562 31 1 77 59 ASP B O 1
ATOM 3131 N N . HIS B 1 60 ? -18.188 46.594 30.594 1 85.12 60 HIS B N 1
ATOM 3132 C CA . HIS B 1 60 ? -17.734 46.969 29.266 1 85.12 60 HIS B CA 1
ATOM 3133 C C . HIS B 1 60 ? -18.469 46.188 28.188 1 85.12 60 HIS B C 1
ATOM 3135 O O . HIS B 1 60 ? -18.609 44.938 28.297 1 85.12 60 HIS B O 1
ATOM 3141 N N . GLN B 1 61 ? -19.078 46.906 27.25 1 89.44 61 GLN B N 1
ATOM 3142 C CA . GLN B 1 61 ? -19.766 46.25 26.141 1 89.44 61 GLN B CA 1
ATOM 3143 C C . GLN B 1 61 ? -19.031 46.438 24.828 1 89.44 61 GLN B C 1
ATOM 3145 O O . GLN B 1 61 ? -18.594 47.562 24.516 1 89.44 61 GLN B O 1
ATOM 3150 N N . TYR B 1 62 ? -18.812 45.344 24.188 1 91.19 62 TYR B N 1
ATOM 3151 C CA . TYR B 1 62 ? -18.172 45.375 22.875 1 91.19 62 TYR B CA 1
ATOM 3152 C C . TYR B 1 62 ? -19.078 44.781 21.812 1 91.19 62 TYR B C 1
ATOM 3154 O O . TYR B 1 62 ? -19.766 43.781 22.062 1 91.19 62 TYR B O 1
ATOM 3162 N N . HIS B 1 63 ? -19.141 45.406 20.625 1 92.5 63 HIS B N 1
ATOM 3163 C CA . HIS B 1 63 ? -19.828 44.875 19.453 1 92.5 63 HIS B CA 1
ATOM 3164 C C . HIS B 1 63 ? -18.875 44.719 18.266 1 92.5 63 HIS B C 1
ATOM 3166 O O . HIS B 1 63 ? -18.344 45.719 17.766 1 92.5 63 HIS B O 1
ATOM 3172 N N . PHE B 1 64 ? -18.688 43.5 17.906 1 94.88 64 PHE B N 1
ATOM 3173 C CA . PHE B 1 64 ? -17.781 43.219 16.797 1 94.88 64 PHE B CA 1
ATOM 3174 C C . PHE B 1 64 ? -18.578 42.875 15.547 1 94.88 64 PHE B C 1
ATOM 3176 O O . PHE B 1 64 ? -19.562 42.125 15.617 1 94.88 64 PHE B O 1
ATOM 3183 N N . SER B 1 65 ? -18.203 43.469 14.406 1 95.44 65 SER B N 1
ATOM 3184 C CA . SER B 1 65 ? -18.625 43.031 13.086 1 95.44 65 SER B CA 1
ATOM 3185 C C . SER B 1 65 ? -17.438 42.531 12.266 1 95.44 65 SER B C 1
ATOM 3187 O O . SER B 1 65 ? -16.484 43.281 12.023 1 95.44 65 SER B O 1
ATOM 3189 N N . VAL B 1 66 ? -17.516 41.25 11.906 1 95.69 66 VAL B N 1
ATOM 3190 C CA . VAL B 1 66 ? -16.359 40.656 11.25 1 95.69 66 VAL B CA 1
ATOM 3191 C C . VAL B 1 66 ? -16.797 39.938 9.969 1 95.69 66 VAL B C 1
ATOM 3193 O O . VAL B 1 66 ? -17.906 39.438 9.891 1 95.69 66 VAL B O 1
ATOM 3196 N N . GLN B 1 67 ? -15.875 40 8.984 1 94.75 67 GLN B N 1
ATOM 3197 C CA . GLN B 1 67 ? -16.109 39.375 7.695 1 94.75 67 GLN B CA 1
ATOM 3198 C C . GLN B 1 67 ? -14.977 38.406 7.352 1 94.75 67 GLN B C 1
ATOM 3200 O O . GLN B 1 67 ? -13.805 38.719 7.527 1 94.75 67 GLN B O 1
ATOM 3205 N N . TYR B 1 68 ? -15.375 37.188 6.98 1 93.75 68 TYR B N 1
ATOM 3206 C CA . TYR B 1 68 ? -14.391 36.188 6.578 1 93.75 68 TYR B CA 1
ATOM 3207 C C . TYR B 1 68 ? -14.594 35.781 5.121 1 93.75 68 TYR B C 1
ATOM 3209 O O . TYR B 1 68 ? -15.727 35.656 4.656 1 93.75 68 TYR B O 1
ATOM 3217 N N . HIS B 1 69 ? -13.5 35.562 4.438 1 88.81 69 HIS B N 1
ATOM 3218 C CA . HIS B 1 69 ? -13.57 34.969 3.109 1 88.81 69 HIS B CA 1
ATOM 3219 C C . HIS B 1 69 ? -13.406 33.469 3.176 1 88.81 69 HIS B C 1
ATOM 3221 O O . HIS B 1 69 ? -12.336 32.969 3.527 1 88.81 69 HIS B O 1
ATOM 3227 N N . LEU B 1 70 ? -14.508 32.781 2.822 1 85.44 70 LEU B N 1
ATOM 3228 C CA . LEU B 1 70 ? -14.469 31.344 2.879 1 85.44 70 LEU B CA 1
ATOM 3229 C C . LEU B 1 70 ? -13.914 30.766 1.582 1 85.44 70 LEU B C 1
ATOM 3231 O O . LEU B 1 70 ? -14.68 30.375 0.693 1 85.44 70 LEU B O 1
ATOM 3235 N N . ASP B 1 71 ? -12.648 30.922 1.323 1 73.06 71 ASP B N 1
ATOM 3236 C CA . ASP B 1 71 ? -12.07 30.375 0.101 1 73.06 71 ASP B CA 1
ATOM 3237 C C . ASP B 1 71 ? -11.758 28.891 0.26 1 73.06 71 ASP B C 1
ATOM 3239 O O . ASP B 1 71 ? -10.586 28.484 0.295 1 73.06 71 ASP B O 1
ATOM 3243 N N . THR B 1 72 ? -12.805 28.156 0.462 1 69.25 72 THR B N 1
ATOM 3244 C CA . THR B 1 72 ? -12.609 26.719 0.597 1 69.25 72 THR B CA 1
ATOM 3245 C C . THR B 1 72 ? -12.539 26.047 -0.773 1 69.25 72 THR B C 1
ATOM 3247 O O . THR B 1 72 ? -13.289 26.406 -1.686 1 69.25 72 THR B O 1
ATOM 3250 N N . LEU B 1 73 ? -11.586 25.203 -0.916 1 68.69 73 LEU B N 1
ATOM 3251 C CA . LEU B 1 73 ? -11.414 24.453 -2.154 1 68.69 73 LEU B CA 1
ATOM 3252 C C . LEU B 1 73 ? -12.438 23.328 -2.254 1 68.69 73 LEU B C 1
ATOM 3254 O O . LEU B 1 73 ? -12.922 22.828 -1.233 1 68.69 73 LEU B O 1
ATOM 3258 N N . PRO B 1 74 ? -12.758 23.047 -3.479 1 68.62 74 PRO B N 1
ATOM 3259 C CA . PRO B 1 74 ? -13.695 21.938 -3.68 1 68.62 74 PRO B CA 1
ATOM 3260 C C . PRO B 1 74 ? -13.234 20.641 -2.996 1 68.62 74 PRO B C 1
ATOM 3262 O O . PRO B 1 74 ? -14.062 19.844 -2.564 1 68.62 74 PRO B O 1
ATOM 3265 N N . SER B 1 75 ? -11.961 20.484 -2.826 1 73.38 75 SER B N 1
ATOM 3266 C CA . SER B 1 75 ? -11.414 19.266 -2.26 1 73.38 75 SER B CA 1
ATOM 3267 C C . SER B 1 75 ? -11.523 19.25 -0.74 1 73.38 75 SER B C 1
ATOM 3269 O O . SER B 1 75 ? -11.266 18.234 -0.098 1 73.38 75 SER B O 1
ATOM 3271 N N . GLU B 1 76 ? -12.023 20.312 -0.307 1 84.31 76 GLU B N 1
ATOM 3272 C CA . GLU B 1 76 ? -12.117 20.422 1.146 1 84.31 76 GLU B CA 1
ATOM 3273 C C . GLU B 1 76 ? -13.547 20.219 1.629 1 84.31 76 GLU B C 1
ATOM 3275 O O . GLU B 1 76 ? -14.484 20.781 1.063 1 84.31 76 GLU B O 1
ATOM 3280 N N . GLN B 1 77 ? -13.633 19.297 2.523 1 88.06 77 GLN B N 1
ATOM 3281 C CA . GLN B 1 77 ? -14.93 19.062 3.148 1 88.06 77 GLN B CA 1
ATOM 3282 C C . GLN B 1 77 ? -14.977 19.625 4.562 1 88.06 77 GLN B C 1
ATOM 3284 O O . GLN B 1 77 ? -14.109 19.328 5.387 1 88.06 77 GLN B O 1
ATOM 3289 N N . LEU B 1 78 ? -16.062 20.453 4.836 1 92.88 78 LEU B N 1
ATOM 3290 C CA . LEU B 1 78 ? -16.203 21.062 6.16 1 92.88 78 LEU B CA 1
ATOM 3291 C C . LEU B 1 78 ? -16.719 20.031 7.164 1 92.88 78 LEU B C 1
ATOM 3293 O O . LEU B 1 78 ? -17.781 19.453 6.961 1 92.88 78 LEU B O 1
ATOM 3297 N N . VAL B 1 79 ? -15.977 19.797 8.156 1 94.94 79 VAL B N 1
ATOM 3298 C CA . VAL B 1 79 ? -16.375 18.891 9.219 1 94.94 79 VAL B CA 1
ATOM 3299 C C . VAL B 1 79 ? -17.031 19.672 10.359 1 94.94 79 VAL B C 1
ATOM 3301 O O . VAL B 1 79 ? -18.094 19.312 10.836 1 94.94 79 VAL B O 1
ATOM 3304 N N . ARG B 1 80 ? -16.391 20.734 10.758 1 96.12 80 ARG B N 1
ATOM 3305 C CA . ARG B 1 80 ? -16.812 21.578 11.875 1 96.12 80 ARG B CA 1
ATOM 3306 C C . ARG B 1 80 ? -16.312 23 11.695 1 96.12 80 ARG B C 1
ATOM 3308 O O . ARG B 1 80 ? -15.32 23.25 11.016 1 96.12 80 ARG B O 1
ATOM 3315 N N . ALA B 1 81 ? -17.078 23.938 12.266 1 95.56 81 ALA B N 1
ATOM 3316 C CA . ALA B 1 81 ? -16.672 25.344 12.273 1 95.56 81 ALA B CA 1
ATOM 3317 C C . ALA B 1 81 ? -16.906 25.969 13.648 1 95.56 81 ALA B C 1
ATOM 3319 O O . ALA B 1 81 ? -17.891 25.688 14.312 1 95.56 81 ALA B O 1
ATOM 3320 N N . SER B 1 82 ? -15.961 26.781 14.031 1 96.12 82 SER B N 1
ATOM 3321 C CA . SER B 1 82 ? -16.078 27.438 15.336 1 96.12 82 SER B CA 1
ATOM 3322 C C . SER B 1 82 ? -15.711 28.922 15.242 1 96.12 82 SER B C 1
ATOM 3324 O O . SER B 1 82 ? -14.828 29.297 14.469 1 96.12 82 SER B O 1
ATOM 3326 N N . PHE B 1 83 ? -16.469 29.672 15.953 1 96.5 83 PHE B N 1
ATOM 3327 C CA . PHE B 1 83 ? -16.141 31.078 16.188 1 96.5 83 PHE B CA 1
ATOM 3328 C C . PHE B 1 83 ? -15.25 31.219 17.422 1 96.5 83 PHE B C 1
ATOM 3330 O O . PHE B 1 83 ? -15.648 30.844 18.531 1 96.5 83 PHE B O 1
ATOM 3337 N N . VAL B 1 84 ? -14.039 31.781 17.234 1 97.31 84 VAL B N 1
ATOM 3338 C CA . VAL B 1 84 ? -13.055 31.797 18.328 1 97.31 84 VAL B CA 1
ATOM 3339 C C . VAL B 1 84 ? -13.023 33.188 18.969 1 97.31 84 VAL B C 1
ATOM 3341 O O . VAL B 1 84 ? -12.688 34.188 18.312 1 97.31 84 VAL B O 1
ATOM 3344 N N . HIS B 1 85 ? -13.352 33.219 20.219 1 96.38 85 HIS B N 1
ATOM 3345 C CA . HIS B 1 85 ? -13.266 34.406 21.031 1 96.38 85 HIS B CA 1
ATOM 3346 C C . HIS B 1 85 ? -11.898 34.531 21.688 1 96.38 85 HIS B C 1
ATOM 3348 O O . HIS B 1 85 ? -11.469 33.625 22.406 1 96.38 85 HIS B O 1
ATOM 3354 N N . LEU B 1 86 ? -11.289 35.656 21.469 1 95.5 86 LEU B N 1
ATOM 3355 C CA . LEU B 1 86 ? -9.906 35.781 21.906 1 95.5 86 LEU B CA 1
ATOM 3356 C C . LEU B 1 86 ? -9.758 36.969 22.875 1 95.5 86 LEU B C 1
ATOM 3358 O O . LEU B 1 86 ? -10.32 38.031 22.656 1 95.5 86 LEU B O 1
ATOM 3362 N N . ARG B 1 87 ? -8.992 36.688 23.938 1 92.31 87 ARG B N 1
ATOM 3363 C CA . ARG B 1 87 ? -8.617 37.75 24.844 1 92.31 87 ARG B CA 1
ATOM 3364 C C . ARG B 1 87 ? -7.348 38.469 24.375 1 92.31 87 ARG B C 1
ATOM 3366 O O . ARG B 1 87 ? -6.477 37.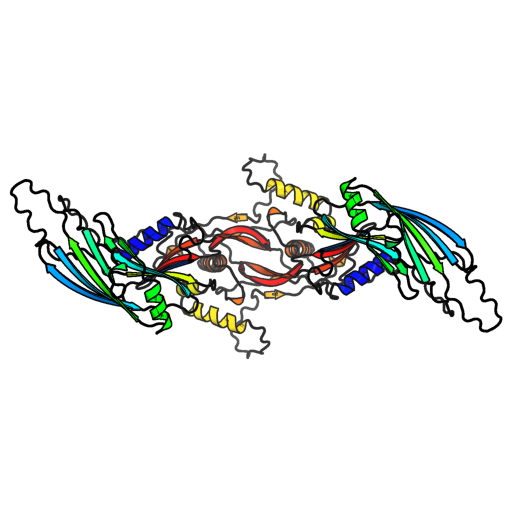844 23.766 1 92.31 87 ARG B O 1
ATOM 3373 N N . SER B 1 88 ? -7.27 39.75 24.641 1 87.25 88 SER B N 1
ATOM 3374 C CA . SER B 1 88 ? -6.059 40.5 24.281 1 87.25 88 SER B CA 1
ATOM 3375 C C . SER B 1 88 ? -4.879 40.062 25.156 1 87.25 88 SER B C 1
ATOM 3377 O O . SER B 1 88 ? -5.051 39.719 26.328 1 87.25 88 SER B O 1
ATOM 3379 N N . ALA B 1 89 ? -3.688 39.875 24.469 1 77.44 89 ALA B N 1
ATOM 3380 C CA . ALA B 1 89 ? -2.482 39.5 25.203 1 77.44 89 ALA B CA 1
ATOM 3381 C C . ALA B 1 89 ? -2.172 40.531 26.281 1 77.44 89 ALA B C 1
ATOM 3383 O O .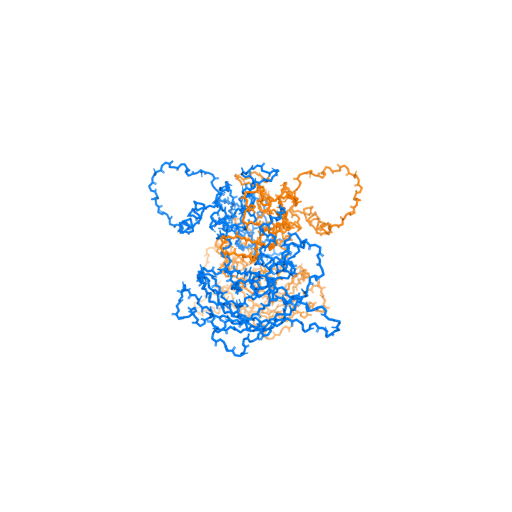 ALA B 1 89 ? -2.385 41.75 26.078 1 77.44 89 ALA B O 1
ATOM 3384 N N . PRO B 1 90 ? -1.82 39.875 27.516 1 65.94 90 PRO B N 1
ATOM 3385 C CA . PRO B 1 90 ? -1.477 40.875 28.547 1 65.94 90 PRO B CA 1
ATOM 3386 C C . PRO B 1 90 ? -0.304 41.75 28.141 1 65.94 90 PRO B C 1
ATOM 3388 O O . PRO B 1 90 ? 0.609 41.312 27.453 1 65.94 90 PRO B O 1
ATOM 3391 N N . ALA B 1 91 ? -0.452 42.938 27.953 1 58.16 91 ALA B N 1
ATOM 3392 C CA . ALA B 1 91 ? 0.669 43.844 27.719 1 58.16 91 ALA B CA 1
ATOM 3393 C C . ALA B 1 91 ? 1.861 43.469 28.594 1 58.16 91 ALA B C 1
ATOM 3395 O O . ALA B 1 91 ? 1.689 42.969 29.703 1 58.16 91 ALA B O 1
ATOM 3396 N N . PRO B 1 92 ? 3.141 43.125 27.922 1 51.09 92 PRO B N 1
ATOM 3397 C CA . PRO B 1 92 ? 4.277 42.906 28.812 1 51.09 92 PRO B CA 1
ATOM 3398 C C . PRO B 1 92 ? 4.164 43.656 30.125 1 51.09 92 PRO B C 1
ATOM 3400 O O . PRO B 1 92 ? 3.695 44.812 30.125 1 51.09 92 PRO B O 1
ATOM 3403 N N . PHE B 1 93 ? 4.191 42.906 31.203 1 44.44 93 PHE B N 1
ATOM 3404 C CA . PHE B 1 93 ? 4.102 43.469 32.562 1 44.44 93 PHE B CA 1
ATOM 3405 C C . PHE B 1 93 ? 5.117 44.562 32.781 1 44.44 93 PHE B C 1
ATOM 3407 O O . PHE B 1 93 ? 6.328 44.344 32.75 1 44.44 93 PHE B O 1
ATOM 3414 N N . ASN B 1 94 ? 5.215 45.688 32.562 1 39.84 94 ASN B N 1
ATOM 3415 C CA . ASN B 1 94 ? 5.66 46.344 33.781 1 39.84 94 ASN B CA 1
ATOM 3416 C C . ASN B 1 94 ? 5.039 45.688 35.031 1 39.84 94 ASN B C 1
ATOM 3418 O O . ASN B 1 94 ? 3.957 45.094 34.938 1 39.84 94 ASN B O 1
ATOM 3422 N N . SER B 1 95 ? 5.719 45.406 36.281 1 38.34 95 SER B N 1
ATOM 3423 C CA . SER B 1 95 ? 5.57 44.75 37.562 1 38.34 95 SER B CA 1
ATOM 3424 C C . SER B 1 95 ? 4.125 44.781 38.062 1 38.34 95 SER B C 1
ATOM 3426 O O . SER B 1 95 ? 3.793 44.188 39.094 1 38.34 95 SER B O 1
ATOM 3428 N N . SER B 1 96 ? 3.441 45.969 38.156 1 40.97 96 SER B N 1
ATOM 3429 C CA . SER B 1 96 ? 2.615 46.094 39.375 1 40.97 96 SER B CA 1
ATOM 3430 C C . SER B 1 96 ? 1.483 45.094 39.375 1 40.97 96 SER B C 1
ATOM 3432 O O . SER B 1 96 ? 1.193 44.469 38.344 1 40.97 96 SER B O 1
ATOM 3434 N N . GLN B 1 97 ? 0.562 45 40.5 1 46.03 97 GLN B N 1
ATOM 3435 C CA . GLN B 1 97 ? -0.549 44.312 41.125 1 46.03 97 GLN B CA 1
ATOM 3436 C C . GLN B 1 97 ? -1.709 44.094 40.156 1 46.03 97 GLN B C 1
ATOM 3438 O O . GLN B 1 97 ? -2.67 44.875 40.188 1 46.03 97 GLN B O 1
ATOM 3443 N N . GLY B 1 98 ? -1.624 43.938 38.906 1 51.91 98 GLY B N 1
ATOM 3444 C CA . GLY B 1 98 ? -2.605 44.156 37.844 1 51.91 98 GLY B CA 1
ATOM 3445 C C . GLY B 1 98 ? -3.857 43.312 38.031 1 51.91 98 GLY B C 1
ATOM 3446 O O . GLY B 1 98 ? -3.797 42.219 38.594 1 51.91 98 GLY B O 1
ATOM 3447 N N . ALA B 1 99 ? -5.047 43.812 38.125 1 62.31 99 ALA B N 1
ATOM 3448 C CA . ALA B 1 99 ? -6.387 43.25 38.281 1 62.31 99 ALA B CA 1
ATOM 3449 C C . ALA B 1 99 ? -6.637 42.125 37.25 1 62.31 99 ALA B C 1
ATOM 3451 O O . ALA B 1 99 ? -6.141 42.188 36.125 1 62.31 99 ALA B O 1
ATOM 3452 N N . PRO B 1 100 ? -7.062 40.969 37.812 1 74.81 100 PRO B N 1
ATOM 3453 C CA . PRO B 1 100 ? -7.441 39.906 36.906 1 74.81 100 PRO B CA 1
ATOM 3454 C C . PRO B 1 100 ? -8.312 40.375 35.75 1 74.81 100 PRO B C 1
ATOM 3456 O O . PRO B 1 100 ? -9.078 41.312 35.906 1 74.81 100 PRO B O 1
ATOM 3459 N N . PRO B 1 101 ? -8.07 39.812 34.625 1 82.38 101 PRO B N 1
ATOM 3460 C CA . PRO B 1 101 ? -8.922 40.188 33.5 1 82.38 101 PRO B CA 1
ATOM 3461 C C . PRO B 1 101 ? -10.406 39.969 33.781 1 82.38 101 PRO B C 1
ATOM 3463 O O . PRO B 1 101 ? -10.773 39.156 34.625 1 82.38 101 PRO B O 1
ATOM 3466 N N . PRO B 1 102 ? -11.234 40.688 33.125 1 87.44 102 PRO B N 1
ATOM 3467 C CA . PRO B 1 102 ? -12.672 40.594 33.375 1 87.44 102 PRO B CA 1
ATOM 3468 C C . PRO B 1 102 ? -13.289 39.312 32.812 1 87.44 102 PRO B C 1
ATOM 3470 O O . PRO B 1 102 ? -12.719 38.688 31.906 1 87.44 102 PRO B O 1
ATOM 3473 N N . ARG B 1 103 ? -14.352 38.938 33.469 1 92.12 103 ARG B N 1
ATOM 3474 C CA . ARG B 1 103 ? -15.203 37.875 32.906 1 92.12 103 ARG B CA 1
ATOM 3475 C C . ARG B 1 103 ? -16.047 38.406 31.75 1 92.12 103 ARG B C 1
ATOM 3477 O O . ARG B 1 103 ? -16.719 39.438 31.891 1 92.12 103 ARG B O 1
ATOM 3484 N N . CYS B 1 104 ? -15.961 37.719 30.625 1 93.12 104 CYS B N 1
ATOM 3485 C CA . CYS B 1 104 ? -16.688 38.219 29.469 1 93.12 104 CYS B CA 1
ATOM 3486 C C . CYS B 1 104 ? -17.703 37.219 28.969 1 93.12 104 CYS B C 1
ATOM 3488 O O . CYS B 1 104 ? -17.406 36 28.891 1 93.12 104 CYS B O 1
ATOM 3490 N N . ARG B 1 105 ? -18.938 37.656 28.734 1 93.12 105 ARG B N 1
ATOM 3491 C CA . ARG B 1 105 ? -19.969 36.844 28.078 1 93.12 105 ARG B CA 1
ATOM 3492 C C . ARG B 1 105 ? -20.125 37.25 26.609 1 93.12 105 ARG B C 1
ATOM 3494 O O . ARG B 1 105 ? -20.188 38.438 26.281 1 93.12 105 ARG B O 1
ATOM 3501 N N . ALA B 1 106 ? -20.125 36.25 25.797 1 94.06 106 ALA B N 1
ATOM 3502 C CA . ALA B 1 106 ? -20.156 36.5 24.375 1 94.06 106 ALA B CA 1
ATOM 3503 C C . ALA B 1 106 ? -21.344 35.812 23.703 1 94.06 106 ALA B C 1
ATOM 3505 O O . ALA B 1 106 ? -21.719 34.719 24.078 1 94.06 106 ALA B O 1
ATOM 3506 N N . ARG B 1 107 ? -21.938 36.5 22.734 1 93.19 107 ARG B N 1
ATOM 3507 C CA . ARG B 1 107 ? -23 35.969 21.891 1 93.19 107 ARG B CA 1
ATOM 3508 C C . ARG B 1 107 ? -22.734 36.25 20.422 1 93.19 107 ARG B C 1
ATOM 3510 O O . ARG B 1 107 ? -22.266 37.344 20.078 1 93.19 107 ARG B O 1
ATOM 3517 N N . VAL B 1 108 ? -22.906 35.25 19.625 1 92.81 108 VAL B N 1
ATOM 3518 C CA . VAL B 1 108 ? -22.703 35.406 18.203 1 92.81 108 VAL B CA 1
ATOM 3519 C C . VAL B 1 108 ? -24.047 35.5 17.484 1 92.81 108 VAL B C 1
ATOM 3521 O O . VAL B 1 108 ? -24.906 34.625 17.641 1 92.81 108 VAL B O 1
ATOM 3524 N N . ALA B 1 109 ? -24.203 36.594 16.828 1 78.44 109 ALA B N 1
ATOM 3525 C CA . ALA B 1 109 ? -25.406 36.719 16.016 1 78.44 109 ALA B CA 1
ATOM 3526 C C . ALA B 1 109 ? -25.25 36 14.68 1 78.44 109 ALA B C 1
ATOM 3528 O O . ALA B 1 109 ? -24.141 35.938 14.125 1 78.44 109 ALA B O 1
ATOM 3529 N N . PRO B 1 110 ? -26.328 35.188 14.117 1 73.12 110 PRO B N 1
ATOM 3530 C CA . PRO B 1 110 ? -27.766 35.031 14.336 1 73.12 110 PRO B CA 1
ATOM 3531 C C . PRO B 1 110 ? -28.094 33.812 15.219 1 73.12 110 PRO B C 1
ATOM 3533 O O . PRO B 1 110 ? -29.281 33.562 15.469 1 73.12 110 PRO B O 1
ATOM 3536 N N . LEU B 1 111 ? -27.031 33.062 15.773 1 81 111 LEU B N 1
ATOM 3537 C CA . LEU B 1 111 ? -27.344 31.859 16.516 1 81 111 LEU B CA 1
ATOM 3538 C C . LEU B 1 111 ? -28.156 32.156 17.766 1 81 111 LEU B C 1
ATOM 3540 O O . LEU B 1 111 ? -28.781 31.281 18.344 1 81 111 LEU B O 1
ATOM 3544 N N . GLY B 1 112 ? -28.25 33.344 18.125 1 75.56 112 GLY B N 1
ATOM 3545 C CA . GLY B 1 112 ? -29.078 33.75 19.25 1 75.56 112 GLY B CA 1
ATOM 3546 C C . GLY B 1 112 ? -28.516 33.312 20.594 1 75.56 112 GLY B C 1
ATOM 3547 O O . GLY B 1 112 ? -27.312 33.344 20.812 1 75.56 112 GLY B O 1
ATOM 3548 N N . ARG B 1 113 ? -29.328 32.875 21.562 1 77.56 113 ARG B N 1
ATOM 3549 C CA . ARG B 1 113 ? -28.969 32.562 22.953 1 77.56 113 ARG B CA 1
ATOM 3550 C C . ARG B 1 113 ? -28.203 31.266 23.062 1 77.56 113 ARG B C 1
ATOM 3552 O O . ARG B 1 113 ? -27.453 31.047 24 1 77.56 113 ARG B O 1
ATOM 3559 N N . GLU B 1 114 ? -28.391 30.469 22.094 1 79.88 114 GLU B N 1
ATOM 3560 C CA . GLU B 1 114 ? -27.75 29.156 22.094 1 79.88 114 GLU B CA 1
ATOM 3561 C C . GLU B 1 114 ? -26.234 29.281 21.922 1 79.88 114 GLU B C 1
ATOM 3563 O O . GLU B 1 114 ? -25.484 28.359 22.234 1 79.88 114 GLU B O 1
ATOM 3568 N N . SER B 1 115 ? -25.875 30.516 21.5 1 82.75 115 SER B N 1
ATOM 3569 C CA . SER B 1 115 ? -24.453 30.703 21.219 1 82.75 115 SER B CA 1
ATOM 3570 C C . SER B 1 115 ? -23.719 31.297 22.406 1 82.75 115 SER B C 1
ATOM 3572 O O . SER B 1 115 ? -22.5 31.516 22.344 1 82.75 115 SER B O 1
ATOM 3574 N N . LEU B 1 116 ? -24.406 31.5 23.5 1 87.69 116 LEU B N 1
ATOM 3575 C CA . LEU B 1 116 ? -23.812 32.188 24.641 1 87.69 116 LEU B CA 1
ATOM 3576 C C . LEU B 1 116 ? -22.641 31.391 25.203 1 87.69 116 LEU B C 1
ATOM 3578 O O . LEU B 1 116 ? -22.781 30.188 25.469 1 87.69 116 LEU B O 1
ATOM 3582 N N . VAL B 1 117 ? -21.484 32.094 25.25 1 93.88 117 VAL B N 1
ATOM 3583 C CA . VAL B 1 117 ? -20.312 31.469 25.859 1 93.88 117 VAL B CA 1
ATOM 3584 C C . VAL B 1 117 ? -19.656 32.438 26.828 1 93.88 117 VAL B C 1
ATOM 3586 O O . VAL B 1 117 ? -19.922 33.656 26.766 1 93.88 117 VAL B O 1
ATOM 3589 N N . VAL B 1 118 ? -18.891 31.906 27.75 1 94.38 118 VAL B N 1
ATOM 3590 C CA . VAL B 1 118 ? -18.234 32.719 28.766 1 94.38 118 VAL B CA 1
ATOM 3591 C C . VAL B 1 118 ? -16.719 32.594 28.641 1 94.38 118 VAL B C 1
ATOM 3593 O O . VAL B 1 118 ? -16.203 31.469 28.531 1 94.38 118 VAL B O 1
ATOM 3596 N N . LEU B 1 119 ? -16.125 33.719 28.562 1 94.06 119 LEU B N 1
ATOM 3597 C CA . LEU B 1 119 ? -14.672 33.781 28.656 1 94.06 119 LEU B CA 1
ATOM 3598 C C . LEU B 1 119 ? -14.227 34.125 30.062 1 94.06 119 LEU B C 1
ATOM 3600 O O . LEU B 1 119 ? -14.266 35.281 30.469 1 94.06 119 LEU B O 1
ATOM 3604 N N . GLU B 1 120 ? -13.789 33.094 30.797 1 92.62 120 GLU B N 1
ATOM 3605 C CA . GLU B 1 120 ? -13.352 33.25 32.188 1 92.62 120 GLU B CA 1
ATOM 3606 C C . GLU B 1 120 ? -12.031 34.031 32.25 1 92.62 120 GLU B C 1
ATOM 3608 O O . GLU B 1 120 ? -11.25 34 31.281 1 92.62 120 GLU B O 1
ATOM 3613 N N . PRO B 1 121 ? -11.75 34.625 33.344 1 87.88 121 PRO B N 1
ATOM 3614 C CA . PRO B 1 121 ? -10.547 35.438 33.469 1 87.88 121 PRO B CA 1
ATOM 3615 C C . PRO B 1 121 ? -9.266 34.656 33.156 1 87.88 121 PRO B C 1
ATOM 3617 O O . PRO B 1 121 ? -8.32 35.219 32.625 1 87.88 121 PRO B O 1
ATOM 3620 N N . HIS B 1 122 ? -9.305 33.344 33.406 1 89.12 122 HIS B N 1
ATOM 3621 C CA . HIS B 1 122 ? -8.086 32.562 33.219 1 89.12 122 HIS B CA 1
ATOM 3622 C C . HIS B 1 122 ? -7.984 32.062 31.781 1 89.12 122 HIS B C 1
ATOM 3624 O O . HIS B 1 122 ? -6.941 31.531 31.391 1 89.12 122 HIS B O 1
ATOM 3630 N N . GLN B 1 123 ? -9.078 32.188 31.078 1 92.38 123 GLN B N 1
ATOM 3631 C CA . GLN B 1 123 ? -9.117 31.672 29.734 1 92.38 123 GLN B CA 1
ATOM 3632 C C . GLN B 1 123 ? -8.633 32.719 28.719 1 92.38 123 GLN B C 1
ATOM 3634 O O . GLN B 1 123 ? -9.023 33.875 28.781 1 92.38 123 GLN B O 1
ATOM 3639 N N . ARG B 1 124 ? -7.805 32.25 27.859 1 93.19 124 ARG B N 1
ATOM 3640 C CA . ARG B 1 124 ? -7.305 33.156 26.812 1 93.19 124 ARG B CA 1
ATOM 3641 C C . ARG B 1 124 ? -8.219 33.125 25.594 1 93.19 124 ARG B C 1
ATOM 3643 O O . ARG B 1 124 ? -8.203 34.062 24.781 1 93.19 124 ARG B O 1
ATOM 3650 N N . TRP B 1 125 ? -8.953 32.094 25.438 1 95.88 125 TRP B N 1
ATOM 3651 C CA . TRP B 1 125 ? -9.852 31.938 24.297 1 95.88 125 TRP B CA 1
ATOM 3652 C C . TRP B 1 125 ? -11 30.984 24.641 1 95.88 125 TRP B C 1
ATOM 3654 O O . TRP B 1 125 ? -10.945 30.266 25.641 1 95.88 125 TRP B O 1
ATOM 3664 N N . THR B 1 126 ? -12.031 31.016 23.938 1 95.5 126 THR B N 1
ATOM 3665 C CA . THR B 1 126 ? -13.148 30.094 23.953 1 95.5 126 THR B CA 1
ATOM 3666 C C . THR B 1 126 ? -13.805 30 22.594 1 95.5 126 THR B C 1
ATOM 3668 O O . THR B 1 126 ? -13.523 30.812 21.703 1 95.5 126 THR B O 1
ATOM 3671 N N . GLU B 1 127 ? -14.523 28.906 22.391 1 95.81 127 GLU B N 1
ATOM 3672 C CA . GLU B 1 127 ? -15.07 28.656 21.062 1 95.81 127 GLU B CA 1
ATOM 3673 C C . GLU B 1 127 ? -16.594 28.547 21.109 1 95.81 127 GLU B C 1
ATOM 3675 O O . GLU B 1 127 ? -17.172 28.094 22.094 1 95.81 127 GLU B O 1
ATOM 3680 N N . THR B 1 128 ? -17.219 29.047 20.062 1 95.44 128 THR B N 1
ATOM 3681 C CA . THR B 1 128 ? -18.641 28.812 19.812 1 95.44 128 THR B CA 1
ATOM 3682 C C . THR B 1 128 ? -18.828 28.016 18.531 1 95.44 128 THR B C 1
ATOM 3684 O O . THR B 1 128 ? -18.328 28.391 17.469 1 95.44 128 THR B O 1
ATOM 3687 N N . ASP B 1 129 ? -19.547 26.906 18.656 1 94.62 129 ASP B N 1
ATOM 3688 C CA . ASP B 1 129 ? -19.812 26.078 17.469 1 94.62 129 ASP B CA 1
ATOM 3689 C C . ASP B 1 129 ? -20.781 26.781 16.531 1 94.62 129 ASP B C 1
ATOM 3691 O O . ASP B 1 129 ? -21.906 27.109 16.906 1 94.62 129 ASP B O 1
ATOM 3695 N N . ILE B 1 130 ? -20.344 27 15.336 1 94.31 130 ILE B N 1
ATOM 3696 C CA . ILE B 1 130 ? -21.219 27.656 14.359 1 94.31 130 ILE B CA 1
ATOM 3697 C C . ILE B 1 130 ? -21.281 26.812 13.086 1 94.31 130 ILE B C 1
ATOM 3699 O O . ILE B 1 130 ? -21.375 27.359 11.984 1 94.31 130 ILE B O 1
ATOM 3703 N N . THR B 1 131 ? -21.078 25.5 13.125 1 93.62 131 THR B N 1
ATOM 3704 C CA . THR B 1 131 ? -21.016 24.578 12 1 93.62 131 THR B CA 1
ATOM 3705 C C . THR B 1 131 ? -22.266 24.688 11.133 1 93.62 131 THR B C 1
ATOM 3707 O O . THR B 1 131 ? -22.172 24.812 9.906 1 93.62 131 THR B O 1
ATOM 3710 N N . ALA B 1 132 ? -23.406 24.672 11.742 1 91.12 132 ALA B N 1
ATOM 3711 C CA . ALA B 1 132 ? -24.672 24.703 11.008 1 91.12 132 ALA B CA 1
ATOM 3712 C C . ALA B 1 132 ? -24.781 26 10.195 1 91.12 132 ALA B C 1
ATOM 3714 O O . ALA B 1 132 ? -25.234 25.969 9.047 1 91.12 132 ALA B O 1
ATOM 3715 N N . HIS B 1 133 ? -24.375 27.062 10.812 1 90.56 133 HIS B N 1
ATOM 3716 C CA . HIS B 1 133 ? -24.484 28.344 10.133 1 90.56 133 HIS B CA 1
ATOM 3717 C C . HIS B 1 133 ? -23.562 28.406 8.922 1 90.56 133 HIS B C 1
ATOM 3719 O O . HIS B 1 133 ? -23.953 28.891 7.859 1 90.56 133 HIS B O 1
ATOM 3725 N N . VAL B 1 134 ? -22.344 27.984 9.125 1 91.06 134 VAL B N 1
ATOM 3726 C CA . VAL B 1 134 ? -21.375 28.016 8.039 1 91.06 134 VAL B CA 1
ATOM 3727 C C . VAL B 1 134 ? -21.828 27.078 6.914 1 91.06 134 VAL B C 1
ATOM 3729 O O . VAL B 1 134 ? -21.719 27.422 5.734 1 91.06 134 VAL B O 1
ATOM 3732 N N . ARG B 1 135 ? -22.312 25.922 7.203 1 89.44 135 ARG B N 1
ATOM 3733 C CA . ARG B 1 135 ? -22.797 24.984 6.207 1 89.44 135 ARG B CA 1
ATOM 3734 C C . ARG B 1 135 ? -23.938 25.578 5.387 1 89.44 135 ARG B C 1
ATOM 3736 O O . ARG B 1 135 ? -23.984 25.438 4.164 1 89.44 135 ARG B O 1
ATOM 3743 N N . GLN B 1 136 ? -24.812 26.172 6.09 1 86.31 136 GLN B N 1
ATOM 3744 C CA . GLN B 1 136 ? -25.953 26.797 5.426 1 86.31 136 GLN B CA 1
ATOM 3745 C C . GLN B 1 136 ? -25.484 27.891 4.461 1 86.31 136 GLN B C 1
ATOM 3747 O O . GLN B 1 136 ? -26.016 28 3.352 1 86.31 136 GLN B O 1
ATOM 3752 N N . ARG B 1 137 ? -24.562 28.609 4.918 1 84.38 137 ARG B N 1
ATOM 3753 C CA . ARG B 1 137 ? -24.047 29.688 4.078 1 84.38 137 ARG B CA 1
ATOM 3754 C C . ARG B 1 137 ? -23.344 29.125 2.848 1 84.38 137 ARG B C 1
ATOM 3756 O O . ARG B 1 137 ? -23.422 29.703 1.761 1 84.38 137 ARG B O 1
ATOM 3763 N N . GLN B 1 138 ? -22.578 28.109 3.033 1 83.06 138 GLN B N 1
ATOM 3764 C CA . GLN B 1 138 ? -21.859 27.484 1.925 1 83.06 138 GLN B CA 1
ATOM 3765 C C . GLN B 1 138 ? -22.828 26.938 0.887 1 83.06 138 GLN B C 1
ATOM 3767 O O . GLN B 1 138 ? -22.547 26.953 -0.312 1 83.06 138 GLN B O 1
ATOM 3772 N N . ASP B 1 139 ? -23.875 26.438 1.344 1 79.19 139 ASP B N 1
ATOM 3773 C CA . ASP B 1 139 ? -24.906 25.891 0.447 1 79.19 139 ASP B CA 1
ATOM 3774 C C . ASP B 1 139 ? -25.562 27.016 -0.358 1 79.19 139 ASP B C 1
ATOM 3776 O O . ASP B 1 139 ? -25.891 26.828 -1.534 1 79.19 139 ASP B O 1
ATOM 3780 N N . GLN B 1 140 ? -25.75 28.109 0.236 1 78.69 140 GLN B N 1
ATOM 3781 C CA . GLN B 1 140 ? -26.469 29.219 -0.395 1 78.69 140 GLN B CA 1
ATOM 3782 C C . GLN B 1 140 ? -25.562 30 -1.334 1 78.69 140 GLN B C 1
ATOM 3784 O O . GLN B 1 140 ? -25.984 30.391 -2.426 1 78.69 140 GLN B O 1
ATOM 3789 N N . SER B 1 141 ? -24.312 30.219 -0.93 1 75.75 141 SER B N 1
ATOM 3790 C CA . SER B 1 141 ? -23.359 31 -1.714 1 75.75 141 SER B CA 1
ATOM 3791 C C . SER B 1 141 ? -21.938 30.438 -1.564 1 75.75 141 SER B C 1
ATOM 3793 O O . SER B 1 141 ? -21.156 30.938 -0.756 1 75.75 141 SER B O 1
ATOM 3795 N N . PRO B 1 142 ? -21.703 29.516 -2.428 1 69.75 142 PRO B N 1
ATOM 3796 C CA . PRO B 1 142 ? -20.359 28.953 -2.332 1 69.75 142 PRO B CA 1
ATOM 3797 C C . PRO B 1 142 ? -19.266 29.984 -2.611 1 69.75 142 PRO B C 1
ATOM 3799 O O . PRO B 1 142 ? -19.375 30.766 -3.559 1 69.75 142 PRO B O 1
ATOM 3802 N N . GLY B 1 143 ? -18.281 30.078 -1.76 1 68.25 143 GLY B N 1
ATOM 3803 C CA . GLY B 1 143 ? -17.109 30.922 -1.936 1 68.25 143 GLY B CA 1
ATOM 3804 C C . GLY B 1 143 ? -17.359 32.375 -1.527 1 68.25 143 GLY B C 1
ATOM 3805 O O . GLY B 1 143 ? -16.516 33.219 -1.771 1 68.25 143 GLY B O 1
ATOM 3806 N N . GLY B 1 144 ? -18.391 32.625 -0.895 1 76.25 144 GLY B N 1
ATOM 3807 C CA . GLY B 1 144 ? -18.672 34 -0.552 1 76.25 144 GLY B CA 1
ATOM 3808 C C . GLY B 1 144 ? -18.156 34.406 0.817 1 76.25 144 GLY B C 1
ATOM 3809 O O . GLY B 1 144 ? -17.438 33.625 1.463 1 76.25 144 GLY B O 1
ATOM 3810 N N . ALA B 1 145 ? -18.359 35.656 1.105 1 87 145 ALA B N 1
ATOM 3811 C CA . ALA B 1 145 ? -17.953 36.219 2.391 1 87 145 ALA B CA 1
ATOM 3812 C C . ALA B 1 145 ? -18.969 35.875 3.482 1 87 145 ALA B C 1
ATOM 3814 O O . ALA B 1 145 ? -20.172 35.844 3.225 1 87 145 ALA B O 1
ATOM 3815 N N . LEU B 1 146 ? -18.5 35.469 4.578 1 91.12 146 LEU B N 1
ATOM 3816 C CA . LEU B 1 146 ? -19.312 35.25 5.766 1 91.12 146 LEU B CA 1
ATOM 3817 C C . LEU B 1 146 ? -19.188 36.406 6.734 1 91.12 146 LEU B C 1
ATOM 3819 O O . LEU B 1 146 ? -18.094 36.781 7.152 1 91.12 146 LEU B O 1
ATOM 3823 N N . THR B 1 147 ? -20.328 37.031 6.988 1 91.94 147 THR B N 1
ATOM 3824 C CA . THR B 1 147 ? -20.344 38.125 7.941 1 91.94 147 THR B CA 1
ATOM 3825 C C . THR B 1 147 ? -20.969 37.688 9.258 1 91.94 147 THR B C 1
ATOM 3827 O O . THR B 1 147 ? -22.062 37.125 9.273 1 91.94 147 THR B O 1
ATOM 3830 N N . LEU B 1 148 ? -20.266 37.938 10.32 1 93.19 148 LEU B N 1
ATOM 3831 C CA . LEU B 1 148 ? -20.766 37.625 11.648 1 93.19 148 LEU B CA 1
ATOM 3832 C C . LEU B 1 148 ? -20.672 38.812 12.578 1 93.19 148 LEU B C 1
ATOM 3834 O O . LEU B 1 148 ? -19.844 39.719 12.367 1 93.19 148 LEU B O 1
ATOM 3838 N N . THR B 1 149 ? -21.609 38.938 13.508 1 94.12 149 THR B N 1
ATOM 3839 C CA . THR B 1 149 ? -21.562 39.938 14.562 1 94.12 149 THR B CA 1
ATOM 3840 C C . THR B 1 149 ? -21.531 39.281 15.938 1 94.12 149 THR B C 1
ATOM 3842 O O . THR B 1 149 ? -22.203 38.25 16.172 1 94.12 149 THR B O 1
ATOM 3845 N N . ALA B 1 150 ? -20.703 39.75 16.781 1 94.31 150 ALA B N 1
ATOM 3846 C CA . ALA B 1 150 ? -20.594 39.25 18.141 1 94.31 150 ALA B CA 1
ATOM 3847 C C . ALA B 1 150 ? -20.688 40.344 19.172 1 94.31 150 ALA B C 1
ATOM 3849 O O . ALA B 1 150 ? -20.156 41.438 18.969 1 94.31 150 ALA B O 1
ATOM 3850 N N . GLN B 1 151 ? -21.422 40.062 20.156 1 92.94 151 GLN B N 1
ATOM 3851 C CA . GLN B 1 151 ? -21.562 41 21.281 1 92.94 151 GLN B CA 1
ATOM 3852 C C . GLN B 1 151 ? -20.906 40.438 22.547 1 92.94 151 GLN B C 1
ATOM 3854 O O . GLN B 1 151 ? -21.047 39.25 22.859 1 92.94 151 GLN B O 1
ATOM 3859 N N . TYR B 1 152 ? -20.125 41.344 23.188 1 92.62 152 TYR B N 1
ATOM 3860 C CA . TYR B 1 152 ? -19.453 40.938 24.422 1 92.62 152 TYR B CA 1
ATOM 3861 C C . TYR B 1 152 ? -19.844 41.844 25.578 1 92.62 152 TYR B C 1
ATOM 3863 O O . TYR B 1 152 ? -19.984 43.062 25.391 1 92.62 152 TYR B O 1
ATOM 3871 N N . ARG B 1 153 ? -20.094 41.25 26.641 1 91.19 153 ARG B N 1
ATOM 3872 C CA . ARG B 1 153 ? -20.25 41.969 27.906 1 91.19 153 ARG B CA 1
ATOM 3873 C C . ARG B 1 153 ? -19.219 41.5 28.922 1 91.19 153 ARG B C 1
ATOM 3875 O O . ARG B 1 153 ? -19.25 40.375 29.391 1 91.19 153 ARG B O 1
ATOM 3882 N N . CYS B 1 154 ? -18.312 42.438 29.25 1 90.5 154 CYS B N 1
ATOM 3883 C CA . CYS B 1 154 ? -17.234 42.094 30.172 1 90.5 154 CYS B CA 1
ATOM 3884 C C . CYS B 1 154 ? -17.406 42.812 31.5 1 90.5 154 CYS B C 1
ATOM 3886 O O . CYS B 1 154 ? -17.562 44.031 31.531 1 90.5 154 CYS B O 1
ATOM 3888 N N . THR B 1 155 ? -17.391 42 32.531 1 86.94 155 THR B N 1
ATOM 3889 C CA . THR B 1 155 ? -17.594 42.562 33.875 1 86.94 155 THR B CA 1
ATOM 3890 C C . THR B 1 155 ? -16.328 42.375 34.719 1 86.94 155 THR B C 1
ATOM 3892 O O . THR B 1 155 ? -15.766 41.281 34.781 1 86.94 155 THR B O 1
ATOM 3895 N N . ALA B 1 156 ? -15.812 43.469 35.312 1 77.25 156 ALA B N 1
ATOM 3896 C CA . ALA B 1 156 ? -14.641 43.438 36.156 1 77.25 156 ALA B CA 1
ATOM 3897 C C . ALA B 1 156 ? -14.969 42.719 37.5 1 77.25 156 ALA B C 1
ATOM 3899 O O . ALA B 1 156 ? -16.109 42.812 37.969 1 77.25 156 ALA B O 1
ATOM 3900 N N . PRO B 1 157 ? -14.039 41.781 37.938 1 69.88 157 PRO B N 1
ATOM 3901 C CA . PRO B 1 157 ? -14.32 41.156 39.219 1 69.88 157 PRO B CA 1
ATOM 3902 C C . PRO B 1 157 ? -14.594 42.188 40.312 1 69.88 157 PRO B C 1
ATOM 3904 O O . PRO B 1 157 ? -14.062 43.312 40.281 1 69.88 157 PRO B O 1
ATOM 3907 N N . MET B 1 158 ? -15.758 42.094 40.875 1 56.34 158 MET B N 1
ATOM 3908 C CA . MET B 1 158 ? -16.078 42.938 42 1 56.34 158 MET B CA 1
ATOM 3909 C C . MET B 1 158 ? -14.93 43 43 1 56.34 158 MET B C 1
ATOM 3911 O O . MET B 1 158 ? -14.43 41.969 43.438 1 56.34 158 MET B O 1
ATOM 3915 N N . ALA B 1 159 ? -14 43.844 43 1 51.16 159 ALA B N 1
ATOM 3916 C CA . ALA B 1 159 ? -13.078 44.062 44.125 1 51.16 159 ALA B CA 1
ATOM 3917 C C . ALA B 1 159 ? -13.789 43.844 45.438 1 51.16 159 ALA B C 1
ATOM 3919 O O . ALA B 1 159 ? -14.945 44.25 45.625 1 51.16 159 ALA B O 1
ATOM 3920 N N . ALA B 1 160 ? -13.453 42.875 46.281 1 47.31 160 ALA B N 1
ATOM 3921 C CA . ALA B 1 160 ? -13.828 43 47.688 1 47.31 160 ALA B CA 1
ATOM 3922 C C . ALA B 1 160 ? -13.805 44.438 48.156 1 47.31 160 ALA B C 1
ATOM 3924 O O . ALA B 1 160 ? -12.914 45.219 47.781 1 47.31 160 ALA B O 1
ATOM 3925 N N . GLN B 1 161 ? -14.945 44.969 48.688 1 40.75 161 GLN B N 1
ATOM 3926 C CA . GLN B 1 161 ? -15.102 46.188 49.438 1 40.75 161 GLN B CA 1
ATOM 3927 C C . GLN B 1 161 ? -13.922 46.438 50.406 1 40.75 161 GLN B C 1
ATOM 3929 O O . GLN B 1 161 ? -14.039 47.156 51.375 1 40.75 161 GLN B O 1
ATOM 3934 N N . GLY B 1 162 ? -12.922 45.625 50.719 1 38.09 162 GLY B N 1
ATOM 3935 C CA . GLY B 1 162 ? -12.242 46.25 51.844 1 38.09 162 GLY B CA 1
ATOM 3936 C C . GLY B 1 162 ? -11.867 47.688 51.562 1 38.09 162 GLY B C 1
ATOM 3937 O O . GLY B 1 162 ? -12.266 48.25 50.562 1 38.09 162 GLY B O 1
ATOM 3938 N N . GLY B 1 163 ? -10.5 48.219 51.938 1 38.56 163 GLY B N 1
ATOM 3939 C CA . GLY B 1 163 ? -10.102 49.562 52.281 1 38.56 163 GLY B CA 1
ATOM 3940 C C . GLY B 1 163 ? -10.422 50.562 51.188 1 38.56 163 GLY B C 1
ATOM 3941 O O . GLY B 1 163 ? -10.766 50.188 50.062 1 38.56 163 GLY B O 1
ATOM 3942 N N . GLY B 1 164 ? -10.523 52.031 51.469 1 39.44 164 GLY B N 1
ATOM 3943 C CA . GLY B 1 164 ? -10.812 53.375 51 1 39.44 164 GLY B CA 1
ATOM 3944 C C . GLY B 1 164 ? -10.312 53.656 49.594 1 39.44 164 GLY B C 1
ATOM 3945 O O . GLY B 1 164 ? -10.43 54.781 49.094 1 39.44 164 GLY B O 1
ATOM 3946 N N . GLY B 1 165 ? -9.102 53.188 49.312 1 39.09 165 GLY B N 1
ATOM 3947 C CA . GLY B 1 165 ? -8.57 53.875 48.125 1 39.09 165 GLY B CA 1
ATOM 3948 C C . GLY B 1 165 ? -9.352 53.562 46.844 1 39.09 165 GLY B C 1
ATOM 3949 O O . GLY B 1 165 ? -9.844 52.438 46.688 1 39.09 165 GLY B O 1
ATOM 3950 N N . LEU B 1 166 ? -10.273 54.562 46.469 1 39.25 166 LEU B N 1
ATOM 3951 C CA . LEU B 1 166 ? -10.953 54.562 45.188 1 39.25 166 LEU B CA 1
ATOM 3952 C C . LEU B 1 166 ? -10.18 53.781 44.156 1 39.25 166 LEU B C 1
ATOM 3954 O O . LEU B 1 166 ? -9.016 54.062 43.875 1 39.25 166 LEU B O 1
ATOM 3958 N N . PRO B 1 167 ? -10.32 52.5 44.25 1 41.44 167 PRO B N 1
ATOM 3959 C CA . PRO B 1 167 ? -9.609 51.906 43.125 1 41.44 167 PRO B CA 1
ATOM 3960 C C . PRO B 1 167 ? -9.766 52.688 41.844 1 41.44 167 PRO B C 1
ATOM 3962 O O . PRO B 1 167 ? -10.805 53.312 41.625 1 41.44 167 PRO B O 1
ATOM 3965 N N . ARG B 1 168 ? -8.734 53.5 41.531 1 40.06 168 ARG B N 1
ATOM 3966 C CA . ARG B 1 168 ? -8.734 54.156 40.25 1 40.06 168 ARG B CA 1
ATOM 3967 C C . ARG B 1 168 ? -9.547 53.375 39.219 1 40.06 168 ARG B C 1
ATOM 3969 O O . ARG B 1 168 ? -9.422 52.125 39.156 1 40.06 168 ARG B O 1
ATOM 3976 N N . PRO B 1 169 ? -10.805 53.938 39.062 1 38.97 169 PRO B N 1
ATOM 3977 C CA . PRO B 1 169 ? -11.641 53.312 38.031 1 38.97 169 PRO B CA 1
ATOM 3978 C C . PRO B 1 169 ? -10.828 52.562 36.969 1 38.97 169 PRO B C 1
ATOM 3980 O O . PRO B 1 169 ? -9.758 53.031 36.562 1 38.97 169 PRO B O 1
ATOM 3983 N N . TRP B 1 170 ? -10.797 51.281 37.25 1 37.56 170 TRP B N 1
ATOM 3984 C CA . TRP B 1 170 ? -10.398 50.5 36.062 1 37.56 170 TRP B CA 1
ATOM 3985 C C . TRP B 1 170 ? -10.781 51.219 34.781 1 37.56 170 TRP B C 1
ATOM 3987 O O . TRP B 1 170 ? -10.547 50.719 33.688 1 37.56 170 TRP B O 1
ATOM 3997 N N . ALA B 1 171 ? -11.672 52.281 35 1 39.12 171 ALA B N 1
ATOM 3998 C CA . ALA B 1 171 ? -12.125 53.062 33.875 1 39.12 171 ALA B CA 1
ATOM 3999 C C . ALA B 1 171 ? -10.938 53.594 33.062 1 39.12 171 ALA B C 1
ATOM 4001 O O . ALA B 1 171 ? -11.008 53.656 31.828 1 39.12 171 ALA B O 1
ATOM 4002 N N . GLN B 1 172 ? -10.094 54.5 33.688 1 36.84 172 GLN B N 1
ATOM 4003 C CA . GLN B 1 172 ? -9.102 55.281 32.969 1 36.84 172 GLN B CA 1
ATOM 4004 C C . GLN B 1 172 ? -8.047 54.375 32.312 1 36.84 172 GLN B C 1
ATOM 4006 O O . GLN B 1 172 ? -7.109 54.875 31.688 1 36.84 172 GLN B O 1
ATOM 4011 N N . ARG B 1 173 ? -7.742 53.406 33.062 1 40.72 173 ARG B N 1
ATOM 4012 C CA . ARG B 1 173 ? -6.711 52.75 32.281 1 40.72 173 ARG B CA 1
ATOM 4013 C C . ARG B 1 173 ? -7.195 52.5 30.844 1 40.72 173 ARG B C 1
ATOM 4015 O O . ARG B 1 173 ? -8.18 51.781 30.641 1 40.72 173 ARG B O 1
ATOM 4022 N N . ARG B 1 174 ? -6.992 53.406 30.172 1 39.84 174 ARG B N 1
ATOM 4023 C CA . ARG B 1 174 ? -7.34 53.688 28.766 1 39.84 174 ARG B CA 1
ATOM 4024 C C . ARG B 1 174 ? -7.816 52.406 28.078 1 39.84 174 ARG B C 1
ATOM 4026 O O . ARG B 1 174 ? -7.836 51.312 28.703 1 39.84 174 ARG B O 1
ATOM 4033 N N . GLY B 1 175 ? -7.344 52.312 26.719 1 41.84 175 GLY B N 1
ATOM 4034 C CA . GLY B 1 175 ? -7.445 51.875 25.344 1 41.84 175 GLY B CA 1
ATOM 4035 C C . GLY B 1 175 ? -7.332 50.375 25.188 1 41.84 175 GLY B C 1
ATOM 4036 O O . GLY B 1 175 ? -7.199 49.875 24.078 1 41.84 175 GLY B O 1
ATOM 4037 N N . GLY B 1 176 ? -6.859 49.656 26.094 1 51.44 176 GLY B N 1
ATOM 4038 C CA . GLY B 1 176 ? -6.406 48.344 25.641 1 51.44 176 GLY B CA 1
ATOM 4039 C C . GLY B 1 176 ? -7.535 47.344 25.438 1 51.44 176 GLY B C 1
ATOM 4040 O O . GLY B 1 176 ? -8.406 47.219 26.312 1 51.44 176 GLY B O 1
ATOM 4041 N N . GLN B 1 177 ? -8.086 47.188 24.328 1 70.5 177 GLN B N 1
ATOM 4042 C CA . GLN B 1 177 ? -9.062 46.188 23.875 1 70.5 177 GLN B CA 1
ATOM 4043 C C . GLN B 1 177 ? -8.867 44.875 24.594 1 70.5 177 GLN B C 1
ATOM 4045 O O . GLN B 1 177 ? -7.754 44.344 24.656 1 70.5 177 GLN B O 1
ATOM 4050 N N . HIS B 1 178 ? -9.812 44.594 25.734 1 83.38 178 HIS B N 1
ATOM 4051 C CA . HIS B 1 178 ? -9.82 43.312 26.469 1 83.38 178 HIS B CA 1
ATOM 4052 C C . HIS B 1 178 ? -9.938 42.125 25.516 1 83.38 178 HIS B C 1
ATOM 4054 O O . HIS B 1 178 ? -9.594 41 25.891 1 83.38 178 HIS B O 1
ATOM 4060 N N . LEU B 1 179 ? -10.453 42.5 24.438 1 91.38 179 LEU B N 1
ATOM 4061 C CA . LEU B 1 179 ? -10.75 41.438 23.5 1 91.38 179 LEU B CA 1
ATOM 4062 C C . LEU B 1 179 ? -10.062 41.688 22.172 1 91.38 179 LEU B C 1
ATOM 4064 O O . LEU B 1 179 ? -9.867 42.812 21.75 1 91.38 179 LEU B O 1
ATOM 4068 N N . GLU B 1 180 ? -9.602 40.594 21.594 1 93.38 180 GLU B N 1
ATOM 4069 C CA . GLU B 1 180 ? -9.125 40.625 20.219 1 93.38 180 GLU B CA 1
ATOM 4070 C C . GLU B 1 180 ? -10.25 40.312 19.234 1 93.38 180 GLU B C 1
ATOM 4072 O O . GLU B 1 180 ? -11.273 39.75 19.609 1 93.38 180 GLU B O 1
ATOM 4077 N N . VAL B 1 181 ? -10.016 40.781 18 1 94.94 181 VAL B N 1
ATOM 4078 C CA . VAL B 1 181 ? -10.992 40.469 16.969 1 94.94 181 VAL B CA 1
ATOM 4079 C C . VAL B 1 181 ? -11.148 38.938 16.859 1 94.94 181 VAL B C 1
ATOM 4081 O O . VAL B 1 181 ? -10.156 38.219 16.75 1 94.94 181 VAL B O 1
ATOM 4084 N N . PRO B 1 182 ? -12.32 38.438 16.891 1 96.06 182 PRO B N 1
ATOM 4085 C CA . PRO B 1 182 ? -12.523 36.969 16.797 1 96.06 182 PRO B CA 1
ATOM 4086 C C . PRO B 1 182 ? -12.125 36.406 15.445 1 96.06 182 PRO B C 1
ATOM 4088 O O . PRO B 1 182 ? -12.133 37.125 14.445 1 96.06 182 PRO B O 1
ATOM 4091 N N . SER B 1 183 ? -11.781 35.156 15.469 1 97.12 183 SER B N 1
ATOM 4092 C CA . SER B 1 183 ? -11.383 34.469 14.25 1 97.12 183 SER B CA 1
ATOM 4093 C C . SER B 1 183 ? -12.305 33.281 13.977 1 97.12 183 SER B C 1
ATOM 4095 O O . SER B 1 183 ? -13.133 32.906 14.82 1 97.12 183 SER B O 1
ATOM 4097 N N . LEU B 1 184 ? -12.219 32.812 12.758 1 96.38 184 LEU B N 1
ATOM 4098 C CA . LEU B 1 184 ? -13.016 31.656 12.336 1 96.38 184 LEU B CA 1
ATOM 4099 C C . LEU B 1 184 ? -12.141 30.406 12.211 1 96.38 184 LEU B C 1
ATOM 4101 O O . LEU B 1 184 ? -11.109 30.438 11.539 1 96.38 184 LEU B O 1
ATOM 4105 N N . LEU B 1 185 ? -12.531 29.406 12.875 1 97.06 185 LEU B N 1
ATOM 4106 C CA . LEU B 1 185 ? -11.812 28.141 12.852 1 97.06 185 LEU B CA 1
ATOM 4107 C C . LEU B 1 185 ? -12.578 27.094 12.031 1 97.06 185 LEU B C 1
ATOM 4109 O O . LEU B 1 185 ? -13.734 26.797 12.328 1 97.06 185 LEU B O 1
ATOM 4113 N N . LEU B 1 186 ? -11.93 26.578 11.039 1 96.12 186 LEU B N 1
ATOM 4114 C CA . LEU B 1 186 ? -12.555 25.578 10.18 1 96.12 186 LEU B CA 1
ATOM 4115 C C . LEU B 1 186 ? -11.836 24.234 10.297 1 96.12 186 LEU B C 1
ATOM 4117 O O . LEU B 1 186 ? -10.617 24.156 10.156 1 96.12 186 LEU B O 1
ATOM 4121 N N . TYR B 1 187 ? -12.539 23.203 10.625 1 96.19 187 TYR B N 1
ATOM 4122 C CA . TYR B 1 187 ? -12.062 21.828 10.539 1 96.19 187 TYR B CA 1
ATOM 4123 C C . TYR B 1 187 ? -12.406 21.203 9.195 1 96.19 187 TYR B C 1
ATOM 4125 O O . TYR B 1 187 ? -13.578 21.016 8.875 1 96.19 187 TYR B O 1
ATOM 4133 N N . LEU B 1 188 ? -11.336 20.875 8.445 1 93.81 188 LEU B N 1
ATOM 4134 C CA . LEU B 1 188 ? -11.523 20.5 7.047 1 93.81 188 LEU B CA 1
ATOM 4135 C C . LEU B 1 188 ? -10.875 19.156 6.762 1 93.81 188 LEU B C 1
ATOM 4137 O O . LEU B 1 188 ? -9.836 18.812 7.336 1 93.81 188 LEU B O 1
ATOM 4141 N N . GLU B 1 189 ? -11.562 18.406 5.965 1 91.62 189 GLU B N 1
ATOM 4142 C CA . GLU B 1 189 ? -10.977 17.188 5.402 1 91.62 189 GLU B CA 1
ATOM 4143 C C . GLU B 1 189 ? -10.523 17.406 3.963 1 91.62 189 GLU B C 1
ATOM 4145 O O . GLU B 1 189 ? -11.344 17.672 3.082 1 91.62 189 GLU B O 1
ATOM 4150 N N . GLU B 1 190 ? -9.312 17.406 3.887 1 83.69 190 GLU B N 1
ATOM 4151 C CA . GLU B 1 190 ? -8.75 17.578 2.549 1 83.69 190 GLU B CA 1
ATOM 4152 C C . GLU B 1 190 ? -8.43 16.234 1.905 1 83.69 190 GLU B C 1
ATOM 4154 O O . GLU B 1 190 ? -7.863 15.352 2.553 1 83.69 190 GLU B O 1
ATOM 4159 N N . GLU B 1 191 ? -9.062 16.078 0.777 1 74.38 191 GLU B N 1
ATOM 4160 C CA . GLU B 1 191 ? -8.75 14.836 0.071 1 74.38 191 GLU B CA 1
ATOM 4161 C C . GLU B 1 191 ? -7.285 14.797 -0.357 1 74.38 191 GLU B C 1
ATOM 4163 O O . GLU B 1 191 ? -6.676 15.844 -0.58 1 74.38 191 GLU B O 1
ATOM 4168 N N . ARG B 1 192 ? -6.637 13.672 -0.338 1 60 192 ARG B N 1
ATOM 4169 C CA . ARG B 1 192 ? -5.25 13.219 -0.409 1 60 192 ARG B CA 1
ATOM 4170 C C . ARG B 1 192 ? -4.527 13.852 -1.591 1 60 192 ARG B C 1
ATOM 4172 O O . ARG B 1 192 ? -3.418 13.445 -1.94 1 60 192 ARG B O 1
ATOM 4179 N N . ASP B 1 193 ? -5.109 14.922 -2.168 1 55.94 193 ASP B N 1
ATOM 4180 C CA . ASP B 1 193 ? -4.227 15.211 -3.297 1 55.94 193 ASP B CA 1
ATOM 4181 C C . ASP B 1 193 ? -2.92 15.844 -2.826 1 55.94 193 ASP B C 1
ATOM 4183 O O . ASP B 1 193 ? -2.857 17.047 -2.584 1 55.94 193 ASP B O 1
ATOM 4187 N N . GLY B 1 194 ? -2.113 15.156 -1.947 1 51.06 194 GLY B N 1
ATOM 4188 C CA . GLY B 1 194 ? -0.882 15.438 -1.224 1 51.06 194 GLY B CA 1
ATOM 4189 C C . GLY B 1 194 ? -0.081 16.578 -1.821 1 51.06 194 GLY B C 1
ATOM 4190 O O . GLY B 1 194 ? 0.759 17.172 -1.145 1 51.06 194 GLY B O 1
ATOM 4191 N N . ASN B 1 195 ? -0.095 16.75 -3.133 1 54.59 195 ASN B N 1
ATOM 4192 C CA . ASN B 1 195 ? 0.991 17.547 -3.699 1 54.59 195 ASN B CA 1
ATOM 4193 C C . ASN B 1 195 ? 0.629 19.016 -3.758 1 54.59 195 ASN B C 1
ATOM 4195 O O . ASN B 1 195 ? 1.474 19.859 -4.086 1 54.59 195 ASN B O 1
ATOM 4199 N N . VAL B 1 196 ? -0.575 19.297 -3.389 1 58.25 196 VAL B N 1
ATOM 4200 C CA . VAL B 1 196 ? -0.994 20.672 -3.625 1 58.25 196 VAL B CA 1
ATOM 4201 C C . VAL B 1 196 ? -0.291 21.594 -2.639 1 58.25 196 VAL B C 1
ATOM 4203 O O . VAL B 1 196 ? 0.171 22.672 -3.018 1 58.25 196 VAL B O 1
ATOM 4206 N N . TRP B 1 197 ? -0.101 21.125 -1.442 1 59.59 197 TRP B N 1
ATOM 4207 C CA . TRP B 1 197 ? 0.473 22.016 -0.43 1 59.59 197 TRP B CA 1
ATOM 4208 C C . TRP B 1 197 ? 1.932 22.328 -0.744 1 59.59 197 TRP B C 1
ATOM 4210 O O . TRP B 1 197 ? 2.443 23.375 -0.367 1 59.59 197 TRP B O 1
ATOM 4220 N N . MET B 1 198 ? 2.557 21.344 -1.455 1 63.25 198 MET B N 1
ATOM 4221 C CA . MET B 1 198 ? 3.965 21.547 -1.781 1 63.25 198 MET B CA 1
ATOM 4222 C C . MET B 1 198 ? 4.121 22.562 -2.906 1 63.25 198 MET B C 1
ATOM 4224 O O . MET B 1 198 ? 5.137 23.25 -2.986 1 63.25 198 MET B O 1
ATOM 4228 N N . GLY B 1 199 ? 3.082 22.531 -3.725 1 60.75 199 GLY B N 1
ATOM 4229 C CA . GLY B 1 199 ? 3.105 23.531 -4.781 1 60.75 199 GLY B CA 1
ATOM 4230 C C . GLY B 1 199 ? 3.248 24.953 -4.254 1 60.75 199 GLY B C 1
ATOM 4231 O O . GLY B 1 199 ? 3.973 25.766 -4.836 1 60.75 199 GLY B O 1
ATOM 4232 N N . ASP B 1 200 ? 2.568 25.203 -3.219 1 60.09 200 ASP B N 1
ATOM 4233 C CA . ASP B 1 200 ? 2.637 26.531 -2.625 1 60.09 200 ASP B CA 1
ATOM 4234 C C . ASP B 1 200 ? 4.027 26.797 -2.053 1 60.09 200 ASP B C 1
ATOM 4236 O O . ASP B 1 200 ? 4.461 27.953 -1.99 1 60.09 200 ASP B O 1
ATOM 4240 N N . LEU B 1 201 ? 4.605 25.703 -1.738 1 62.41 201 LEU B N 1
ATOM 4241 C CA . LEU B 1 201 ? 5.922 25.828 -1.121 1 62.41 201 LEU B CA 1
ATOM 4242 C C . LEU B 1 201 ? 7.012 25.938 -2.182 1 62.41 201 LEU B C 1
ATOM 4244 O O . LEU B 1 201 ? 7.965 26.703 -2.02 1 62.41 201 LEU B O 1
ATOM 4248 N N . LEU B 1 202 ? 6.852 25.141 -3.225 1 63.62 202 LEU B N 1
ATOM 4249 C CA . LEU B 1 202 ? 7.91 25.047 -4.227 1 63.62 202 LEU B CA 1
ATOM 4250 C C . LEU B 1 202 ? 7.781 26.172 -5.25 1 63.62 202 LEU B C 1
ATOM 4252 O O . LEU B 1 202 ? 8.727 26.453 -5.992 1 63.62 202 LEU B O 1
ATOM 4256 N N . GLY B 1 203 ? 6.762 27.016 -5.152 1 58.34 203 GLY B N 1
ATOM 4257 C CA . GLY B 1 203 ? 6.59 28.141 -6.059 1 58.34 203 GLY B CA 1
ATOM 4258 C C . GLY B 1 203 ? 5.645 27.844 -7.207 1 58.34 203 GLY B C 1
ATOM 4259 O O . GLY B 1 203 ? 5.328 26.672 -7.473 1 58.34 203 GLY B O 1
ATOM 4260 N N . PRO B 1 204 ? 5.023 28.922 -7.762 1 56.44 204 PRO B N 1
ATOM 4261 C CA . PRO B 1 204 ? 3.996 28.812 -8.797 1 56.44 204 PRO B CA 1
ATOM 4262 C C . PRO B 1 204 ? 4.469 28 -10.008 1 56.44 204 PRO B C 1
ATOM 4264 O O . PRO B 1 204 ? 3.674 27.281 -10.625 1 56.44 204 PRO B O 1
ATOM 4267 N N . GLU B 1 205 ? 5.613 28.156 -10.367 1 53.78 205 GLU B N 1
ATOM 4268 C CA . GLU B 1 205 ? 6.113 27.453 -11.547 1 53.78 205 GLU B CA 1
ATOM 4269 C C . GLU B 1 205 ? 6.074 25.938 -11.352 1 53.78 205 GLU B C 1
ATOM 4271 O O . GLU B 1 205 ? 5.688 25.203 -12.258 1 53.78 205 GLU B O 1
ATOM 4276 N N . GLN B 1 206 ? 6.391 25.578 -10.156 1 56.69 206 GLN B N 1
ATOM 4277 C CA . GLN B 1 206 ? 6.445 24.156 -9.859 1 56.69 206 GLN B CA 1
ATOM 4278 C C . GLN B 1 206 ? 5.043 23.562 -9.719 1 56.69 206 GLN B C 1
ATOM 4280 O O . GLN B 1 206 ? 4.797 22.422 -10.133 1 56.69 206 GLN B O 1
ATOM 4285 N N . ARG B 1 207 ? 4.129 24.453 -9.391 1 58.09 207 ARG B N 1
ATOM 4286 C CA . ARG B 1 207 ? 2.723 24.078 -9.289 1 58.09 207 ARG B CA 1
ATOM 4287 C C . ARG B 1 207 ? 2.133 23.812 -10.672 1 58.09 207 ARG B C 1
ATOM 4289 O O . ARG B 1 207 ? 1.394 22.844 -10.852 1 58.09 207 ARG B O 1
ATOM 4296 N N . ARG B 1 208 ? 2.424 24.734 -11.523 1 55.25 208 ARG B N 1
ATOM 4297 C CA . ARG B 1 208 ? 1.906 24.609 -12.883 1 55.25 208 ARG B CA 1
ATOM 4298 C C . ARG B 1 208 ? 2.453 23.344 -13.555 1 55.25 208 ARG B C 1
ATOM 4300 O O . ARG B 1 208 ? 1.724 22.656 -14.266 1 55.25 208 ARG B O 1
ATOM 4307 N N . ARG B 1 209 ? 3.623 23.125 -13.289 1 55.5 209 ARG B N 1
ATOM 4308 C CA . ARG B 1 209 ? 4.277 22 -13.945 1 55.5 209 ARG B CA 1
ATOM 4309 C C . ARG B 1 209 ? 3.748 20.672 -13.406 1 55.5 209 ARG B C 1
ATOM 4311 O O . ARG B 1 209 ? 3.564 19.719 -14.164 1 55.5 209 ARG B O 1
ATOM 4318 N N . ARG B 1 210 ? 3.406 20.625 -12.234 1 56.34 210 ARG B N 1
ATOM 4319 C CA . ARG B 1 210 ? 2.932 19.406 -11.594 1 56.34 210 ARG B CA 1
ATOM 4320 C C . ARG B 1 210 ? 1.515 19.062 -12.039 1 56.34 210 ARG B C 1
ATOM 4322 O O . ARG B 1 210 ? 1.177 17.891 -12.203 1 56.34 210 ARG B O 1
ATOM 4329 N N . ARG B 1 211 ? 0.668 20.141 -12.227 1 54.47 211 ARG B N 1
ATOM 4330 C CA . ARG B 1 211 ? -0.707 19.953 -12.688 1 54.47 211 ARG B CA 1
ATOM 4331 C C . ARG B 1 211 ? -0.748 19.516 -14.148 1 54.47 211 ARG B C 1
ATOM 4333 O O . ARG B 1 211 ? -1.602 18.719 -14.539 1 54.47 211 ARG B O 1
ATOM 4340 N N . ARG B 1 212 ? -0.007 20.141 -14.969 1 50.03 212 ARG B N 1
ATOM 4341 C CA . ARG B 1 212 ? -0.013 19.859 -16.406 1 50.03 212 ARG B CA 1
ATOM 4342 C C . ARG B 1 212 ? 0.358 18.406 -16.688 1 50.03 212 ARG B C 1
ATOM 4344 O O . ARG B 1 212 ? -0.122 17.812 -17.656 1 50.03 212 ARG B O 1
ATOM 4351 N N . SER B 1 213 ? 1.188 17.906 -15.836 1 49.22 213 SER B N 1
ATOM 4352 C CA . SER B 1 213 ? 1.656 16.562 -16.141 1 49.22 213 SER B CA 1
ATOM 4353 C C . SER B 1 213 ? 0.584 15.523 -15.836 1 49.22 213 SER B C 1
ATOM 4355 O O . SER B 1 213 ? 0.653 14.391 -16.328 1 49.22 213 SER B O 1
ATOM 4357 N N . ASN B 1 214 ? -0.36 15.836 -14.875 1 46.16 214 ASN B N 1
ATOM 4358 C CA . ASN B 1 214 ? -1.447 14.875 -14.711 1 46.16 214 ASN B CA 1
ATOM 4359 C C . ASN B 1 214 ? -2.246 14.703 -16 1 46.16 214 ASN B C 1
ATOM 4361 O O . ASN B 1 214 ? -2.771 13.617 -16.266 1 46.16 214 ASN B O 1
ATOM 4365 N N . GLU B 1 215 ? -2.498 15.797 -16.641 1 43.09 215 GLU B N 1
ATOM 4366 C CA . GLU B 1 215 ? -3.264 15.703 -17.875 1 43.09 215 GLU B CA 1
ATOM 4367 C C . GLU B 1 215 ? -2.516 14.898 -18.938 1 43.09 215 GLU B C 1
ATOM 4369 O O . GLU B 1 215 ? -3.131 14.203 -19.75 1 43.09 215 GLU B O 1
ATOM 4374 N N . ASP B 1 216 ? -1.266 15.07 -18.953 1 38.44 216 ASP B N 1
ATOM 4375 C CA . ASP B 1 216 ? -0.534 14.438 -20.047 1 38.44 216 ASP B CA 1
ATOM 4376 C C . ASP B 1 216 ? -0.246 12.969 -19.75 1 38.44 216 ASP B C 1
ATOM 4378 O O . ASP B 1 216 ? 0.339 12.266 -20.578 1 38.44 216 ASP B O 1
ATOM 4382 N N . SER B 1 217 ? -0.358 12.656 -18.547 1 37.41 217 SER B N 1
ATOM 4383 C CA . SER B 1 217 ? 0.044 11.273 -18.344 1 37.41 217 SER B CA 1
ATOM 4384 C C . SER B 1 217 ? -0.954 10.305 -18.984 1 37.41 217 SER B C 1
ATOM 4386 O O . SER B 1 217 ? -0.917 9.102 -18.719 1 37.41 217 SER B O 1
ATOM 4388 N N . VAL B 1 218 ? -2.156 10.805 -19.422 1 31.59 218 VAL B N 1
ATOM 4389 C CA . VAL B 1 218 ? -2.787 9.844 -20.328 1 31.59 218 VAL B CA 1
ATOM 4390 C C . VAL B 1 218 ? -1.833 9.5 -21.469 1 31.59 218 VAL B C 1
ATOM 4392 O O . VAL B 1 218 ? -1.211 10.383 -22.062 1 31.59 218 VAL B O 1
ATOM 4395 N N . ILE B 1 219 ? -1.573 8.227 -21.75 1 33.31 219 ILE B N 1
ATOM 4396 C CA . ILE B 1 219 ? -0.811 7.59 -22.812 1 33.31 219 ILE B CA 1
ATOM 4397 C C . ILE B 1 219 ? -1.114 8.273 -24.141 1 33.31 219 ILE B C 1
ATOM 4399 O O . ILE B 1 219 ? -1.979 7.824 -24.891 1 33.31 219 ILE B O 1
ATOM 4403 N N . SER B 1 220 ? -1.636 9.508 -24.203 1 28.83 220 SER B N 1
ATOM 4404 C CA . SER B 1 220 ? -1.749 9.805 -25.625 1 28.83 220 SER B CA 1
ATOM 4405 C C . SER B 1 220 ? -0.395 9.711 -26.312 1 28.83 220 SER B C 1
ATOM 4407 O O . SER B 1 220 ? 0.621 10.141 -25.766 1 28.83 220 SER B O 1
ATOM 4409 N N . ASN B 1 221 ? -0.274 8.68 -27.219 1 29.77 221 ASN B N 1
ATOM 4410 C CA . ASN B 1 221 ? 0.6 8.57 -28.375 1 29.77 221 ASN B CA 1
ATOM 4411 C C . ASN B 1 221 ? 0.719 9.898 -29.125 1 29.77 221 ASN B C 1
ATOM 4413 O O . ASN B 1 221 ? 0.8 9.922 -30.359 1 29.77 221 ASN B O 1
ATOM 4417 N N . ILE B 1 222 ? 0.044 10.945 -28.688 1 28.72 222 ILE B N 1
ATOM 4418 C CA . ILE B 1 222 ? 0.102 11.969 -29.719 1 28.72 222 ILE B CA 1
ATOM 4419 C C . ILE B 1 222 ? 1.552 12.391 -29.953 1 28.72 222 ILE B C 1
ATOM 4421 O O . ILE B 1 222 ? 2.281 12.664 -29 1 28.72 222 ILE B O 1
ATOM 4425 N N . PRO B 1 223 ? 2.008 12.281 -31.25 1 31.19 223 PRO B N 1
ATOM 4426 C CA . PRO B 1 223 ? 3.295 12.742 -31.781 1 31.19 223 PRO B CA 1
ATOM 4427 C C . PRO B 1 223 ? 3.609 14.188 -31.406 1 31.19 223 PRO B C 1
ATOM 4429 O O . PRO B 1 223 ? 2.846 15.094 -31.734 1 31.19 223 PRO B O 1
ATOM 4432 N N . SER B 1 224 ? 3.791 14.57 -30.219 1 29.89 224 SER B N 1
ATOM 4433 C CA . SER B 1 224 ? 4.195 15.961 -30.062 1 29.89 224 SER B CA 1
ATOM 4434 C C . SER B 1 224 ? 5.25 16.344 -31.078 1 29.89 224 SER B C 1
ATOM 4436 O O . SER B 1 224 ? 6.031 15.508 -31.531 1 29.89 224 SER B O 1
ATOM 4438 N N . SER B 1 225 ? 5.039 17.453 -31.797 1 30.88 225 SER B N 1
ATOM 4439 C CA . SER B 1 225 ? 6.016 18.156 -32.625 1 30.88 225 SER B CA 1
ATOM 4440 C C . SER B 1 225 ? 7.363 18.266 -31.922 1 30.88 225 SER B C 1
ATOM 4442 O O . SER B 1 225 ? 7.422 18.266 -30.688 1 30.88 225 SER B O 1
ATOM 4444 N N . LYS B 1 226 ? 8.57 18.188 -32.656 1 33.47 226 LYS B N 1
ATOM 4445 C CA . LYS B 1 226 ? 10.016 18.203 -32.5 1 33.47 226 LYS B CA 1
ATOM 4446 C C . LYS B 1 226 ? 10.453 19.453 -31.719 1 33.47 226 LYS B C 1
ATOM 4448 O O . LYS B 1 226 ? 11.25 20.25 -32.219 1 33.47 226 LYS B O 1
ATOM 4453 N N . ARG B 1 227 ? 9.633 20.219 -31.062 1 33.28 227 ARG B N 1
ATOM 4454 C CA . ARG B 1 227 ? 10.5 21.266 -30.516 1 33.28 227 ARG B CA 1
ATOM 4455 C C . ARG B 1 227 ? 11.57 20.656 -29.609 1 33.28 227 ARG B C 1
ATOM 4457 O O . ARG B 1 227 ? 11.312 19.703 -28.875 1 33.28 227 ARG B O 1
ATOM 4464 N N . SER B 1 228 ? 12.875 20.828 -29.812 1 35.75 228 SER B N 1
ATOM 4465 C CA . SER B 1 228 ? 14.203 20.453 -29.344 1 35.75 228 SER B CA 1
ATOM 4466 C C . SER B 1 228 ? 14.289 20.547 -27.812 1 35.75 228 SER B C 1
ATOM 4468 O O . SER B 1 228 ? 15.383 20.594 -27.25 1 35.75 228 SER B O 1
ATOM 4470 N N . GLY B 1 229 ? 13.336 21.062 -27.125 1 36.78 229 GLY B N 1
ATOM 4471 C CA . GLY B 1 229 ? 13.734 21.062 -25.719 1 36.78 229 GLY B CA 1
ATOM 4472 C C . GLY B 1 229 ? 14.062 19.688 -25.203 1 36.78 229 GLY B C 1
ATOM 4473 O O . GLY B 1 229 ? 13.391 18.703 -25.547 1 36.78 229 GLY B O 1
ATOM 4474 N N . GLY B 1 230 ? 15.398 19.406 -24.891 1 37.78 230 GLY B N 1
ATOM 4475 C CA . GLY B 1 230 ? 15.961 18.156 -24.453 1 37.78 230 GLY B CA 1
ATOM 4476 C C . GLY B 1 230 ? 15.062 17.406 -23.484 1 37.78 230 GLY B C 1
ATOM 4477 O O . GL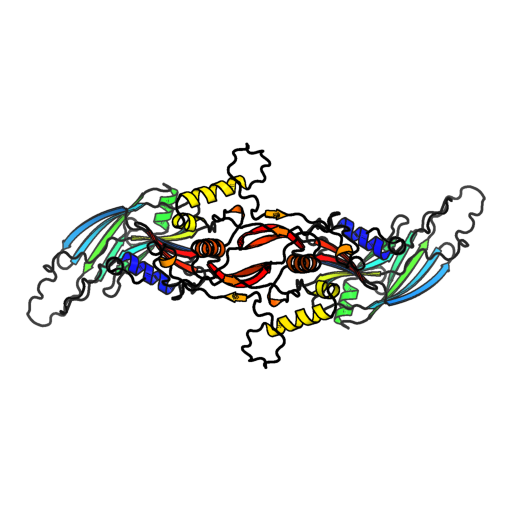Y B 1 230 ? 14.805 17.875 -22.375 1 37.78 230 GLY B O 1
ATOM 4478 N N . THR B 1 231 ? 14.023 17.016 -23.766 1 44.72 231 THR B N 1
ATOM 4479 C CA . THR B 1 231 ? 13.383 16.016 -22.922 1 44.72 231 THR B CA 1
ATOM 4480 C C . THR B 1 231 ? 14.43 15.086 -22.297 1 44.72 231 THR B C 1
ATOM 4482 O O . THR B 1 231 ? 15.195 14.43 -23.016 1 44.72 2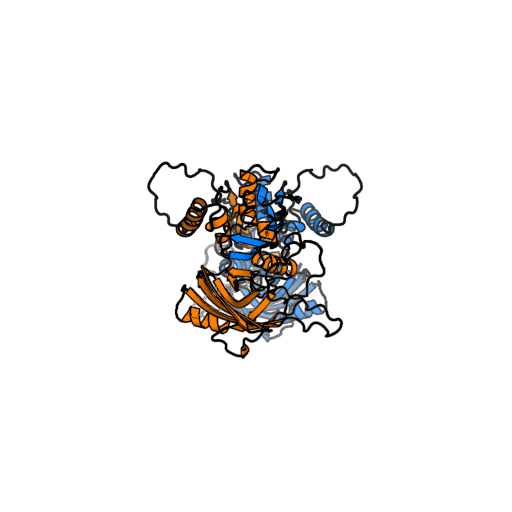31 THR B O 1
ATOM 4485 N N . PRO B 1 232 ? 14.961 15.477 -21.078 1 51.66 232 PRO B N 1
ATOM 4486 C CA . PRO B 1 232 ? 16.094 14.688 -20.578 1 51.66 232 PRO B CA 1
ATOM 4487 C C . PRO B 1 232 ? 15.906 13.188 -20.797 1 51.66 232 PRO B C 1
ATOM 4489 O O . PRO B 1 232 ? 14.844 12.641 -20.469 1 51.66 232 PRO B O 1
ATOM 4492 N N . LYS B 1 233 ? 16.547 12.492 -21.828 1 59.84 233 LYS B N 1
ATOM 4493 C CA . LYS B 1 233 ? 16.672 11.172 -22.438 1 59.84 233 LYS B CA 1
ATOM 4494 C C . LYS B 1 233 ? 16.641 10.07 -21.391 1 59.84 233 LYS B C 1
ATOM 4496 O O . LYS B 1 233 ? 16.172 8.961 -21.656 1 59.84 233 LYS B O 1
ATOM 4501 N N . ASN B 1 234 ? 16.828 10.352 -20.031 1 86.19 234 ASN B N 1
ATOM 4502 C CA . ASN B 1 234 ? 16.875 9.172 -19.172 1 86.19 234 ASN B CA 1
ATOM 4503 C C . ASN B 1 234 ? 15.984 9.328 -17.953 1 86.19 234 ASN B C 1
ATOM 4505 O O . ASN B 1 234 ? 16.469 9.281 -16.812 1 86.19 234 ASN B O 1
ATOM 4509 N N . ARG B 1 235 ? 14.578 9.57 -18.359 1 92.19 235 ARG B N 1
ATOM 4510 C CA . ARG B 1 235 ? 13.633 9.75 -17.266 1 92.19 235 ARG B CA 1
ATOM 4511 C C . ARG B 1 235 ? 13.141 8.406 -16.734 1 92.19 235 ARG B C 1
ATOM 4513 O O . ARG B 1 235 ? 13.109 7.418 -17.469 1 92.19 235 ARG B O 1
ATOM 4520 N N . CYS B 1 236 ? 12.75 8.445 -15.508 1 96.5 236 CYS B N 1
ATOM 4521 C CA . CYS B 1 236 ? 12.203 7.27 -14.844 1 96.5 236 CYS B CA 1
ATOM 4522 C C . CYS B 1 236 ? 10.984 6.738 -15.602 1 96.5 236 CYS B C 1
ATOM 4524 O O . CYS B 1 236 ? 9.977 7.43 -15.719 1 96.5 236 CYS B O 1
ATOM 4526 N N . ARG B 1 237 ? 11.125 5.57 -16.094 1 96.44 237 ARG B N 1
ATOM 4527 C CA . ARG B 1 237 ? 10.023 4.973 -16.844 1 96.44 237 ARG B CA 1
ATOM 4528 C C . ARG B 1 237 ? 10.102 3.451 -16.797 1 96.44 237 ARG B C 1
ATOM 4530 O O . ARG B 1 237 ? 11.094 2.883 -16.344 1 96.44 237 ARG B O 1
ATOM 4537 N N . LEU B 1 238 ? 9.008 2.881 -17.281 1 96.88 238 LEU B N 1
ATOM 4538 C CA . LEU B 1 238 ? 8.875 1.428 -17.328 1 96.88 238 LEU B CA 1
ATOM 4539 C C . LEU B 1 238 ? 9.562 0.86 -18.562 1 96.88 238 LEU B C 1
ATOM 4541 O O . LEU B 1 238 ? 9.414 1.402 -19.656 1 96.88 238 LEU B O 1
ATOM 4545 N N . HIS B 1 239 ? 10.375 -0.196 -18.422 1 96.62 239 HIS B N 1
ATOM 4546 C CA . HIS B 1 239 ? 11.062 -0.88 -19.516 1 96.62 239 HIS B CA 1
ATOM 4547 C C . HIS B 1 239 ? 10.656 -2.348 -19.578 1 96.62 239 HIS B C 1
ATOM 4549 O O . HIS B 1 239 ? 10.312 -2.953 -18.562 1 96.62 239 HIS B O 1
ATOM 4555 N N . SER B 1 240 ? 10.641 -2.885 -20.734 1 94.38 240 SER B N 1
ATOM 4556 C CA . SER B 1 240 ? 10.336 -4.297 -20.938 1 94.38 240 SER B CA 1
ATOM 4557 C C . SER B 1 240 ? 11.609 -5.129 -21.031 1 94.38 240 SER B C 1
ATOM 4559 O O . SER B 1 240 ? 12.664 -4.621 -21.422 1 94.38 240 SER B O 1
ATOM 4561 N N . PHE B 1 241 ? 11.547 -6.34 -20.562 1 90.94 241 PHE B N 1
ATOM 4562 C CA . PHE B 1 241 ? 12.633 -7.312 -20.625 1 90.94 241 PHE B CA 1
ATOM 4563 C C . PHE B 1 241 ? 12.086 -8.734 -20.656 1 90.94 241 PHE B C 1
ATOM 4565 O O . PHE B 1 241 ? 11.586 -9.234 -19.641 1 90.94 241 PHE B O 1
ATOM 4572 N N . ARG B 1 242 ? 12.203 -9.352 -21.781 1 91.62 242 ARG B N 1
ATOM 4573 C CA . ARG B 1 242 ? 11.656 -10.695 -21.922 1 91.62 242 ARG B CA 1
ATOM 4574 C C . ARG B 1 242 ? 12.734 -11.75 -21.734 1 91.62 242 ARG B C 1
ATOM 4576 O O . ARG B 1 242 ? 13.852 -11.594 -22.234 1 91.62 242 ARG B O 1
ATOM 4583 N N . LEU B 1 243 ? 12.375 -12.734 -20.922 1 88.62 243 LEU B N 1
ATOM 4584 C CA . LEU B 1 243 ? 13.305 -13.844 -20.734 1 88.62 243 LEU B CA 1
ATOM 4585 C C . LEU B 1 243 ? 12.555 -15.148 -20.5 1 88.62 243 LEU B C 1
ATOM 4587 O O . LEU B 1 243 ? 11.367 -15.133 -20.172 1 88.62 243 LEU B O 1
ATOM 4591 N N . SER B 1 244 ? 13.305 -16.234 -20.766 1 87.44 244 SER B N 1
ATOM 4592 C CA . SER B 1 244 ? 12.758 -17.531 -20.406 1 87.44 244 SER B CA 1
ATOM 4593 C C . SER B 1 244 ? 13.242 -17.984 -19.031 1 87.44 244 SER B C 1
ATOM 4595 O O . SER B 1 244 ? 14.312 -17.562 -18.578 1 87.44 244 SER B O 1
ATOM 4597 N N . PHE B 1 245 ? 12.469 -18.797 -18.406 1 84.88 245 PHE B N 1
ATOM 4598 C CA . PHE B 1 245 ? 12.891 -19.312 -17.109 1 84.88 245 PHE B CA 1
ATOM 4599 C C . PHE B 1 245 ? 14.117 -20.203 -17.25 1 84.88 245 PHE B C 1
ATOM 4601 O O . PHE B 1 245 ? 14.867 -20.391 -16.281 1 84.88 245 PHE B O 1
ATOM 4608 N N . ASP B 1 246 ? 14.266 -20.656 -18.469 1 83.31 246 ASP B N 1
ATOM 4609 C CA . ASP B 1 246 ? 15.477 -21.422 -18.734 1 83.31 246 ASP B CA 1
ATOM 4610 C C . ASP B 1 246 ? 16.719 -20.562 -18.578 1 83.31 246 ASP B C 1
ATOM 4612 O O . ASP B 1 246 ? 17.75 -21.031 -18.078 1 83.31 246 ASP B O 1
ATOM 4616 N N . GLU B 1 247 ? 16.609 -19.344 -18.969 1 84.44 247 GLU B N 1
ATOM 4617 C CA . GLU B 1 247 ? 17.719 -18.406 -18.875 1 84.44 247 GLU B CA 1
ATOM 4618 C C . GLU B 1 247 ? 18.078 -18.109 -17.422 1 84.44 247 GLU B C 1
ATOM 4620 O O . GLU B 1 247 ? 19.219 -17.75 -17.125 1 84.44 247 GLU B O 1
ATOM 4625 N N . LEU B 1 248 ? 17.125 -18.359 -16.547 1 82.25 248 LEU B N 1
ATOM 4626 C CA . LEU B 1 248 ? 17.359 -18.141 -15.117 1 82.25 248 LEU B CA 1
ATOM 4627 C C . LEU B 1 248 ? 17.797 -19.422 -14.43 1 82.25 248 LEU B C 1
ATOM 4629 O O . LEU B 1 248 ? 18.078 -19.438 -13.227 1 82.25 248 LEU B O 1
ATOM 4633 N N . GLY B 1 249 ? 17.828 -20.469 -15.266 1 80 249 GLY B N 1
ATOM 4634 C CA . GLY B 1 249 ? 18.172 -21.766 -14.711 1 80 249 GLY B CA 1
ATOM 4635 C C . GLY B 1 249 ? 17.016 -22.469 -14.047 1 80 249 GLY B C 1
ATOM 4636 O O . GLY B 1 249 ? 17.203 -23.438 -13.305 1 80 249 GLY B O 1
ATOM 4637 N N . TRP B 1 250 ? 15.836 -21.969 -14.273 1 83.5 250 TRP B N 1
ATOM 4638 C CA . TRP B 1 250 ? 14.656 -22.5 -13.594 1 83.5 250 TRP B CA 1
ATOM 4639 C C . TRP B 1 250 ? 13.773 -23.281 -14.562 1 83.5 250 TRP B C 1
ATOM 4641 O O . TRP B 1 250 ? 12.633 -23.625 -14.242 1 83.5 250 TRP B O 1
ATOM 4651 N N . GLY B 1 251 ? 14.234 -23.578 -15.688 1 81.25 251 GLY B N 1
ATOM 4652 C CA . GLY B 1 251 ? 13.461 -24.203 -16.734 1 81.25 251 GLY B CA 1
ATOM 4653 C C . GLY B 1 251 ? 12.961 -25.594 -16.359 1 81.25 251 GLY B C 1
ATOM 4654 O O . GLY B 1 251 ? 11.945 -26.047 -16.891 1 81.25 251 GLY B O 1
ATOM 4655 N N . HIS B 1 252 ? 13.703 -26.297 -15.523 1 80.94 252 HIS B N 1
ATOM 4656 C CA . HIS B 1 252 ? 13.305 -27.641 -15.109 1 80.94 252 HIS B CA 1
ATOM 4657 C C . HIS B 1 252 ? 12.141 -27.594 -14.133 1 80.94 252 HIS B C 1
ATOM 4659 O O . HIS B 1 252 ? 11.438 -28.594 -13.945 1 80.94 252 HIS B O 1
ATOM 4665 N N . TYR B 1 253 ? 12.039 -26.453 -13.578 1 83.81 253 TYR B N 1
ATOM 4666 C CA . TYR B 1 253 ? 11.023 -26.281 -12.555 1 83.81 253 TYR B CA 1
ATOM 4667 C C . TYR B 1 253 ? 9.773 -25.609 -13.133 1 83.81 253 TYR B C 1
ATOM 4669 O O . TYR B 1 253 ? 8.648 -26.062 -12.875 1 83.81 253 TYR B O 1
ATOM 4677 N N . PHE B 1 254 ? 9.945 -24.641 -14.031 1 88.56 254 PHE B N 1
ATOM 4678 C CA . PHE B 1 254 ? 8.836 -23.891 -14.586 1 88.56 254 PHE B CA 1
ATOM 4679 C C . PHE B 1 254 ? 8.406 -24.453 -15.93 1 88.56 254 PHE B C 1
ATOM 4681 O O . PHE B 1 254 ? 9.234 -24.609 -16.844 1 88.56 254 PHE B O 1
ATOM 4688 N N . ILE B 1 255 ? 7.145 -24.797 -16.016 1 91.44 255 ILE B N 1
ATOM 4689 C CA . ILE B 1 255 ? 6.598 -25.328 -17.266 1 91.44 255 ILE B CA 1
ATOM 4690 C C . ILE B 1 255 ? 5.922 -24.219 -18.047 1 91.44 255 ILE B C 1
ATOM 4692 O O . ILE B 1 255 ? 6.059 -24.141 -19.281 1 91.44 255 ILE B O 1
ATOM 4696 N N . ALA B 1 256 ? 5.16 -23.422 -17.375 1 93.25 256 ALA B N 1
ATOM 4697 C CA . ALA B 1 256 ? 4.445 -22.297 -17.984 1 93.25 256 ALA B CA 1
ATOM 4698 C C . ALA B 1 256 ? 4.441 -21.078 -17.062 1 93.25 256 ALA B C 1
ATOM 4700 O O . ALA B 1 256 ? 4.441 -21.219 -15.836 1 93.25 256 ALA B O 1
ATOM 4701 N N . PRO B 1 257 ? 4.477 -19.812 -17.609 1 93.44 257 PRO B N 1
ATOM 4702 C CA . PRO B 1 257 ? 4.516 -19.5 -19.047 1 93.44 257 PRO B CA 1
ATOM 4703 C C . PRO B 1 257 ? 5.906 -19.703 -19.641 1 93.44 257 PRO B C 1
ATOM 4705 O O . PRO B 1 257 ? 6.895 -19.797 -18.922 1 93.44 257 PRO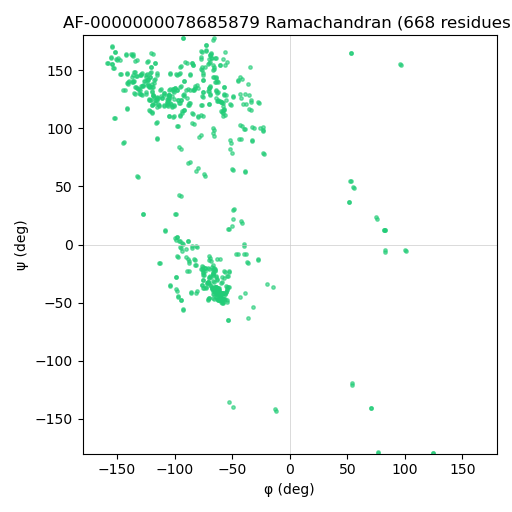 B O 1
ATOM 4708 N N . PRO B 1 258 ? 6 -19.859 -21 1 89.5 258 PRO B N 1
ATOM 4709 C CA . PRO B 1 258 ? 7.301 -20.078 -21.641 1 89.5 258 PRO B CA 1
ATOM 4710 C C . PRO B 1 258 ? 8.188 -18.828 -21.625 1 89.5 258 PRO B C 1
ATOM 4712 O O . PRO B 1 258 ? 9.422 -18.953 -21.609 1 89.5 258 PRO B O 1
ATOM 4715 N N . VAL B 1 259 ? 7.539 -17.688 -21.688 1 90.81 259 VAL B N 1
ATOM 4716 C CA . VAL B 1 259 ? 8.266 -16.422 -21.672 1 90.81 259 VAL B CA 1
ATOM 4717 C C . VAL B 1 259 ? 7.746 -15.547 -20.531 1 90.81 259 VAL B C 1
ATOM 4719 O O . VAL B 1 259 ? 6.535 -15.484 -20.297 1 90.81 259 VAL B O 1
ATOM 4722 N N . TYR B 1 260 ? 8.688 -14.938 -19.859 1 90.38 260 TYR B N 1
ATOM 4723 C CA . TYR B 1 260 ? 8.406 -14.07 -18.719 1 90.38 260 TYR B CA 1
ATOM 4724 C C . TYR B 1 260 ? 8.93 -12.664 -18.969 1 90.38 260 TYR B C 1
ATOM 4726 O O . TYR B 1 260 ? 10.086 -12.477 -19.344 1 90.38 260 TYR B O 1
ATOM 4734 N N . ASN B 1 261 ? 8.016 -11.695 -18.859 1 94.25 261 ASN B N 1
ATOM 4735 C CA . ASN B 1 261 ? 8.391 -10.289 -18.922 1 94.25 261 ASN B CA 1
ATOM 4736 C C . ASN B 1 261 ? 8.125 -9.578 -17.609 1 94.25 261 ASN B C 1
ATOM 4738 O O . ASN B 1 261 ? 7.039 -9.031 -17.391 1 94.25 261 ASN B O 1
ATOM 4742 N N . PRO B 1 262 ? 9.094 -9.562 -16.75 1 94.56 262 PRO B N 1
ATOM 4743 C CA . PRO B 1 262 ? 8.891 -8.906 -15.453 1 94.56 262 PRO B CA 1
ATOM 4744 C C . PRO B 1 262 ? 8.789 -7.387 -15.578 1 94.56 262 PRO B C 1
ATOM 4746 O O . PRO B 1 262 ? 8.211 -6.727 -14.703 1 94.56 262 PRO B O 1
ATOM 4749 N N . ARG B 1 263 ? 9.305 -6.809 -16.672 1 96.62 263 ARG B N 1
ATOM 4750 C CA . ARG B 1 263 ? 9.484 -5.367 -16.828 1 96.62 263 ARG B CA 1
ATOM 4751 C C . ARG B 1 263 ? 10.273 -4.789 -15.648 1 96.62 263 ARG B C 1
ATOM 4753 O O . ARG B 1 263 ? 10.594 -5.504 -14.695 1 96.62 263 ARG B O 1
ATOM 4760 N N . PHE B 1 264 ? 10.773 -3.629 -15.758 1 96.94 264 PHE B N 1
ATOM 4761 C CA . PHE B 1 264 ? 11.523 -2.99 -14.688 1 96.94 264 PHE B CA 1
ATOM 4762 C C . PHE B 1 264 ? 11.531 -1.476 -14.859 1 96.94 264 PHE B C 1
ATOM 4764 O O . PHE B 1 264 ? 11.227 -0.968 -15.945 1 96.94 264 PHE B O 1
ATOM 4771 N N . CYS B 1 265 ? 11.727 -0.778 -13.781 1 97.38 265 CYS B N 1
ATOM 4772 C CA . CYS B 1 265 ? 11.781 0.68 -13.797 1 97.38 265 CYS B CA 1
ATOM 4773 C C . CYS B 1 265 ? 13.219 1.174 -13.773 1 97.38 265 CYS B C 1
ATOM 4775 O O . CYS B 1 265 ? 14.055 0.646 -13.039 1 97.38 265 CYS B O 1
ATOM 4777 N N . GLN B 1 266 ? 13.516 2.139 -14.617 1 96.5 266 GLN B N 1
ATOM 4778 C CA . GLN B 1 266 ? 14.852 2.721 -14.695 1 96.5 266 GLN B CA 1
ATOM 4779 C C . GLN B 1 266 ? 14.805 4.148 -15.234 1 96.5 266 GLN B C 1
ATOM 4781 O O . GLN B 1 266 ? 13.914 4.492 -16.016 1 96.5 266 GLN B O 1
ATOM 4786 N N . GLY B 1 267 ? 15.828 4.891 -14.875 1 96.25 267 GLY B N 1
ATOM 4787 C CA . GLY B 1 267 ? 15.93 6.281 -15.297 1 96.25 267 GLY B CA 1
ATOM 4788 C C . GLY B 1 267 ? 16.078 7.246 -14.133 1 96.25 267 GLY B C 1
ATOM 4789 O O . GLY B 1 267 ? 16.062 6.832 -12.977 1 96.25 267 GLY B O 1
ATOM 4790 N N . ASN B 1 268 ? 16.156 8.531 -14.445 1 94.75 268 ASN B N 1
ATOM 4791 C CA . ASN B 1 268 ? 16.344 9.562 -13.43 1 94.75 268 ASN B CA 1
ATOM 4792 C C . ASN B 1 268 ? 15.016 10.172 -13 1 94.75 268 ASN B C 1
ATOM 4794 O O . ASN B 1 268 ? 14.141 10.422 -13.844 1 94.75 268 ASN B O 1
ATOM 4798 N N . CYS B 1 269 ? 14.859 10.336 -11.703 1 95.19 269 CYS B N 1
ATOM 4799 C CA . CYS B 1 269 ? 13.703 11.07 -11.188 1 95.19 269 CYS B CA 1
ATOM 4800 C C . CYS B 1 269 ? 13.875 12.57 -11.406 1 95.19 269 CYS B C 1
ATOM 4802 O O . CYS B 1 269 ? 14.922 13.133 -11.094 1 95.19 269 CYS B O 1
ATOM 4804 N N . PRO B 1 270 ? 12.891 13.164 -11.914 1 89.94 270 PRO B N 1
ATOM 4805 C CA . PRO B 1 270 ? 13 14.594 -12.195 1 89.94 270 PRO B CA 1
ATOM 4806 C C . PRO B 1 270 ? 12.969 15.445 -10.93 1 89.94 270 PRO B C 1
ATOM 4808 O O . PRO B 1 270 ? 12.586 14.961 -9.867 1 89.94 270 PRO B O 1
ATOM 4811 N N . ARG B 1 271 ? 13.328 16.688 -11.117 1 84.5 271 ARG B N 1
ATOM 4812 C CA . ARG B 1 271 ? 13.328 17.625 -10.008 1 84.5 271 ARG B CA 1
ATOM 4813 C C . ARG B 1 271 ? 11.906 17.906 -9.523 1 84.5 271 ARG B C 1
ATOM 4815 O O . ARG B 1 271 ? 11.68 18.078 -8.32 1 84.5 271 ARG B O 1
ATOM 4822 N N . VAL B 1 272 ? 11.07 17.969 -10.5 1 83.12 272 VAL B N 1
ATOM 4823 C CA . VAL B 1 272 ? 9.656 18.141 -10.172 1 83.12 272 VAL B CA 1
ATOM 4824 C C . VAL B 1 272 ? 8.922 16.812 -10.367 1 83.12 272 VAL B C 1
ATOM 4826 O O . VAL B 1 272 ? 8.75 16.344 -11.5 1 83.12 272 VAL B O 1
ATOM 4829 N N . LEU B 1 273 ? 8.531 16.266 -9.203 1 87.25 273 LEU B N 1
ATOM 4830 C CA . LEU B 1 273 ? 7.812 14.992 -9.258 1 87.25 273 LEU B CA 1
ATOM 4831 C C . LEU B 1 273 ? 6.328 15.219 -9.523 1 87.25 273 LEU B C 1
ATOM 4833 O O . LEU B 1 273 ? 5.586 15.625 -8.625 1 87.25 273 LEU B O 1
ATOM 4837 N N . HIS B 1 274 ? 5.945 14.969 -10.695 1 80.5 274 HIS B N 1
ATOM 4838 C CA . HIS B 1 274 ? 4.551 15.18 -11.062 1 80.5 274 HIS B CA 1
ATOM 4839 C C . HIS B 1 274 ? 3.652 14.117 -10.445 1 80.5 274 HIS B C 1
ATOM 4841 O O . HIS B 1 274 ? 4.141 13.094 -9.945 1 80.5 274 HIS B O 1
ATOM 4847 N N . TYR B 1 275 ? 2.314 14.328 -10.578 1 79.81 275 TYR B N 1
ATOM 4848 C CA . TYR B 1 275 ? 1.333 13.461 -9.938 1 79.81 275 TYR B CA 1
ATOM 4849 C C . TYR B 1 275 ? 1.372 12.062 -10.531 1 79.81 275 TYR B C 1
ATOM 4851 O O . TYR B 1 275 ? 1.081 11.078 -9.844 1 79.81 275 TYR B O 1
ATOM 4859 N N . GLY B 1 276 ? 1.808 11.922 -11.711 1 83.62 276 GLY B N 1
ATOM 4860 C CA . GLY B 1 276 ? 1.832 10.641 -12.391 1 83.62 276 GLY B CA 1
ATOM 4861 C C . GLY B 1 276 ? 2.766 9.633 -11.742 1 83.62 276 GLY B C 1
ATOM 4862 O O . GLY B 1 276 ? 2.602 8.43 -11.906 1 83.62 276 GLY B O 1
ATOM 4863 N N . TYR B 1 277 ? 3.727 10.125 -10.984 1 90.44 277 TYR B N 1
ATOM 4864 C CA . TYR B 1 277 ? 4.672 9.234 -10.312 1 90.44 277 TYR B CA 1
ATOM 4865 C C . TYR B 1 277 ? 4.086 8.711 -9.008 1 90.44 277 TYR B C 1
ATOM 4867 O O . TYR B 1 277 ? 4.625 7.77 -8.414 1 90.44 277 TYR B O 1
ATOM 4875 N N . HIS B 1 278 ? 3.012 9.32 -8.602 1 90.56 278 HIS B N 1
ATOM 4876 C CA . HIS B 1 278 ? 2.404 8.898 -7.34 1 90.56 278 HIS B CA 1
ATOM 4877 C C . HIS B 1 278 ? 3.432 8.875 -6.215 1 90.56 278 HIS B C 1
ATOM 4879 O O . HIS B 1 278 ? 3.441 7.949 -5.398 1 90.56 278 HIS B O 1
ATOM 4885 N N . SER B 1 279 ? 4.316 9.797 -6.234 1 93.38 279 SER B N 1
ATOM 4886 C CA . SER B 1 279 ? 5.383 9.844 -5.238 1 93.38 279 SER B CA 1
ATOM 4887 C C . SER B 1 279 ? 4.859 10.336 -3.895 1 93.38 279 SER B C 1
ATOM 4889 O O . SER B 1 279 ? 4.004 11.227 -3.846 1 93.38 279 SER B O 1
ATOM 4891 N N . PRO B 1 280 ? 5.375 9.727 -2.783 1 93.38 280 PRO B N 1
ATOM 4892 C CA . PRO B 1 280 ? 5.02 10.242 -1.461 1 93.38 280 PRO B CA 1
ATOM 4893 C C . PRO B 1 280 ? 5.609 11.625 -1.192 1 93.38 280 PRO B C 1
ATOM 4895 O O . PRO B 1 280 ? 6.523 12.062 -1.896 1 93.38 280 PRO B O 1
ATOM 4898 N N . ASN B 1 281 ? 5.043 12.359 -0.211 1 89.88 281 ASN B N 1
ATOM 4899 C CA . ASN B 1 281 ? 5.59 13.648 0.202 1 89.88 281 ASN B CA 1
ATOM 4900 C C . ASN B 1 281 ? 7.07 13.539 0.55 1 89.88 281 ASN B C 1
ATOM 4902 O O . ASN B 1 281 ? 7.844 14.461 0.275 1 89.88 281 ASN B O 1
ATOM 4906 N N . HIS B 1 282 ? 7.406 12.438 1.129 1 94.94 282 HIS B N 1
ATOM 4907 C CA . HIS B 1 282 ? 8.797 12.195 1.498 1 94.94 282 HIS B CA 1
ATOM 4908 C C . HIS B 1 282 ? 9.719 12.32 0.29 1 94.94 282 HIS B C 1
ATOM 4910 O O . HIS B 1 282 ? 10.789 12.922 0.382 1 94.94 282 HIS B O 1
ATOM 4916 N N . ALA B 1 283 ? 9.281 11.766 -0.842 1 95.5 283 ALA B N 1
ATOM 4917 C CA . ALA B 1 283 ? 10.109 11.797 -2.051 1 95.5 283 ALA B CA 1
ATOM 4918 C C . ALA B 1 283 ? 10.281 13.219 -2.561 1 95.5 283 ALA B C 1
ATOM 4920 O O . ALA B 1 283 ? 11.352 13.578 -3.064 1 95.5 283 ALA B O 1
ATOM 4921 N N . ILE B 1 284 ? 9.281 13.969 -2.512 1 89.62 284 ILE B N 1
ATOM 4922 C CA . ILE B 1 284 ? 9.344 15.367 -2.93 1 89.62 284 ILE B CA 1
ATOM 4923 C C . ILE B 1 284 ? 10.352 16.125 -2.062 1 89.62 284 ILE B C 1
ATOM 4925 O O . ILE B 1 284 ? 11.219 16.828 -2.578 1 89.62 284 ILE B O 1
ATOM 4929 N N . ILE B 1 285 ? 10.234 15.93 -0.775 1 89.88 285 ILE B N 1
ATOM 4930 C CA . ILE B 1 285 ? 11.133 16.594 0.167 1 89.88 285 ILE B CA 1
ATOM 4931 C C . ILE B 1 285 ? 12.562 16.109 -0.058 1 89.88 285 ILE B C 1
ATOM 4933 O O . ILE B 1 285 ? 13.5 16.922 -0.057 1 89.88 285 ILE B O 1
ATOM 4937 N N . GLN B 1 286 ? 12.688 14.805 -0.2 1 93.88 286 GLN B N 1
ATOM 4938 C CA . GLN B 1 286 ? 14.008 14.25 -0.454 1 93.88 286 GLN B CA 1
ATOM 4939 C C . GLN B 1 286 ? 14.625 14.844 -1.718 1 93.88 286 GLN B C 1
ATOM 4941 O O . GLN B 1 286 ? 15.836 15.062 -1.78 1 93.88 286 GLN B O 1
ATOM 4946 N N . THR B 1 287 ? 13.859 15.016 -2.777 1 92.38 287 THR B N 1
ATOM 4947 C CA . THR B 1 287 ? 14.32 15.641 -4.008 1 92.38 287 THR B CA 1
ATOM 4948 C C . THR B 1 287 ? 14.852 17.047 -3.734 1 92.38 287 THR B C 1
ATOM 4950 O O . THR B 1 287 ? 15.93 17.406 -4.199 1 92.38 287 THR B O 1
ATOM 4953 N N . VAL B 1 288 ? 14.102 17.797 -2.984 1 88.19 288 VAL B N 1
ATOM 4954 C CA . VAL B 1 288 ? 14.484 19.172 -2.656 1 88.19 288 VAL B CA 1
ATOM 4955 C C . VAL B 1 288 ? 15.797 19.172 -1.873 1 88.19 288 VAL B C 1
ATOM 4957 O O . VAL B 1 288 ? 16.703 19.938 -2.174 1 88.19 288 VAL B O 1
ATOM 4960 N N . ILE B 1 289 ? 15.883 18.344 -0.874 1 91.69 289 ILE B N 1
ATOM 4961 C CA . ILE B 1 289 ? 17.062 18.25 -0.025 1 91.69 289 ILE B CA 1
ATOM 4962 C C . ILE B 1 289 ? 18.281 17.891 -0.872 1 91.69 289 ILE B C 1
ATOM 4964 O O . ILE B 1 289 ? 19.344 18.516 -0.749 1 91.69 289 ILE B O 1
ATOM 4968 N N . SER B 1 290 ? 18.078 16.844 -1.657 1 92.5 290 SER B N 1
ATOM 4969 C CA . SER B 1 290 ? 19.172 16.406 -2.514 1 92.5 290 SER B CA 1
ATOM 4970 C C . SER B 1 290 ? 19.609 17.516 -3.461 1 92.5 290 SER B C 1
ATOM 4972 O O . SER B 1 290 ? 20.812 17.719 -3.682 1 92.5 290 SER B O 1
ATOM 4974 N N . ASP B 1 291 ? 18.719 18.25 -4.047 1 88.75 291 ASP B N 1
ATOM 4975 C CA . ASP B 1 291 ? 19 19.328 -4.984 1 88.75 291 ASP B CA 1
ATOM 4976 C C . ASP B 1 291 ? 19.766 20.469 -4.301 1 88.75 291 ASP B C 1
ATOM 4978 O O . ASP B 1 291 ? 20.609 21.109 -4.918 1 88.75 291 ASP B O 1
ATOM 4982 N N . LEU B 1 292 ? 19.406 20.688 -3.053 1 87.38 292 LEU B N 1
ATOM 4983 C CA . LEU B 1 292 ? 20.047 21.75 -2.287 1 87.38 292 LEU B CA 1
ATOM 4984 C C . LEU B 1 292 ? 21.438 21.328 -1.829 1 87.38 292 LEU B C 1
ATOM 4986 O O . LEU B 1 292 ? 22.25 22.172 -1.445 1 87.38 292 LEU B O 1
ATOM 4990 N N . GLY B 1 293 ? 21.672 19.984 -1.842 1 87.19 293 GLY B N 1
ATOM 4991 C CA . GLY B 1 293 ? 22.969 19.469 -1.438 1 87.19 293 GLY B CA 1
ATOM 4992 C C . GLY B 1 293 ? 23.188 19.516 0.062 1 87.19 293 GLY B C 1
ATOM 4993 O O . GLY B 1 293 ? 24.312 19.688 0.526 1 87.19 293 GLY B O 1
ATOM 4994 N N . VAL B 1 294 ? 22.031 19.531 0.687 1 81.62 294 VAL B N 1
ATOM 4995 C CA . VAL B 1 294 ? 22.125 19.547 2.143 1 81.62 294 VAL B CA 1
ATOM 4996 C C . VAL B 1 294 ? 22.281 18.125 2.674 1 81.62 294 VAL B C 1
ATOM 4998 O O . VAL B 1 294 ? 21.422 17.266 2.445 1 81.62 294 VAL B O 1
ATOM 5001 N N . GLY B 1 295 ? 23.375 17.797 3.229 1 79.31 295 GLY B N 1
ATOM 5002 C CA . GLY B 1 295 ? 23.641 16.484 3.779 1 79.31 295 GLY B CA 1
ATOM 5003 C C . GLY B 1 295 ? 23.938 15.438 2.719 1 79.31 295 GLY B C 1
ATOM 5004 O O . GLY B 1 295 ? 24.125 15.773 1.546 1 79.31 295 GLY B O 1
ATOM 5005 N N . ASP B 1 296 ? 24.172 14.188 2.986 1 87.56 296 ASP B N 1
ATOM 5006 C CA . ASP B 1 296 ? 24.453 13.07 2.088 1 87.56 296 ASP B CA 1
ATOM 5007 C C . ASP B 1 296 ? 23.188 12.281 1.777 1 87.56 296 ASP B C 1
ATOM 5009 O O . ASP B 1 296 ? 23.203 11.055 1.779 1 87.56 296 ASP B O 1
ATOM 5013 N N . VAL B 1 297 ? 22.078 13.148 1.536 1 93.25 297 VAL B N 1
ATOM 5014 C CA . VAL B 1 297 ? 20.812 12.492 1.229 1 93.25 297 VAL B CA 1
ATOM 5015 C C . VAL B 1 297 ? 20.734 12.211 -0.269 1 93.25 297 VAL B C 1
ATOM 5017 O O . VAL B 1 297 ? 20.844 13.125 -1.087 1 93.25 297 VAL B O 1
ATOM 5020 N N . PRO B 1 298 ? 20.578 11 -0.657 1 94.81 298 PRO B N 1
ATOM 5021 C CA . PRO B 1 298 ? 20.516 10.672 -2.084 1 94.81 298 PRO B CA 1
ATOM 5022 C C . PRO B 1 298 ? 19.219 11.141 -2.738 1 94.81 298 PRO B C 1
ATOM 5024 O O . PRO B 1 298 ? 18.219 11.367 -2.047 1 94.81 298 PRO B O 1
ATOM 5027 N N . PRO B 1 299 ? 19.25 11.367 -4.082 1 95.69 299 PRO B N 1
ATOM 5028 C CA . PRO B 1 299 ? 17.984 11.594 -4.777 1 95.69 299 PRO B CA 1
ATOM 5029 C C . PRO B 1 299 ? 17.062 10.367 -4.746 1 95.69 299 PRO B C 1
ATOM 5031 O O . PRO B 1 299 ? 17.516 9.258 -4.457 1 95.69 299 PRO B O 1
ATOM 5034 N N . PRO B 1 300 ? 15.789 10.609 -4.988 1 96.94 300 PRO B N 1
ATOM 5035 C CA . PRO B 1 300 ? 14.891 9.453 -5.074 1 96.94 300 PRO B CA 1
ATOM 5036 C C . PRO B 1 300 ? 15.273 8.492 -6.199 1 96.94 300 PRO B C 1
ATOM 5038 O O . PRO B 1 300 ? 15.922 8.898 -7.168 1 96.94 300 PRO B O 1
ATOM 5041 N N . SER B 1 301 ? 14.883 7.238 -6.004 1 97.69 301 SER B N 1
ATOM 5042 C CA . SER B 1 301 ? 15.172 6.203 -6.992 1 97.69 301 SER B CA 1
ATOM 5043 C C . SER B 1 301 ? 13.93 5.855 -7.801 1 97.69 301 SER B C 1
ATOM 5045 O O . SER B 1 301 ? 12.805 5.949 -7.301 1 97.69 301 SER B O 1
ATOM 5047 N N . CYS B 1 302 ? 14.195 5.527 -9.023 1 97.88 302 CYS B N 1
ATOM 5048 C CA . CYS B 1 302 ? 13.133 5.031 -9.898 1 97.88 302 CYS B CA 1
ATOM 5049 C C . CYS B 1 302 ? 12.836 3.562 -9.61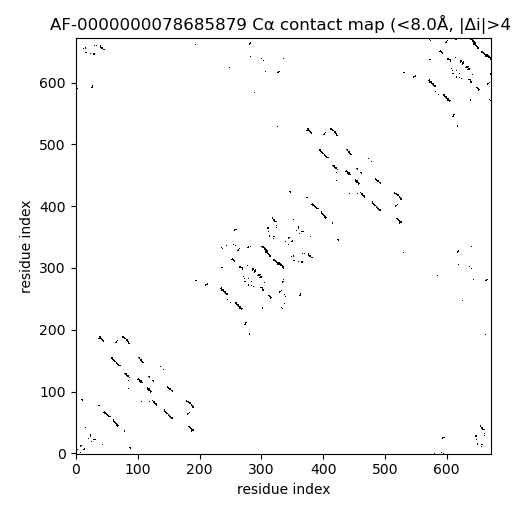7 1 97.88 302 CYS B C 1
ATOM 5051 O O . CYS B 1 302 ? 13.672 2.695 -9.875 1 97.88 302 CYS B O 1
ATOM 5053 N N . VAL B 1 303 ? 11.664 3.287 -9.031 1 98.38 303 VAL B N 1
ATOM 5054 C CA . VAL B 1 303 ? 11.328 1.924 -8.633 1 98.38 303 VAL B CA 1
ATOM 5055 C C . VAL B 1 303 ? 9.891 1.607 -9.016 1 98.38 303 VAL B C 1
ATOM 5057 O O . VAL B 1 303 ? 9.094 2.516 -9.273 1 98.38 303 VAL B O 1
ATOM 5060 N N . PRO B 1 304 ? 9.484 0.372 -9.078 1 98.19 304 PRO B N 1
ATOM 5061 C CA . PRO B 1 304 ? 8.094 0.04 -9.383 1 98.19 304 PRO B CA 1
ATOM 5062 C C . PRO B 1 304 ? 7.117 0.578 -8.344 1 98.19 304 PRO B C 1
ATOM 5064 O O . PRO B 1 304 ? 7.41 0.554 -7.145 1 98.19 304 PRO B O 1
ATOM 5067 N N . TYR B 1 305 ? 6.031 1.044 -8.836 1 97.06 305 TYR B N 1
ATOM 5068 C CA . TYR B 1 305 ? 4.949 1.524 -7.984 1 97.06 305 TYR B CA 1
ATOM 5069 C C . TYR B 1 305 ? 3.938 0.417 -7.711 1 97.06 305 TYR B C 1
ATOM 5071 O O . TYR B 1 305 ? 3.645 0.108 -6.555 1 97.06 305 TYR B O 1
ATOM 5079 N N . LYS B 1 306 ? 3.449 -0.103 -8.789 1 97.31 306 LYS B N 1
ATOM 5080 C CA . LYS B 1 306 ? 2.465 -1.18 -8.727 1 97.31 306 LYS B CA 1
ATOM 5081 C C . LYS B 1 306 ? 2.977 -2.436 -9.43 1 97.31 306 LYS B C 1
ATOM 5083 O O . LYS B 1 306 ? 3.807 -2.352 -10.336 1 97.31 306 LYS B O 1
ATOM 5088 N N . TYR B 1 307 ? 2.447 -3.576 -8.938 1 97.06 307 TYR B N 1
ATOM 5089 C CA . TYR B 1 307 ? 2.82 -4.867 -9.508 1 97.06 307 TYR B CA 1
ATOM 5090 C C . TYR B 1 307 ? 1.588 -5.629 -9.977 1 97.06 307 TYR B C 1
ATOM 5092 O O . TYR B 1 307 ? 0.472 -5.359 -9.531 1 97.06 307 TYR B O 1
ATOM 5100 N N . MET B 1 308 ? 1.834 -6.504 -10.859 1 96.12 308 MET B N 1
ATOM 5101 C CA . MET B 1 308 ? 0.805 -7.441 -11.305 1 96.12 308 MET B CA 1
ATOM 5102 C C . MET B 1 308 ? 1.178 -8.867 -10.938 1 96.12 308 MET B C 1
ATOM 5104 O O . MET B 1 308 ? 2.359 -9.219 -10.898 1 96.12 308 MET B O 1
ATOM 5108 N N . PRO B 1 309 ? 0.171 -9.641 -10.641 1 94.81 309 PRO B N 1
ATOM 5109 C CA . PRO B 1 309 ? 0.439 -11.055 -10.367 1 94.81 309 PRO B CA 1
ATOM 5110 C C . PRO B 1 309 ? 0.71 -11.859 -11.633 1 94.81 309 PRO B C 1
ATOM 5112 O O . PRO B 1 309 ? 0.494 -11.367 -12.742 1 94.81 309 PRO B O 1
ATOM 5115 N N . MET B 1 310 ? 1.234 -13.016 -11.469 1 94.25 310 MET B N 1
ATOM 5116 C CA . MET B 1 310 ? 1.463 -13.969 -12.555 1 94.25 310 MET B CA 1
ATOM 5117 C C . MET B 1 310 ? 1.144 -15.391 -12.109 1 94.25 310 MET B C 1
ATOM 5119 O O . MET B 1 310 ? 1.45 -15.773 -10.984 1 94.25 310 MET B O 1
ATOM 5123 N N . SER B 1 311 ? 0.502 -16.078 -13.031 1 95.69 311 SER B N 1
ATOM 5124 C CA . SER B 1 311 ? 0.288 -17.5 -12.812 1 95.69 311 SER B CA 1
ATOM 5125 C C . SER B 1 311 ? 1.416 -18.328 -13.414 1 95.69 311 SER B C 1
ATOM 5127 O O . SER B 1 311 ? 1.894 -18.031 -14.516 1 95.69 311 SER B O 1
ATOM 5129 N N . VAL B 1 312 ? 1.767 -19.359 -12.656 1 93.69 312 VAL B N 1
ATOM 5130 C CA . VAL B 1 312 ? 2.836 -20.219 -13.148 1 93.69 312 VAL B CA 1
ATOM 5131 C C . VAL B 1 312 ? 2.443 -21.688 -12.969 1 93.69 312 VAL B C 1
ATOM 5133 O O . VAL B 1 312 ? 1.594 -22 -12.133 1 93.69 312 VAL B O 1
ATOM 5136 N N . LEU B 1 313 ? 2.91 -22.516 -13.852 1 95.06 313 LEU B N 1
ATOM 5137 C CA . LEU B 1 313 ? 2.828 -23.969 -13.734 1 95.06 313 LEU B CA 1
ATOM 5138 C C . LEU B 1 313 ? 4.203 -24.578 -13.461 1 95.06 313 LEU B C 1
ATOM 5140 O O . LEU B 1 313 ? 5.137 -24.375 -14.242 1 95.06 313 LEU B O 1
ATOM 5144 N N . VAL B 1 314 ? 4.297 -25.234 -12.336 1 91.94 314 VAL B N 1
ATOM 5145 C CA . VAL B 1 314 ? 5.602 -25.766 -11.938 1 91.94 314 VAL B CA 1
ATOM 5146 C C . VAL B 1 314 ? 5.504 -27.266 -11.695 1 91.94 314 VAL B C 1
ATOM 5148 O O . VAL B 1 314 ? 4.445 -27.781 -11.32 1 91.94 314 VAL B O 1
ATOM 5151 N N . VAL B 1 315 ? 6.59 -27.969 -12.008 1 90.44 315 VAL B N 1
ATOM 5152 C CA . VAL B 1 315 ? 6.668 -29.406 -11.797 1 90.44 315 VAL B CA 1
ATOM 5153 C C . VAL B 1 315 ? 7.848 -29.734 -10.875 1 90.44 315 VAL B C 1
ATOM 5155 O O . VAL B 1 315 ? 8.945 -29.188 -11.055 1 90.44 315 VAL B O 1
ATOM 5158 N N . HIS B 1 316 ? 7.637 -30.406 -9.812 1 83.69 316 HIS B N 1
ATOM 5159 C CA . HIS B 1 316 ? 8.68 -30.875 -8.898 1 83.69 316 HIS B CA 1
ATOM 5160 C C . HIS B 1 316 ? 8.367 -32.281 -8.375 1 83.69 316 HIS B C 1
ATOM 5162 O O . HIS B 1 316 ? 7.379 -32.469 -7.664 1 83.69 316 HIS B O 1
ATOM 5168 N N . LYS B 1 317 ? 9.211 -33.188 -8.695 1 81.5 317 LYS B N 1
ATOM 5169 C CA . LYS B 1 317 ? 9.031 -34.562 -8.266 1 81.5 317 LYS B CA 1
ATOM 5170 C C . LYS B 1 317 ? 7.656 -35.094 -8.664 1 81.5 317 LYS B C 1
ATOM 5172 O O . LYS B 1 317 ? 7.301 -35.094 -9.844 1 81.5 317 LYS B O 1
ATOM 5177 N N . LYS B 1 318 ? 6.867 -35.5 -7.727 1 86.69 318 LYS B N 1
ATOM 5178 C CA . LYS B 1 318 ? 5.574 -36.094 -8.016 1 86.69 318 LYS B CA 1
ATOM 5179 C C . LYS B 1 318 ? 4.438 -35.094 -7.863 1 86.69 318 LYS B C 1
ATOM 5181 O O . LYS B 1 318 ? 3.299 -35.469 -7.578 1 86.69 318 LYS B O 1
ATOM 5186 N N . LYS B 1 319 ? 4.887 -33.844 -8.055 1 91.56 319 LYS B N 1
ATOM 5187 C CA . LYS B 1 319 ? 3.889 -32.781 -7.887 1 91.56 319 LYS B CA 1
ATOM 5188 C C . LYS B 1 319 ? 3.873 -31.844 -9.094 1 91.56 319 LYS B C 1
ATOM 5190 O O . LYS B 1 319 ? 4.926 -31.516 -9.648 1 91.56 319 LYS B O 1
ATOM 5195 N N . VAL B 1 320 ? 2.75 -31.5 -9.531 1 94.38 320 VAL B N 1
ATOM 5196 C CA . VAL B 1 320 ? 2.535 -30.422 -10.492 1 94.38 320 VAL B CA 1
ATOM 5197 C C . VAL B 1 320 ? 1.655 -29.344 -9.875 1 94.38 320 VAL B C 1
ATOM 5199 O O . VAL B 1 320 ? 0.57 -29.641 -9.359 1 94.38 320 VAL B O 1
ATOM 5202 N N . GLU B 1 321 ? 2.148 -28.094 -9.969 1 94.25 321 GLU B N 1
ATOM 5203 C CA . GLU B 1 321 ? 1.421 -27.062 -9.242 1 94.25 321 GLU B CA 1
ATOM 5204 C C . GLU B 1 321 ? 1.138 -25.859 -10.141 1 94.25 321 GLU B C 1
ATOM 5206 O O . GLU B 1 321 ? 2.002 -25.422 -10.906 1 94.25 321 GLU B O 1
ATOM 5211 N N . TYR B 1 322 ? -0.092 -25.469 -10.031 1 95.69 322 TYR B N 1
ATOM 5212 C CA . TYR B 1 322 ? -0.487 -24.141 -10.484 1 95.69 322 TYR B CA 1
ATOM 5213 C C . TYR B 1 322 ? -0.423 -23.125 -9.344 1 95.69 322 TYR B C 1
ATOM 5215 O O . TYR B 1 322 ? -0.988 -23.359 -8.273 1 95.69 322 TYR B O 1
ATOM 5223 N N . ARG B 1 323 ? 0.273 -22.016 -9.617 1 93.12 323 ARG B N 1
ATOM 5224 C CA . ARG B 1 323 ? 0.388 -20.984 -8.578 1 93.12 323 ARG B CA 1
ATOM 5225 C C . ARG B 1 323 ? 0.119 -19.594 -9.148 1 93.12 323 ARG B C 1
ATOM 5227 O O . ARG B 1 323 ? 0.569 -19.281 -10.242 1 93.12 323 ARG B O 1
ATOM 5234 N N . GLU B 1 324 ? -0.652 -18.891 -8.398 1 93.75 324 GLU B N 1
ATOM 5235 C CA . GLU B 1 324 ? -0.764 -17.453 -8.641 1 93.75 324 GLU B CA 1
ATOM 5236 C C . GLU B 1 324 ? 0.177 -16.672 -7.738 1 93.75 324 GLU B C 1
ATOM 5238 O O . GLU B 1 324 ? -0.058 -16.562 -6.535 1 93.75 324 GLU B O 1
ATOM 5243 N N . LEU B 1 325 ? 1.178 -16.094 -8.328 1 90.94 325 LEU B N 1
ATOM 5244 C CA . LEU B 1 325 ? 2.203 -15.383 -7.574 1 90.94 325 LEU B CA 1
ATOM 5245 C C . LEU B 1 325 ? 1.976 -13.875 -7.645 1 90.94 325 LEU B C 1
ATOM 5247 O O . LEU B 1 325 ? 1.781 -13.32 -8.727 1 90.94 325 LEU B O 1
ATOM 5251 N N . GLU B 1 326 ? 2.07 -13.25 -6.5 1 91.44 326 GLU B N 1
ATOM 5252 C CA . GLU B 1 326 ? 1.849 -11.805 -6.445 1 91.44 326 GLU B CA 1
ATOM 5253 C C . GLU B 1 326 ? 3.125 -11.039 -6.781 1 91.44 326 GLU B C 1
ATOM 5255 O O . GLU B 1 326 ? 4.227 -11.586 -6.695 1 91.44 326 GLU B O 1
ATOM 5260 N N . ASP B 1 327 ? 2.967 -9.805 -7.246 1 94.06 327 ASP B N 1
ATOM 5261 C CA . ASP B 1 327 ? 4.051 -8.844 -7.41 1 94.06 327 ASP B CA 1
ATOM 5262 C C . ASP B 1 327 ? 5.164 -9.414 -8.289 1 94.06 327 ASP B C 1
ATOM 5264 O O . ASP B 1 327 ? 6.34 -9.367 -7.918 1 94.06 327 ASP B O 1
ATOM 5268 N N . MET B 1 328 ? 4.781 -9.945 -9.383 1 93.94 328 MET B N 1
ATOM 5269 C CA . MET B 1 328 ? 5.742 -10.602 -10.258 1 93.94 328 MET B CA 1
ATOM 5270 C C . MET B 1 328 ? 6.172 -9.68 -11.398 1 93.94 328 MET B C 1
ATOM 5272 O O . MET B 1 328 ? 7.281 -9.805 -11.914 1 93.94 328 MET B O 1
ATOM 5276 N N . VAL B 1 329 ? 5.262 -8.758 -11.766 1 96.5 329 VAL B N 1
ATOM 5277 C CA . VAL B 1 329 ? 5.508 -7.914 -12.93 1 96.5 329 VAL B CA 1
ATOM 5278 C C . VAL B 1 329 ? 5.309 -6.445 -12.562 1 96.5 329 VAL B C 1
ATOM 5280 O O . VAL B 1 329 ? 4.27 -6.074 -12.008 1 96.5 329 VAL B O 1
ATOM 5283 N N . ALA B 1 330 ? 6.262 -5.633 -12.867 1 97.75 330 ALA B N 1
ATOM 5284 C CA . ALA B 1 330 ? 6.098 -4.203 -12.633 1 97.75 330 ALA B CA 1
ATOM 5285 C C . ALA B 1 330 ? 5.074 -3.604 -13.602 1 97.75 330 ALA B C 1
ATOM 5287 O O . ALA B 1 330 ? 5.145 -3.828 -14.812 1 97.75 330 ALA B O 1
ATOM 5288 N N . GLU B 1 331 ? 4.16 -2.844 -13.055 1 97.19 331 GLU B N 1
ATOM 5289 C CA . GLU B 1 331 ? 3.094 -2.266 -13.867 1 97.19 331 GLU B CA 1
ATOM 5290 C C . GLU B 1 331 ? 3.338 -0.781 -14.125 1 97.19 331 GLU B C 1
ATOM 5292 O O . GLU B 1 331 ? 2.961 -0.257 -15.172 1 97.19 331 GLU B O 1
ATOM 5297 N N . SER B 1 332 ? 3.887 -0.102 -13.18 1 97.44 332 SER B N 1
ATOM 5298 C CA . SER B 1 332 ? 4.168 1.328 -13.25 1 97.44 332 SER B CA 1
ATOM 5299 C C . SER B 1 332 ? 5.355 1.703 -12.375 1 97.44 332 SER B C 1
ATOM 5301 O O . SER B 1 332 ? 5.84 0.882 -11.594 1 97.44 332 SER B O 1
ATOM 5303 N N . CYS B 1 333 ? 5.844 2.916 -12.617 1 97.69 333 CYS B N 1
ATOM 5304 C CA . CYS B 1 333 ? 7.027 3.355 -11.883 1 97.69 333 CYS B CA 1
ATOM 5305 C C . CYS B 1 333 ? 6.707 4.566 -11.016 1 97.69 333 CYS B C 1
ATOM 5307 O O . CYS B 1 333 ? 5.711 5.254 -11.242 1 97.69 333 CYS B O 1
ATOM 5309 N N . THR B 1 334 ? 7.48 4.738 -10.008 1 97.56 334 THR B N 1
ATOM 5310 C CA . THR B 1 334 ? 7.414 5.875 -9.094 1 97.56 334 THR B CA 1
ATOM 5311 C C . THR B 1 334 ? 8.812 6.309 -8.664 1 97.56 334 THR B C 1
ATOM 5313 O O . THR B 1 334 ? 9.797 5.617 -8.945 1 97.56 334 THR B O 1
ATOM 5316 N N . CYS B 1 335 ? 8.891 7.449 -8.156 1 96.81 335 CYS B N 1
ATOM 5317 C CA . CYS B 1 335 ? 10.125 7.934 -7.555 1 96.81 335 CYS B CA 1
ATOM 5318 C C . CYS B 1 335 ? 10.031 7.934 -6.035 1 96.81 335 CYS B C 1
ATOM 5320 O O . CYS B 1 335 ? 9.125 8.555 -5.469 1 96.81 335 CYS B O 1
ATOM 5322 N N . ARG B 1 336 ? 10.992 7.16 -5.41 1 96.56 336 ARG B N 1
ATOM 5323 C CA . ARG B 1 336 ? 11 7.035 -3.957 1 96.56 336 ARG B CA 1
ATOM 5324 C C . ARG B 1 336 ? 12.414 7.172 -3.398 1 96.56 336 ARG B C 1
ATOM 5326 O O . ARG B 1 336 ? 13.391 6.91 -4.102 1 96.56 336 ARG B O 1
#

Solvent-accessible surface area (backbone atoms only — not comparable to full-atom values): 36863 Å² total; per-residue (Å²): 103,82,78,51,71,70,52,70,60,30,57,68,54,49,52,49,48,51,53,45,58,74,39,24,44,82,68,10,39,52,73,43,88,47,72,82,78,28,44,28,38,38,37,37,48,52,78,42,76,49,76,46,76,47,84,43,92,82,34,39,35,39,39,38,41,37,29,32,72,46,82,69,53,90,60,45,41,82,74,43,31,30,41,35,45,34,39,39,70,78,67,83,72,70,85,72,93,70,76,74,56,42,38,28,40,36,31,38,50,87,67,44,78,83,35,57,42,70,37,48,52,87,45,58,56,44,75,33,83,40,37,68,59,53,52,52,44,45,71,74,42,70,65,40,74,47,74,41,36,36,42,36,43,30,36,60,70,77,68,78,78,67,83,84,70,70,67,70,57,78,68,69,64,66,84,71,59,69,51,39,85,53,33,39,35,36,31,24,36,61,61,79,65,72,59,56,70,48,21,73,68,67,31,69,68,53,34,54,54,28,55,55,40,49,67,57,60,52,82,66,83,66,79,70,77,83,70,76,72,76,65,73,89,53,48,51,36,73,44,82,50,79,42,40,44,53,80,73,71,39,40,83,38,46,63,33,43,49,48,42,62,35,37,45,39,44,44,43,56,63,88,72,79,31,60,72,33,68,47,48,52,33,29,56,52,35,33,51,37,28,73,70,58,55,72,94,50,65,64,41,42,32,23,57,63,41,59,35,52,31,31,35,32,35,44,55,92,60,33,40,33,40,36,57,40,62,34,40,23,49,71,38,38,19,36,59,105,81,77,50,72,68,55,69,59,30,59,68,53,50,51,50,49,54,53,45,59,75,38,25,44,81,69,10,40,53,73,44,87,48,72,81,78,28,43,28,37,38,36,36,48,52,78,43,73,48,77,46,77,46,83,43,90,82,35,40,35,38,40,37,42,37,28,32,72,45,81,70,50,90,60,46,40,83,75,42,31,30,43,34,44,35,39,40,69,78,66,83,72,70,85,70,92,69,75,72,56,43,38,28,40,35,33,36,54,87,65,44,77,82,35,56,44,70,36,47,52,88,45,59,58,43,74,33,82,40,36,68,60,52,52,53,45,45,72,75,41,69,66,39,72,46,75,42,38,35,40,35,43,30,38,59,70,76,70,77,78,66,82,83,69,71,67,68,56,79,69,67,62,66,82,70,59,70,52,41,84,54,32,40,36,38,30,25,34,62,61,79,66,72,61,58,70,49,21,73,69,68,32,69,69,52,33,53,53,29,56,55,38,48,68,57,61,50,82,66,81,66,79,70,78,82,70,76,71,75,65,74,88,52,49,50,35,74,42,83,49,79,43,40,47,52,81,72,70,37,40,84,37,47,63,33,42,48,47,44,60,36,35,45,40,44,45,44,56,62,86,71,77,30,59,70,33,67,48,48,53,34,28,56,51,36,32,52,38,30,73,69,58,55,72,94,49,65,62,42,42,32,23,58,63,43,58,33,52,34,30,38,32,33,46,55,90,60,33,40,33,40,36,56,40,63,32,39,21,50,70,40,37,20,36,58

Nearest PDB structures (foldseek):
  3qb4-assembly3_C  TM=9.392E-01  e=4.586E-10  Homo sapiens
  4n1d-assembly1_A-2  TM=9.305E-01  e=3.895E-10  Homo sapiens
  7zjf-assembly1_B  TM=8.798E-01  e=1.038E-09  Homo sapiens
  2r53-assembly1_A  TM=8.795E-01  e=1.290E-09  Homo sapiens
  1m4u-assembly1_L-2  TM=8.683E-01  e=3.082E-09  Homo sapiens

Organism: Tetraodon nigroviridis (NCBI:txid99883)

InterPro domains:
  IPR001839 Transforming growth factor-beta, C-terminal [PF00019] (235-335)
  IPR001839 Transforming growth factor-beta, C-terminal [PS51362] (209-336)
  IPR001839 Transforming growth factor-beta, C-terminal [SM00204] (236-336)
  IPR015615 Transforming growth factor-beta-like [PTHR11848] (11-336)
  IPR029034 Cystine-knot cytokine [G3DSA:2.10.90.10] (223-336)
  IPR029034 Cystine-knot cytokine [SSF57501] (229-336)

Sequence (672 aa):
RPLTDEQKADQNLQFMMSLYRSAAEPDGRPKQHRKFGSNTVRLLKPSASSVSYLPASPDHQYHFSVQYHLDTLPSEQLVRASFVHLRSAPAPFNSSQGAPPPRCRARVAPLGRESLVVLEPHQRWTETDITAHVRQRQDQSPGGALTLTAQYRCTAPMAAQGGGGLPRPWAQRRGGQHLEVPSLLLYLEEERDGNVWMGDLLGPEQRRRRRRSNEDSVISNIPSSKRSGGTPKNRCRLHSFRLSFDELGWGHYFIAPPVYNPRFCQGNCPRVLHYGYHSPNHAIIQTVISDLGVGDVPPPSCVPYKYMPMSVLVVHKKKVEYRELEDMVAESCTCRRPLTDEQKADQNLQFMMSLYRSAAEPDGRPKQHRKFGSNTVRLLKPSASSVSYLPASPDHQYHFSVQYHLDTLPSEQLVRASFVHLRSAPAPFNSSQGAPPPRCRARVAPLGRESLVVLEPHQRWTETDITAHVRQRQDQSPGGALTLTAQYRCTAPMAAQGGGGLPRPWAQRRGGQHLEVPSLLLYLEEERDGNVWMGDLLGPEQRRRRRRSNEDSVISNIPSSKRSGGTPKNRCRLHSFRLSFDELGWGHYFIAPPVYNPRFCQGNCPRVLHYGYHSPNHAIIQTVISDLGVGDVPPPSCVPYKYMPMSVLVVHKKKVEYRELEDMVAESCTCR

Secondary structure (DSSP, 8-state):
-PPPHHHHH-HHHHHHHHHHHHHB-TTS-BSSTTTTSSSEEEEE--SEEEEEEEEETTEEEEEEEEEEE----TTEEEEEEEEEEEEPP-----SS----PPEEEEEEETTGGGG-EEE-TT-SEEEEE-HHHHHHHHHHSTT-EEEEEEEEEEE-----S-SSS----TTTS----SEEEEEEEEEEEE-S-TTHHHHHHH-HHHHHHHHHHHHHTS--------------SSBSEEE---B-TTTTT-TTTEEE-SSB---EEESBPPSS--GGG---HHHHHHHHHHHHT-TTPPPP-EEES-EEEEEEEEEETTEEEEEEEEEEEE--EEE-/-PPPHHHHH-HHHHHHHHHHHHHB-TTS-BSSTTTTSSSEEEEE--SEEEEEEEEETTEEEEEEEEEEE----TTEEEEEEEEEEEEPP-----SS----PPEEEEEEETTGGGG-EEE-TT-SEEEEE-HHHHHHHHHHSTT-EEEEEEEEEEE-----S-SSS----TTTS----SEEEEEEEEEEEE-S-TTHHHHHHH-HHHHHHHHHHHHHTS--------------SSBSEEE---B-TTTTT-TTTEEE-SSB---EEESBPPSS--GGG---HHHHHHHHHHHHT-TTPPPPPEEES-EEEEEEEEEETTEEEEEEEEEEEE--EEE-